Protein AF-A0A7C2PTL1-F1 (afdb_monomer)

Structure (mmCIF, N/CA/C/O backbone):
data_AF-A0A7C2PTL1-F1
#
_entry.id   AF-A0A7C2PTL1-F1
#
loop_
_atom_site.group_PDB
_atom_site.id
_atom_site.type_symbol
_atom_site.label_atom_id
_atom_site.label_alt_id
_atom_site.label_comp_id
_atom_site.label_asym_id
_atom_site.label_entity_id
_atom_site.label_seq_id
_atom_site.pdbx_PDB_ins_code
_atom_site.Cartn_x
_atom_site.Cartn_y
_atom_site.Cartn_z
_atom_site.occupancy
_atom_site.B_iso_or_equiv
_atom_site.auth_seq_id
_atom_site.auth_comp_id
_atom_site.auth_asym_id
_atom_site.auth_atom_id
_atom_site.pdbx_PDB_model_num
ATOM 1 N N . MET A 1 1 ? -68.216 -25.654 84.868 1.00 37.19 1 MET A N 1
ATOM 2 C CA . MET A 1 1 ? -67.290 -25.081 85.870 1.00 37.19 1 MET A CA 1
ATOM 3 C C . MET A 1 1 ? -67.124 -23.590 85.602 1.00 37.19 1 MET A C 1
ATOM 5 O O . MET A 1 1 ? -66.166 -23.191 84.960 1.00 37.19 1 MET A O 1
ATOM 9 N N . ALA A 1 2 ? -68.088 -22.773 86.022 1.00 37.31 2 ALA A N 1
ATOM 10 C CA . ALA A 1 2 ? -68.074 -21.327 85.792 1.00 37.31 2 ALA A CA 1
ATOM 11 C C . ALA A 1 2 ? -68.574 -20.607 87.049 1.00 37.31 2 ALA A C 1
ATOM 13 O O . ALA A 1 2 ? -69.652 -20.033 87.052 1.00 37.31 2 ALA A O 1
ATOM 14 N N . THR A 1 3 ? -67.812 -20.700 88.139 1.00 42.31 3 THR A N 1
ATOM 15 C CA . THR A 1 3 ? -68.099 -20.002 89.405 1.00 42.31 3 THR A CA 1
ATOM 16 C C . THR A 1 3 ? -66.818 -19.838 90.230 1.00 42.31 3 THR A C 1
ATOM 18 O O . THR A 1 3 ? -66.738 -20.317 91.350 1.00 42.31 3 THR A O 1
ATOM 21 N N . GLN A 1 4 ? -65.781 -19.189 89.682 1.00 39.38 4 GLN A N 1
ATOM 22 C CA . GLN A 1 4 ? -64.608 -18.747 90.471 1.00 39.38 4 GLN A CA 1
ATOM 23 C C . GLN A 1 4 ? -63.981 -17.422 89.980 1.00 39.38 4 GLN A C 1
ATOM 25 O O . GLN A 1 4 ? -62.826 -17.139 90.272 1.00 39.38 4 GLN A O 1
ATOM 30 N N . LEU A 1 5 ? -64.711 -16.581 89.236 1.00 38.66 5 LEU A N 1
ATOM 31 C CA . LEU A 1 5 ? -64.148 -15.339 88.668 1.00 38.66 5 LEU A CA 1
ATOM 32 C C . LEU A 1 5 ? -64.574 -14.041 89.371 1.00 38.66 5 LEU A C 1
ATOM 34 O O . LEU A 1 5 ? -64.117 -12.972 88.981 1.00 38.66 5 LEU A O 1
ATOM 38 N N . THR A 1 6 ? -65.403 -14.092 90.414 1.00 44.56 6 THR A N 1
ATOM 39 C CA . THR A 1 6 ? -65.991 -12.875 91.000 1.00 44.56 6 THR A CA 1
ATOM 40 C C . THR A 1 6 ? -65.262 -12.297 92.218 1.00 44.56 6 THR A C 1
ATOM 42 O O . THR A 1 6 ? -65.550 -11.159 92.570 1.00 44.56 6 THR A O 1
ATOM 45 N N . SER A 1 7 ? -64.284 -12.979 92.832 1.00 44.97 7 SER A N 1
ATOM 46 C CA . SER A 1 7 ? -63.563 -12.438 94.009 1.00 44.97 7 SER A CA 1
ATOM 47 C C . SER A 1 7 ? -62.213 -11.765 93.707 1.00 44.97 7 SER A C 1
ATOM 49 O O . SER A 1 7 ? -61.682 -11.074 94.566 1.00 44.97 7 SER A O 1
ATOM 51 N N . LEU A 1 8 ? -61.666 -11.915 92.494 1.00 45.34 8 LEU A N 1
ATOM 52 C CA . LEU A 1 8 ? -60.342 -11.391 92.091 1.00 45.34 8 LEU A CA 1
ATOM 53 C C . LEU A 1 8 ? -60.390 -10.041 91.348 1.00 45.34 8 LEU A C 1
ATOM 55 O O . LEU A 1 8 ? -59.354 -9.503 90.955 1.00 45.34 8 LEU A O 1
ATOM 59 N N . ALA A 1 9 ? -61.585 -9.493 91.126 1.00 53.44 9 ALA A N 1
ATOM 60 C CA . ALA A 1 9 ? -61.781 -8.228 90.423 1.00 53.44 9 ALA A CA 1
ATOM 61 C C . ALA A 1 9 ? -61.337 -6.966 91.205 1.00 53.44 9 ALA A C 1
ATOM 63 O O . ALA A 1 9 ? -60.700 -6.111 90.585 1.00 53.44 9 ALA A O 1
ATOM 64 N N . PRO A 1 10 ? -61.606 -6.810 92.522 1.00 52.00 10 PRO A N 1
ATOM 65 C CA . PRO A 1 10 ? -61.360 -5.536 93.208 1.00 52.00 10 PRO A CA 1
ATOM 66 C C . PRO A 1 10 ? -59.868 -5.248 93.433 1.00 52.00 10 PRO A C 1
ATOM 68 O O . PRO A 1 10 ? -59.429 -4.115 93.250 1.00 52.00 10 PRO A O 1
ATOM 71 N N . GLU A 1 11 ? -59.055 -6.263 93.733 1.00 54.88 11 GLU A N 1
ATOM 72 C CA . GLU A 1 11 ? -57.606 -6.092 93.931 1.00 54.88 11 GLU A CA 1
ATOM 73 C C . GLU A 1 11 ? -56.865 -5.814 92.616 1.00 54.88 11 GLU A C 1
ATOM 75 O O . GLU A 1 11 ? -55.956 -4.982 92.570 1.00 54.88 11 GLU A O 1
ATOM 80 N N . ARG A 1 12 ? -57.291 -6.445 91.512 1.00 54.69 12 ARG A N 1
ATOM 81 C CA . ARG A 1 12 ? -56.763 -6.160 90.167 1.00 54.69 12 ARG A CA 1
ATOM 82 C C . ARG A 1 12 ? -57.153 -4.766 89.676 1.00 54.69 12 ARG A C 1
ATOM 84 O O . ARG A 1 12 ? -56.326 -4.105 89.054 1.00 54.69 12 ARG A O 1
ATOM 91 N N . LEU A 1 13 ? -58.358 -4.294 90.000 1.00 56.09 13 LEU A N 1
ATOM 92 C CA . LEU A 1 13 ? -58.784 -2.915 89.740 1.00 56.09 13 LEU A CA 1
ATOM 93 C C . LEU A 1 13 ? -57.997 -1.900 90.580 1.00 56.09 13 LEU A C 1
ATOM 95 O O . LEU A 1 13 ? -57.605 -0.862 90.054 1.00 56.09 13 LEU A O 1
ATOM 99 N N . ALA A 1 14 ? -57.692 -2.209 91.844 1.00 57.09 14 ALA A N 1
ATOM 100 C CA . ALA A 1 14 ? -56.866 -1.353 92.698 1.00 57.09 14 ALA A CA 1
ATOM 101 C C . ALA A 1 14 ? -55.407 -1.260 92.208 1.00 57.09 14 ALA A C 1
ATOM 103 O O . ALA A 1 14 ? -54.802 -0.186 92.250 1.00 57.09 14 ALA A O 1
ATOM 104 N N . LEU A 1 15 ? -54.850 -2.363 91.697 1.00 58.69 15 LEU A N 1
ATOM 105 C CA . LEU A 1 15 ? -53.513 -2.399 91.094 1.00 58.69 15 LEU A CA 1
ATOM 106 C C . LEU A 1 15 ? -53.455 -1.657 89.752 1.00 58.69 15 LEU A C 1
ATOM 108 O O . LEU A 1 15 ? -52.510 -0.904 89.525 1.00 58.69 15 LEU A O 1
ATOM 112 N N . LEU A 1 16 ? -54.477 -1.799 88.902 1.00 58.22 16 LEU A N 1
ATOM 113 C CA . LEU A 1 16 ? -54.609 -1.015 87.668 1.00 58.22 16 LEU A CA 1
ATOM 114 C C . LEU A 1 16 ? -54.819 0.477 87.962 1.00 58.22 16 LEU A C 1
ATOM 116 O O . LEU A 1 16 ? -54.246 1.319 87.278 1.00 58.22 16 LEU A O 1
ATOM 120 N N . GLY A 1 17 ? -55.562 0.809 89.022 1.00 56.44 17 GLY A N 1
ATOM 121 C CA . GLY A 1 17 ? -55.730 2.180 89.504 1.00 56.44 17 GLY A CA 1
ATOM 122 C C . GLY A 1 17 ? -54.417 2.805 89.981 1.00 56.44 17 GLY A C 1
ATOM 123 O O . GLY A 1 17 ? -54.122 3.942 89.625 1.00 56.44 17 GLY A O 1
ATOM 124 N N . ARG A 1 18 ? -53.580 2.062 90.721 1.00 63.00 18 ARG A N 1
ATOM 125 C CA . ARG A 1 18 ? -52.241 2.542 91.121 1.00 63.00 18 ARG A CA 1
ATOM 126 C C . ARG A 1 18 ? -51.290 2.686 89.933 1.00 63.00 18 ARG A C 1
ATOM 128 O O . ARG A 1 18 ? -50.615 3.706 89.844 1.00 63.00 18 ARG A O 1
ATOM 135 N N . ALA A 1 19 ? -51.293 1.729 89.004 1.00 54.12 19 ALA A N 1
ATOM 136 C CA . ALA A 1 19 ? -50.479 1.795 87.789 1.00 54.12 19 ALA A CA 1
ATOM 137 C C . ALA A 1 19 ? -50.867 2.986 86.891 1.00 54.12 19 ALA A C 1
ATOM 139 O O . ALA A 1 19 ? -49.994 3.653 86.340 1.00 54.12 19 ALA A O 1
ATOM 140 N N . ALA A 1 20 ? -52.163 3.309 86.802 1.00 52.22 20 ALA A N 1
ATOM 141 C CA . ALA A 1 20 ? -52.652 4.474 86.066 1.00 52.22 20 ALA A CA 1
ATOM 142 C C . ALA A 1 20 ? -52.299 5.808 86.757 1.00 52.22 20 ALA A C 1
ATOM 144 O O . ALA A 1 20 ? -51.967 6.790 86.096 1.00 52.22 20 ALA A O 1
ATOM 145 N N . VAL A 1 21 ? -52.323 5.859 88.095 1.00 52.94 21 VAL A N 1
ATOM 146 C CA . VAL A 1 21 ? -51.884 7.041 88.861 1.00 52.94 21 VAL A CA 1
ATOM 147 C C . VAL A 1 21 ? -50.381 7.292 88.687 1.00 52.94 21 VAL A C 1
ATOM 149 O O . VAL A 1 21 ? -49.964 8.447 88.588 1.00 52.94 21 VAL A O 1
ATOM 152 N N . GLU A 1 22 ? -49.571 6.236 88.592 1.00 53.38 22 GLU A N 1
ATOM 153 C CA . GLU A 1 22 ? -48.134 6.352 88.317 1.00 53.38 22 GLU A CA 1
ATOM 154 C C . GLU A 1 22 ? -47.839 6.753 86.861 1.00 53.38 22 GLU A C 1
ATOM 156 O O . GLU A 1 22 ? -46.957 7.587 86.641 1.00 53.38 22 GLU A O 1
ATOM 161 N N . SER A 1 23 ? -48.612 6.278 85.873 1.00 46.31 23 SER A N 1
ATOM 162 C CA . SER A 1 23 ? -48.451 6.696 84.467 1.00 46.31 23 SER A CA 1
ATOM 163 C C . SER A 1 23 ? -48.872 8.151 84.216 1.00 46.31 23 SER A C 1
ATOM 165 O O . SER A 1 23 ? -48.263 8.846 83.404 1.00 46.31 23 SER A O 1
ATOM 167 N N . CYS A 1 24 ? -49.856 8.662 84.963 1.00 46.00 24 CYS A N 1
ATOM 168 C CA . CYS A 1 24 ? -50.312 10.056 84.884 1.00 46.00 24 CYS A CA 1
ATOM 169 C C . CYS A 1 24 ? -49.321 11.081 85.470 1.00 46.00 24 CYS A C 1
ATOM 171 O O . CYS A 1 24 ? -49.565 12.287 85.391 1.00 46.00 24 CYS A O 1
ATOM 173 N N . ARG A 1 25 ? -48.194 10.641 86.047 1.00 48.41 25 ARG A N 1
ATOM 174 C CA . ARG A 1 25 ? -47.146 11.535 86.566 1.00 48.41 25 ARG A CA 1
ATOM 175 C C . ARG A 1 25 ? -46.225 12.091 85.461 1.00 48.41 25 ARG A C 1
ATOM 177 O O . ARG A 1 25 ? -45.471 13.019 85.743 1.00 48.41 25 ARG A O 1
ATOM 184 N N . TYR A 1 26 ? -46.323 11.580 84.224 1.00 48.97 26 TYR A N 1
ATOM 185 C CA . TYR A 1 26 ? -45.408 11.905 83.114 1.00 48.97 26 TYR A CA 1
ATOM 186 C C . TYR A 1 26 ? -46.049 12.360 81.783 1.00 48.97 26 TYR A C 1
ATOM 188 O O . TYR A 1 26 ? -45.313 12.593 80.829 1.00 48.97 26 TYR A O 1
ATOM 196 N N . ALA A 1 27 ? -47.367 12.571 81.689 1.00 43.66 27 ALA A N 1
ATOM 197 C CA . ALA A 1 27 ? -48.002 13.078 80.461 1.00 43.66 27 ALA A CA 1
ATOM 198 C C . ALA A 1 27 ? -48.925 14.272 80.757 1.00 43.66 27 ALA A C 1
ATOM 200 O O . ALA A 1 27 ? -49.854 14.173 81.556 1.00 43.66 27 ALA A O 1
ATOM 201 N N . ALA A 1 28 ? -48.637 15.423 80.142 1.00 46.91 28 ALA A N 1
ATOM 202 C CA . ALA A 1 28 ? -49.230 16.716 80.491 1.00 46.91 28 ALA A CA 1
ATOM 203 C C . ALA A 1 28 ? -50.454 17.138 79.646 1.00 46.91 28 ALA A C 1
ATOM 205 O O . ALA A 1 28 ? -51.025 18.182 79.944 1.00 46.91 28 ALA A O 1
ATOM 206 N N . GLU A 1 29 ? -50.903 16.360 78.651 1.00 47.62 29 GLU A N 1
ATOM 207 C CA . GLU A 1 29 ? -51.901 16.843 77.668 1.00 47.62 29 GLU A CA 1
ATOM 208 C C . GLU A 1 29 ? -53.257 16.106 77.617 1.00 47.62 29 GLU A C 1
ATOM 210 O O . GLU A 1 29 ? -54.142 16.535 76.888 1.00 47.62 29 GLU A O 1
ATOM 215 N N . GLU A 1 30 ? -53.525 15.101 78.458 1.00 49.28 30 GLU A N 1
ATOM 216 C CA . GLU A 1 30 ? -54.837 14.404 78.489 1.00 49.28 30 GLU A CA 1
ATOM 217 C C . GLU A 1 30 ? -55.645 14.674 79.776 1.00 49.28 30 GLU A C 1
ATOM 219 O O . GLU A 1 30 ? -56.275 13.791 80.362 1.00 49.28 30 GLU A O 1
ATOM 224 N N . ARG A 1 31 ? -55.611 15.917 80.273 1.00 46.53 31 ARG A N 1
ATOM 225 C CA . ARG A 1 31 ? -56.102 16.261 81.623 1.00 46.53 31 ARG A CA 1
ATOM 226 C C . ARG A 1 31 ? -57.611 16.486 81.766 1.00 46.53 31 ARG A C 1
ATOM 228 O O . ARG A 1 31 ? -58.099 16.465 82.896 1.00 46.53 31 ARG A O 1
ATOM 235 N N . GLU A 1 32 ? -58.364 16.687 80.687 1.00 45.75 32 GLU A N 1
ATOM 236 C CA . GLU A 1 32 ? -59.770 17.118 80.807 1.00 45.75 32 GLU A CA 1
ATOM 237 C C . GLU A 1 32 ? -60.805 15.999 80.620 1.00 45.75 32 GLU A C 1
ATOM 239 O O . GLU A 1 32 ? -61.831 16.020 81.302 1.00 45.75 32 GLU A O 1
ATOM 244 N N . SER A 1 33 ? -60.541 14.965 79.812 1.00 46.66 33 SER A N 1
ATOM 245 C CA . SER A 1 33 ? -61.534 13.901 79.573 1.00 46.66 33 SER A CA 1
ATOM 246 C C . SER A 1 33 ? -61.585 12.861 80.705 1.00 46.66 33 SER A C 1
ATOM 248 O O . SER A 1 33 ? -62.673 12.516 81.169 1.00 46.66 33 SER A O 1
ATOM 250 N N . LEU A 1 34 ? -60.431 12.446 81.244 1.00 44.16 34 LEU A N 1
ATOM 251 C CA . LEU A 1 34 ? -60.325 11.442 82.319 1.00 44.16 34 LEU A CA 1
ATOM 252 C C . LEU A 1 34 ? -60.703 11.974 83.717 1.00 44.16 34 LEU A C 1
ATOM 254 O O . LEU A 1 34 ? -61.102 11.199 84.589 1.00 44.16 34 LEU A O 1
ATOM 258 N N . SER A 1 35 ? -60.630 13.295 83.925 1.00 47.78 35 SER A N 1
ATOM 259 C CA . SER A 1 35 ? -60.998 13.987 85.177 1.00 47.78 35 SER A CA 1
ATOM 260 C C . SER A 1 35 ? -62.496 13.882 85.494 1.00 47.78 35 SER A C 1
ATOM 262 O O . SER A 1 35 ? -62.881 13.779 86.661 1.00 47.78 35 SER A O 1
ATOM 264 N N . SER A 1 36 ? -63.349 13.842 84.464 1.00 50.69 36 SER A N 1
ATOM 265 C CA . SER A 1 36 ? -64.801 13.700 84.632 1.00 50.69 36 SER A CA 1
ATOM 266 C C . SER A 1 36 ? -65.197 12.277 85.047 1.00 50.69 36 SER A C 1
ATOM 268 O O . SER A 1 36 ? -65.922 12.088 86.022 1.00 50.69 36 SER A O 1
ATOM 270 N N . THR A 1 37 ? -64.611 11.263 84.407 1.00 54.69 37 THR A N 1
ATOM 271 C CA . THR A 1 37 ? -64.869 9.847 84.704 1.00 54.69 37 THR A CA 1
ATOM 272 C C . THR A 1 37 ? -64.277 9.400 86.041 1.00 54.69 37 THR A C 1
ATOM 274 O O . THR A 1 37 ? -64.877 8.583 86.736 1.00 54.69 37 THR A O 1
ATOM 277 N N . LEU A 1 38 ? -63.135 9.962 86.456 1.00 49.41 38 LEU A N 1
ATOM 278 C CA . LEU A 1 38 ? -62.548 9.683 87.772 1.00 49.41 38 LEU A CA 1
ATOM 279 C C . LEU A 1 38 ? -63.353 10.305 88.919 1.00 49.41 38 LEU A C 1
ATOM 281 O O . LEU A 1 38 ? -63.442 9.683 89.978 1.00 49.41 38 LEU A O 1
ATOM 285 N N . LYS A 1 39 ? -63.976 11.477 88.721 1.00 56.53 39 LYS A N 1
ATOM 286 C CA . LYS A 1 39 ? -64.881 12.085 89.715 1.00 56.53 39 LYS A CA 1
ATOM 287 C C . LYS A 1 39 ? -66.165 11.270 89.898 1.00 56.53 39 LYS A C 1
ATOM 289 O O . LYS A 1 39 ? -66.579 11.063 91.036 1.00 56.53 39 LYS A O 1
ATOM 294 N N . ASP A 1 40 ? -66.717 10.713 88.822 1.00 54.97 40 ASP A N 1
ATOM 295 C CA . ASP A 1 40 ? -67.899 9.841 88.897 1.00 54.97 40 ASP A CA 1
ATOM 296 C C . ASP A 1 40 ? -67.607 8.480 89.554 1.00 54.97 40 ASP A C 1
ATOM 298 O O . ASP A 1 40 ? -68.454 7.931 90.262 1.00 54.97 40 ASP A O 1
ATOM 302 N N . VAL A 1 41 ? -66.399 7.933 89.377 1.00 53.09 41 VAL A N 1
ATOM 303 C CA . VAL A 1 41 ? -66.004 6.651 89.989 1.00 53.09 41 VAL A CA 1
ATOM 304 C C . VAL A 1 41 ? -65.584 6.822 91.454 1.00 53.09 41 VAL A C 1
ATOM 306 O O . VAL A 1 41 ? -65.957 6.002 92.291 1.00 53.09 41 VAL A O 1
ATOM 309 N N . THR A 1 42 ? -64.883 7.905 91.805 1.00 52.75 42 THR A N 1
ATOM 310 C CA . THR A 1 42 ? -64.522 8.195 93.209 1.00 52.75 42 THR A CA 1
ATOM 311 C C . THR A 1 42 ? -65.728 8.593 94.060 1.00 52.75 42 THR A C 1
ATOM 313 O O . THR A 1 42 ? -65.784 8.202 95.226 1.00 52.75 42 THR A O 1
ATOM 316 N N . ALA A 1 43 ? -66.740 9.254 93.485 1.00 54.00 43 ALA A N 1
ATOM 317 C CA . ALA A 1 43 ? -68.014 9.495 94.167 1.00 54.00 43 ALA A CA 1
ATOM 318 C C . ALA A 1 43 ? -68.760 8.184 94.495 1.00 54.00 43 ALA A C 1
ATOM 320 O O . ALA A 1 43 ? -69.279 8.028 95.597 1.00 54.00 43 ALA A O 1
ATOM 321 N N . ARG A 1 44 ? -68.738 7.194 93.588 1.00 54.31 44 ARG A N 1
ATOM 322 C CA . ARG A 1 44 ? -69.389 5.884 93.800 1.00 54.31 44 ARG A CA 1
ATOM 323 C C . ARG A 1 44 ? -68.664 4.982 94.802 1.00 54.31 44 ARG A C 1
ATOM 325 O O . ARG A 1 44 ? -69.309 4.170 95.459 1.00 54.31 44 ARG A O 1
ATOM 332 N N . ILE A 1 45 ? -67.345 5.120 94.937 1.00 53.09 45 ILE A N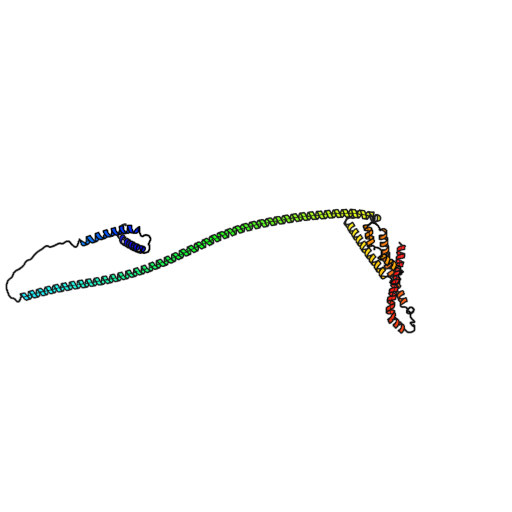 1
ATOM 333 C CA . ILE A 1 45 ? -66.550 4.368 95.923 1.00 53.09 45 ILE A CA 1
ATOM 334 C C . ILE A 1 45 ? -66.710 4.978 97.328 1.00 53.09 45 ILE A C 1
ATOM 336 O O . ILE A 1 45 ? -66.845 4.239 98.303 1.00 53.09 45 ILE A O 1
ATOM 340 N N . ALA A 1 46 ? -66.818 6.308 97.433 1.00 50.25 46 ALA A N 1
ATOM 341 C CA . ALA A 1 46 ? -67.054 6.995 98.705 1.00 50.25 46 ALA A CA 1
ATOM 342 C C . ALA A 1 46 ? -68.438 6.696 99.329 1.00 50.25 46 ALA A C 1
ATOM 344 O O . ALA A 1 46 ? -68.559 6.677 100.557 1.00 50.25 46 ALA A O 1
ATOM 345 N N . ASP A 1 47 ? -69.463 6.410 98.517 1.00 53.31 47 ASP A N 1
ATOM 346 C CA . ASP A 1 47 ? -70.792 5.997 99.003 1.00 53.31 47 ASP A CA 1
ATOM 347 C C . ASP A 1 47 ? -70.839 4.520 99.440 1.00 53.31 47 ASP A C 1
ATOM 349 O O . ASP A 1 47 ? -71.556 4.166 100.380 1.00 53.31 47 ASP A O 1
ATOM 353 N N . ALA A 1 48 ? -70.028 3.651 98.825 1.00 52.47 48 ALA A N 1
ATOM 354 C CA . ALA A 1 48 ? -69.958 2.236 99.186 1.00 52.47 48 ALA A CA 1
ATOM 355 C C . ALA A 1 48 ? -69.243 2.012 100.535 1.00 52.47 48 ALA A C 1
ATOM 357 O O . ALA A 1 48 ? -69.726 1.234 101.364 1.00 52.47 48 ALA A O 1
ATOM 358 N N . GLU A 1 49 ? -68.158 2.748 100.809 1.00 49.06 49 GLU A N 1
ATOM 359 C CA . GLU A 1 49 ? -67.366 2.617 102.046 1.00 49.06 49 GLU A CA 1
ATOM 360 C C . GLU A 1 49 ? -68.027 3.270 103.283 1.00 49.06 49 GLU A C 1
ATOM 362 O O . GLU A 1 49 ? -67.813 2.820 104.414 1.00 49.06 49 GLU A O 1
ATOM 367 N N . ARG A 1 50 ? -68.921 4.258 103.097 1.00 48.94 50 ARG A N 1
ATOM 368 C CA . ARG A 1 50 ? -69.742 4.834 104.189 1.00 48.94 50 ARG A CA 1
ATOM 369 C C . ARG A 1 50 ? -70.898 3.931 104.639 1.00 48.94 50 ARG A C 1
ATOM 371 O O . ARG A 1 50 ? -71.348 4.047 105.778 1.00 48.94 50 ARG A O 1
ATOM 378 N N . SER A 1 51 ? -71.362 3.011 103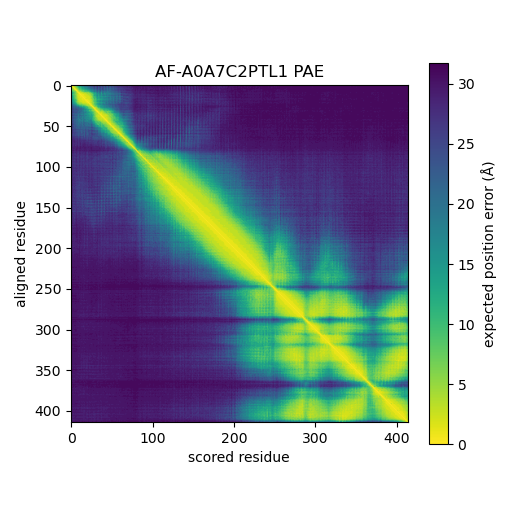.787 1.00 51.34 51 SER A N 1
ATOM 379 C CA . SER A 1 51 ? -72.458 2.078 104.116 1.00 51.34 51 SER A CA 1
ATOM 380 C C . SER A 1 51 ? -72.009 0.834 104.902 1.00 51.34 51 SER A C 1
ATOM 382 O O . SER A 1 51 ? -72.818 0.203 105.585 1.00 51.34 51 SER A O 1
ATOM 384 N N . ALA A 1 52 ? -70.718 0.489 104.824 1.00 48.22 52 ALA A N 1
ATOM 385 C CA . ALA A 1 52 ? -70.136 -0.657 105.524 1.00 48.22 52 ALA A CA 1
ATOM 386 C C . ALA A 1 52 ? -69.680 -0.296 106.950 1.00 48.22 52 ALA A C 1
ATOM 388 O O . ALA A 1 52 ? -69.876 -1.072 107.879 1.00 48.22 52 ALA A O 1
ATOM 389 N N . THR A 1 53 ? -69.173 0.922 107.155 1.00 46.47 53 THR A N 1
ATOM 390 C CA . THR A 1 53 ? -68.704 1.410 108.466 1.00 46.47 53 THR A CA 1
ATOM 391 C C . THR A 1 53 ? -69.831 1.874 109.401 1.00 46.47 53 THR A C 1
ATOM 393 O O . THR A 1 53 ? -69.632 1.959 110.609 1.00 46.47 53 THR A O 1
ATOM 396 N N . THR A 1 54 ? -71.043 2.100 108.884 1.00 48.28 54 THR A N 1
ATOM 397 C CA . THR A 1 54 ? -72.240 2.426 109.686 1.00 48.28 54 THR A CA 1
ATOM 398 C C . THR A 1 54 ? -72.974 1.189 110.222 1.00 48.28 54 THR A C 1
ATOM 400 O O . THR A 1 54 ? -73.650 1.291 111.240 1.00 48.28 54 THR A O 1
ATOM 403 N N . LYS A 1 55 ? -72.780 -0.002 109.631 1.00 48.62 55 LYS A N 1
ATOM 404 C CA . LYS A 1 55 ? -73.426 -1.251 110.088 1.00 48.62 55 LYS A CA 1
ATOM 405 C C . LYS A 1 55 ? -72.681 -1.995 111.202 1.00 48.62 55 LYS A C 1
ATOM 407 O O . LYS A 1 55 ? -73.312 -2.759 111.925 1.00 48.62 55 LYS A O 1
ATOM 412 N N . GLU A 1 56 ? -71.384 -1.757 111.388 1.00 46.03 56 GLU A N 1
ATOM 413 C CA . GLU A 1 56 ? -70.609 -2.381 112.478 1.00 46.03 56 GLU A CA 1
ATOM 414 C C . GLU A 1 56 ? -70.559 -1.533 113.762 1.00 46.03 56 GLU A C 1
ATOM 416 O O . GLU A 1 56 ? -70.307 -2.068 114.839 1.00 46.03 56 GLU A O 1
ATOM 421 N N . VAL A 1 57 ? -70.892 -0.237 113.696 1.00 44.78 57 VAL A N 1
ATOM 422 C CA . VAL A 1 57 ? -70.916 0.655 114.874 1.00 44.78 57 VAL A CA 1
ATOM 423 C C . VAL A 1 57 ? -72.302 0.713 115.550 1.00 44.78 57 VAL A C 1
ATOM 425 O O . VAL A 1 57 ? -72.384 0.970 116.750 1.00 44.78 57 VAL A O 1
ATOM 428 N N . GLU A 1 58 ? -73.392 0.359 114.858 1.00 45.38 58 GLU A N 1
ATOM 429 C CA . GLU A 1 58 ? -74.741 0.252 115.458 1.00 45.38 58 GLU A CA 1
ATOM 430 C C . GLU A 1 58 ? -75.005 -1.072 116.206 1.00 45.38 58 GLU A C 1
ATOM 432 O O . GLU A 1 58 ? -75.924 -1.146 117.021 1.00 45.38 58 GLU A O 1
ATOM 437 N N . ALA A 1 59 ? -74.174 -2.106 116.021 1.00 46.41 59 ALA A N 1
ATOM 438 C CA . ALA A 1 59 ? -74.316 -3.390 116.721 1.00 46.41 59 ALA A CA 1
ATOM 439 C C . ALA A 1 59 ? -73.698 -3.409 118.140 1.00 46.41 59 ALA A C 1
ATOM 441 O O . ALA A 1 59 ? -73.924 -4.354 118.894 1.00 46.41 59 ALA A O 1
ATOM 442 N N . LEU A 1 60 ? -72.954 -2.364 118.530 1.00 40.09 60 LEU A N 1
ATOM 443 C CA . LEU A 1 60 ? -72.253 -2.267 119.822 1.00 40.09 60 LEU A CA 1
ATOM 444 C C . LEU A 1 60 ? -72.901 -1.289 120.829 1.00 40.09 60 LEU A C 1
ATOM 446 O O . LEU A 1 60 ? -72.368 -1.109 121.923 1.00 40.09 60 LEU A O 1
ATOM 450 N N . LEU A 1 61 ? -74.056 -0.682 120.511 1.00 43.03 61 LEU A N 1
ATOM 451 C CA . LEU A 1 61 ? -74.699 0.364 121.334 1.00 43.03 61 LEU A CA 1
ATOM 452 C C . LEU A 1 61 ? -76.180 0.109 121.707 1.00 43.03 61 LEU A C 1
ATOM 454 O O . LEU A 1 61 ? -76.921 1.056 121.967 1.00 43.03 61 LEU A O 1
ATOM 458 N N . ALA A 1 62 ? -76.625 -1.149 121.822 1.00 33.97 62 ALA A N 1
ATOM 459 C CA . ALA A 1 62 ? -77.957 -1.474 122.361 1.00 33.97 62 ALA A CA 1
ATOM 460 C C . ALA A 1 62 ? -77.887 -2.045 123.803 1.00 33.97 62 ALA A C 1
ATOM 462 O O . ALA A 1 62 ? -77.172 -3.020 124.040 1.00 33.97 62 ALA A O 1
ATOM 463 N N . PRO A 1 63 ? -78.632 -1.487 124.782 1.00 41.09 63 PRO A N 1
ATOM 464 C CA . PRO A 1 63 ? -78.555 -1.873 126.190 1.00 41.09 63 PRO A CA 1
ATOM 465 C C . PRO A 1 63 ? -79.474 -3.063 126.512 1.00 41.09 63 PRO A C 1
ATOM 467 O O . PRO A 1 63 ? -80.639 -3.080 126.116 1.00 41.09 63 PRO A O 1
ATOM 470 N N . ARG A 1 64 ? -79.009 -4.017 127.330 1.00 33.25 64 ARG A N 1
ATOM 471 C CA . ARG A 1 64 ? -79.894 -4.943 128.063 1.00 33.25 64 ARG A CA 1
ATOM 472 C C . ARG A 1 64 ? -79.445 -5.112 129.516 1.00 33.25 64 ARG A C 1
ATOM 474 O O . ARG A 1 64 ? -78.305 -5.452 129.805 1.00 33.25 64 ARG A O 1
ATOM 481 N N . ARG A 1 65 ? -80.392 -4.843 130.413 1.00 35.19 65 ARG A N 1
ATOM 482 C CA . ARG A 1 65 ? -80.377 -4.998 131.877 1.00 35.19 65 ARG A CA 1
ATOM 483 C C . ARG A 1 65 ? -81.442 -6.074 132.237 1.00 35.19 65 ARG A C 1
ATOM 485 O O . ARG A 1 65 ? -82.115 -6.550 131.327 1.00 35.19 65 ARG A O 1
ATOM 492 N N . PRO A 1 66 ? -81.663 -6.396 133.521 1.00 47.25 66 PRO A N 1
ATOM 493 C CA . PRO A 1 66 ? -81.211 -7.589 134.244 1.00 47.25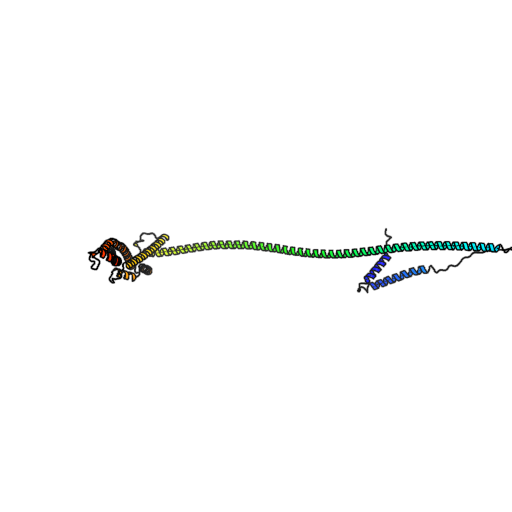 66 PRO A CA 1
ATOM 494 C C . PRO A 1 66 ? -82.328 -8.636 134.478 1.00 47.25 66 PRO A C 1
ATOM 496 O O . PRO A 1 66 ? -83.500 -8.314 134.335 1.00 47.25 66 PRO A O 1
ATOM 499 N N . GLU A 1 67 ? -81.986 -9.827 134.984 1.00 38.00 67 GLU A N 1
ATOM 500 C CA . GLU A 1 67 ? -82.919 -10.649 135.777 1.00 38.00 67 GLU A CA 1
ATOM 501 C C . GLU A 1 67 ? -82.238 -11.259 137.010 1.00 38.00 67 GLU A C 1
ATOM 503 O O . GLU A 1 67 ? -81.017 -11.395 137.081 1.00 38.00 67 GLU A O 1
ATOM 508 N N . ALA A 1 68 ? -83.072 -11.515 138.016 1.00 37.59 68 ALA A N 1
ATOM 5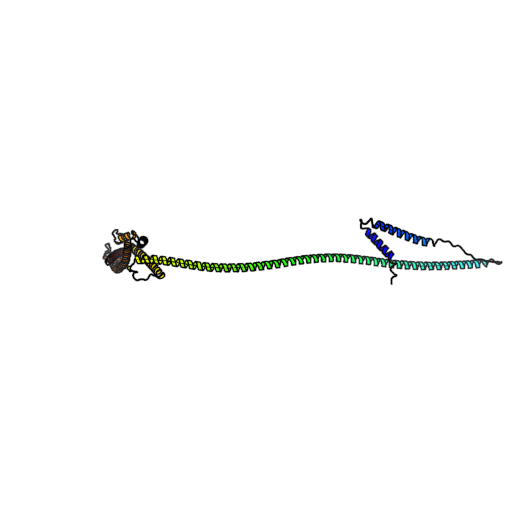09 C CA . ALA A 1 68 ? -82.766 -11.642 139.430 1.00 37.59 68 ALA A CA 1
ATOM 510 C C . ALA A 1 68 ? -82.982 -13.066 139.971 1.00 37.59 68 ALA A C 1
ATOM 512 O O . ALA A 1 68 ? -83.653 -13.888 139.357 1.00 37.59 68 ALA A O 1
ATOM 513 N N . GLY A 1 69 ? -82.502 -13.281 141.200 1.00 33.34 69 GLY A N 1
ATOM 514 C CA . GLY A 1 69 ? -82.861 -14.387 142.099 1.00 33.34 69 GLY A CA 1
ATOM 515 C C . GLY A 1 69 ? -81.611 -14.972 142.761 1.00 33.34 69 GLY A C 1
ATOM 516 O O . GLY A 1 69 ? -80.646 -15.267 142.075 1.00 33.34 69 GLY A O 1
ATOM 517 N N . GLY A 1 70 ? -81.484 -15.150 144.072 1.00 30.70 70 GLY A N 1
ATOM 518 C CA . GLY A 1 70 ? -82.343 -14.920 145.229 1.00 30.70 70 GLY A CA 1
ATOM 519 C C . GLY A 1 70 ? -81.584 -15.446 146.467 1.00 30.70 70 GLY A C 1
ATOM 520 O O . GLY A 1 70 ? -80.953 -16.496 146.394 1.00 30.70 70 GLY A O 1
ATOM 521 N N . SER A 1 71 ? -81.599 -14.690 147.569 1.00 40.38 71 SER A N 1
ATOM 522 C CA . SER A 1 71 ? -81.223 -15.100 148.951 1.00 40.38 71 SER A CA 1
ATOM 523 C C . SER A 1 71 ? -82.225 -16.143 149.506 1.00 40.38 71 SER A C 1
ATOM 525 O O . SER A 1 71 ? -83.282 -16.241 148.875 1.00 40.38 71 SER A O 1
ATOM 527 N N . PRO A 1 72 ? -82.033 -16.885 150.642 1.00 47.22 72 PRO A N 1
ATOM 528 C CA . PRO A 1 72 ? -81.643 -16.417 152.011 1.00 47.22 72 PRO A CA 1
ATOM 529 C C . PRO A 1 72 ? -80.729 -17.402 152.825 1.00 47.22 72 PRO A C 1
ATOM 531 O O . PRO A 1 72 ? -80.525 -18.530 152.400 1.00 47.22 72 PRO A O 1
ATOM 534 N N . ALA A 1 73 ? -79.961 -17.046 153.878 1.00 33.16 73 ALA A N 1
ATOM 535 C CA . ALA A 1 73 ? -80.238 -16.579 155.268 1.00 33.16 73 ALA A CA 1
ATOM 536 C C . ALA A 1 73 ? -80.935 -17.631 156.193 1.00 33.16 73 ALA A C 1
ATOM 538 O O . ALA A 1 73 ? -81.694 -18.437 155.667 1.00 33.16 73 ALA A O 1
ATOM 539 N N . PRO A 1 74 ? -80.916 -17.540 157.550 1.00 60.22 74 PRO A N 1
ATOM 540 C CA . PRO A 1 74 ? -79.841 -17.295 158.545 1.00 60.22 74 PRO A CA 1
ATOM 541 C C . PRO A 1 74 ? -80.043 -18.110 159.881 1.00 60.22 74 PRO A C 1
ATOM 543 O O . PRO A 1 74 ? -80.750 -19.110 159.892 1.00 60.22 74 PRO A O 1
ATOM 546 N N . ALA A 1 75 ? -79.493 -17.593 161.004 1.00 33.41 75 ALA A N 1
ATOM 547 C CA . ALA A 1 75 ? -79.791 -17.821 162.446 1.00 33.41 75 ALA A CA 1
ATOM 548 C C . ALA A 1 75 ? -78.896 -18.848 163.191 1.00 33.41 75 ALA A C 1
ATOM 550 O O . ALA A 1 75 ? -78.895 -20.026 162.871 1.00 33.41 75 ALA A O 1
ATOM 551 N N . ALA A 1 76 ? -77.958 -18.455 164.069 1.00 38.75 76 ALA A N 1
ATOM 552 C CA . ALA A 1 76 ? -78.020 -17.763 165.377 1.00 38.75 76 ALA A CA 1
ATOM 553 C C . ALA A 1 76 ? -78.211 -18.719 166.577 1.00 38.75 76 ALA A C 1
ATOM 555 O O . ALA A 1 76 ? -79.288 -19.278 166.729 1.00 38.75 76 ALA A O 1
ATOM 556 N N . ALA A 1 77 ? -77.186 -18.840 167.441 1.00 35.16 77 ALA A N 1
ATOM 557 C CA . ALA A 1 77 ? -77.279 -18.775 168.916 1.00 35.16 77 ALA A CA 1
ATOM 558 C C . ALA A 1 77 ? -75.937 -19.136 169.609 1.00 35.16 77 ALA A C 1
ATOM 560 O O . ALA A 1 77 ? -75.485 -20.271 169.554 1.00 35.16 77 ALA A O 1
ATOM 561 N N . GLY A 1 78 ? -75.343 -18.139 170.278 1.00 32.84 78 GLY A N 1
ATOM 562 C CA . GLY A 1 78 ? -74.584 -18.189 171.544 1.00 32.84 78 GLY A CA 1
ATOM 563 C C . GLY A 1 78 ? -73.523 -19.268 171.839 1.00 32.84 78 GLY A C 1
ATOM 564 O O . GLY A 1 78 ? -73.861 -20.406 172.140 1.00 32.84 78 GLY A O 1
ATOM 565 N N . GLY A 1 79 ? -72.261 -18.831 172.005 1.00 34.19 79 GLY A N 1
ATOM 566 C CA . GLY A 1 79 ? -71.325 -19.412 172.988 1.00 34.19 79 GLY A CA 1
ATOM 567 C C . GLY A 1 79 ? -69.839 -19.502 172.585 1.00 34.19 79 GLY A C 1
ATOM 568 O O . GLY A 1 79 ? -69.457 -20.408 171.859 1.00 34.19 79 GLY A O 1
ATOM 569 N N . SER A 1 80 ? -68.995 -18.651 173.197 1.00 39.47 80 SER A N 1
ATOM 570 C CA . SER A 1 80 ? -67.509 -18.668 173.275 1.00 39.47 80 SER A CA 1
ATOM 571 C C . SER A 1 80 ? -66.675 -18.065 172.115 1.00 39.47 80 SER A C 1
ATOM 573 O O . SER A 1 80 ? -66.546 -18.616 171.025 1.00 39.47 80 SER A O 1
ATOM 575 N N . ALA A 1 81 ? -66.004 -16.944 172.422 1.00 53.66 81 ALA A N 1
ATOM 576 C CA . ALA A 1 81 ? -65.306 -16.005 171.528 1.00 53.66 81 ALA A CA 1
ATOM 577 C C . ALA A 1 81 ? -63.976 -16.479 170.884 1.00 53.66 81 ALA A C 1
ATOM 579 O O . ALA A 1 81 ? -63.329 -15.701 170.188 1.00 53.66 81 ALA A O 1
ATOM 580 N N . ALA A 1 82 ? -63.545 -17.731 171.067 1.00 54.47 82 ALA A N 1
ATOM 581 C CA . ALA A 1 82 ? -62.275 -18.227 170.504 1.00 54.47 82 ALA A CA 1
ATOM 582 C C . ALA A 1 82 ? -62.435 -19.035 169.196 1.00 54.47 82 ALA A C 1
ATOM 584 O O . ALA A 1 82 ? -61.498 -19.128 168.404 1.00 54.47 82 ALA A O 1
ATOM 585 N N . GLY A 1 83 ? -63.618 -19.604 168.935 1.00 52.53 83 GLY A N 1
ATOM 586 C CA . GLY A 1 83 ? -63.861 -20.458 167.761 1.00 52.53 83 GLY A CA 1
ATOM 587 C C . GLY A 1 83 ? -64.223 -19.700 166.475 1.00 52.53 83 GLY A C 1
ATOM 588 O O . GLY A 1 83 ? -63.949 -20.176 165.373 1.00 52.53 83 GLY A O 1
ATOM 589 N N . GLU A 1 84 ? -64.808 -18.507 166.596 1.00 57.50 84 GLU A N 1
ATOM 590 C CA . GLU A 1 84 ? -65.279 -17.706 165.455 1.00 57.50 84 GLU A CA 1
ATOM 591 C C . GLU A 1 84 ? -64.134 -17.013 164.703 1.00 57.50 84 GLU A C 1
ATOM 593 O O . GLU A 1 84 ? -64.130 -16.985 163.472 1.00 57.50 84 GLU A O 1
ATOM 598 N N . VAL A 1 85 ? -63.097 -16.567 165.420 1.00 59.44 85 VAL A N 1
ATOM 599 C CA . VAL A 1 85 ? -61.903 -15.942 164.823 1.00 59.44 85 VAL A CA 1
ATOM 600 C C . VAL A 1 85 ? -61.084 -16.959 164.015 1.00 59.44 85 VAL A C 1
ATOM 602 O O . VAL A 1 85 ? -60.574 -16.633 162.944 1.00 59.44 85 VAL A O 1
ATOM 605 N N . LEU A 1 86 ? -61.015 -18.219 164.461 1.00 61.31 86 LEU A N 1
ATOM 606 C CA . LEU A 1 86 ? -60.333 -19.294 163.727 1.00 61.31 86 LEU A CA 1
ATOM 607 C C . LEU A 1 86 ? -61.064 -19.680 162.432 1.00 61.31 86 LEU A C 1
ATOM 609 O O . LEU A 1 86 ? -60.412 -19.915 161.414 1.00 61.31 86 LEU A O 1
ATOM 613 N N . ARG A 1 87 ? -62.404 -19.687 162.427 1.00 62.38 87 ARG A N 1
ATOM 614 C CA . ARG A 1 87 ? -63.188 -19.925 161.200 1.00 62.38 87 ARG A CA 1
ATOM 615 C C . ARG A 1 87 ? -63.104 -18.764 160.213 1.00 62.38 87 ARG A C 1
ATOM 617 O O . ARG A 1 87 ? -63.001 -19.009 159.014 1.00 62.38 87 ARG A O 1
ATOM 624 N N . GLN A 1 88 ? -63.109 -17.521 160.693 1.00 64.44 88 GLN A N 1
ATOM 625 C CA . GLN A 1 88 ? -62.955 -16.348 159.826 1.00 64.44 88 GLN A CA 1
ATOM 626 C C . GLN A 1 88 ? -61.540 -16.249 159.232 1.00 64.44 88 GLN A C 1
ATOM 628 O O . GLN A 1 88 ? -61.403 -15.935 158.050 1.00 64.44 88 GLN A O 1
ATOM 633 N N . LYS A 1 89 ? -60.497 -16.611 159.992 1.00 65.81 89 LYS A N 1
ATOM 634 C CA . LYS A 1 89 ? -59.120 -16.714 159.480 1.00 65.81 89 LYS A CA 1
ATOM 635 C C . LYS A 1 89 ? -58.991 -17.789 158.394 1.00 65.81 89 LYS A C 1
ATOM 637 O O . LYS A 1 89 ? -58.486 -17.493 157.316 1.00 65.81 89 LYS A O 1
ATOM 642 N N . ALA A 1 90 ? -59.522 -18.989 158.634 1.00 67.56 90 ALA A N 1
ATOM 643 C CA . ALA A 1 90 ? -59.511 -20.067 157.644 1.00 67.56 90 ALA A CA 1
ATOM 644 C C . ALA A 1 90 ? -60.289 -19.701 156.362 1.00 67.56 90 ALA A C 1
ATOM 646 O O . ALA A 1 90 ? -59.875 -20.066 155.265 1.00 67.56 90 ALA A O 1
ATOM 647 N N . GLY A 1 91 ? -61.388 -18.943 156.479 1.00 67.38 91 GLY A N 1
ATOM 648 C CA . GLY A 1 91 ? -62.166 -18.460 155.332 1.00 67.38 91 GLY A CA 1
ATOM 649 C C . GLY A 1 91 ? -61.430 -17.421 154.478 1.00 67.38 91 GLY A C 1
ATOM 650 O O . GLY A 1 91 ? -61.495 -17.480 153.249 1.00 67.38 91 GLY A O 1
ATOM 651 N N . LEU A 1 92 ? -60.688 -16.506 155.106 1.00 68.62 92 LEU A N 1
ATOM 652 C CA . LEU A 1 92 ? -59.868 -15.522 154.394 1.00 68.62 92 LEU A CA 1
ATOM 653 C C . LEU A 1 92 ? -58.623 -16.156 153.762 1.00 68.62 92 LEU A C 1
ATOM 655 O O . LEU A 1 92 ? -58.277 -15.802 152.639 1.00 68.62 92 LEU A O 1
ATOM 659 N N . GLU A 1 93 ? -57.994 -17.135 154.415 1.00 70.06 93 GLU A N 1
ATOM 660 C CA . GLU A 1 93 ? -56.880 -17.903 153.837 1.00 70.06 93 GLU A CA 1
ATOM 661 C C . GLU A 1 93 ? -57.318 -18.695 152.592 1.00 70.06 93 GLU A C 1
ATOM 663 O O . GLU A 1 93 ? -56.596 -18.729 151.596 1.00 70.06 93 GLU A O 1
ATOM 668 N N . LEU A 1 94 ? -58.539 -19.242 152.592 1.00 73.06 94 LEU A N 1
ATOM 669 C CA . LEU A 1 94 ? -59.135 -19.914 151.430 1.00 73.06 94 LEU A CA 1
ATOM 670 C C . LEU A 1 94 ? -59.457 -18.946 150.282 1.00 73.06 94 LEU A C 1
ATOM 672 O O . LEU A 1 94 ? -59.228 -19.265 149.114 1.00 73.06 94 LEU A O 1
ATOM 676 N N . GLN A 1 95 ? -59.956 -17.746 150.591 1.00 71.25 95 GLN A N 1
ATOM 677 C CA . GLN A 1 95 ? -60.180 -16.714 149.576 1.00 71.25 95 GLN A CA 1
ATOM 678 C C . GLN A 1 95 ? -58.862 -16.219 148.979 1.00 71.25 95 GLN A C 1
ATOM 680 O O . GLN A 1 95 ? -58.773 -16.079 147.759 1.00 71.25 95 GLN A O 1
ATOM 685 N N . LEU A 1 96 ? -57.835 -16.035 149.809 1.00 72.94 96 LEU A N 1
ATOM 686 C CA . LEU A 1 96 ? -56.504 -15.609 149.387 1.00 72.94 96 LEU A CA 1
ATOM 687 C C . LEU A 1 96 ? -55.809 -16.690 148.545 1.00 72.94 96 LEU A C 1
ATOM 689 O O . LEU A 1 96 ? -55.207 -16.360 147.527 1.00 72.94 96 LEU A O 1
ATOM 693 N N . ALA A 1 97 ? -55.994 -17.971 148.878 1.00 72.19 97 ALA A N 1
ATOM 694 C CA . ALA A 1 97 ? -55.573 -19.092 148.037 1.00 72.19 97 ALA A CA 1
ATOM 695 C C . ALA A 1 97 ? -56.312 -19.112 146.686 1.00 72.19 97 ALA A C 1
ATOM 697 O O . ALA A 1 97 ? -55.676 -19.241 145.644 1.00 72.19 97 ALA A O 1
ATOM 698 N N . SER A 1 98 ? -57.634 -18.887 146.667 1.00 77.81 98 SER A N 1
ATOM 699 C CA . SER A 1 98 ? -58.400 -18.850 145.408 1.00 77.81 98 SER A CA 1
ATOM 700 C C . SER A 1 98 ? -58.018 -17.666 144.513 1.00 77.81 98 SER A C 1
ATOM 702 O O . SER A 1 98 ? -58.013 -17.785 143.289 1.00 77.81 98 SER A O 1
ATOM 704 N N . VAL A 1 99 ? -57.696 -16.515 145.112 1.00 75.81 99 VAL A N 1
ATOM 705 C CA . VAL A 1 99 ? -57.238 -15.329 144.384 1.00 75.81 99 VAL A CA 1
ATOM 706 C C . VAL A 1 99 ? -55.814 -15.545 143.884 1.00 75.81 99 VAL A C 1
ATOM 708 O O . VAL A 1 99 ? -55.539 -15.199 142.742 1.00 75.81 99 VAL A O 1
ATOM 711 N N . ALA A 1 100 ? -54.942 -16.184 144.666 1.00 76.00 100 ALA A N 1
ATOM 712 C CA . ALA A 1 100 ? -53.599 -16.560 144.227 1.00 76.00 100 ALA A CA 1
ATOM 713 C C . ALA A 1 100 ? -53.622 -17.573 143.066 1.00 76.00 100 ALA A C 1
ATOM 715 O O . ALA A 1 100 ? -52.850 -17.428 142.120 1.00 76.00 100 ALA A O 1
ATOM 716 N N . ASP A 1 101 ? -54.537 -18.545 143.077 1.00 77.62 101 ASP A N 1
ATOM 717 C CA . ASP A 1 101 ? -54.710 -19.493 141.967 1.00 77.62 101 ASP A CA 1
ATOM 718 C C . ASP A 1 101 ? -55.324 -18.833 140.721 1.00 77.62 101 ASP A C 1
ATOM 720 O O . ASP A 1 101 ? -54.907 -19.109 139.592 1.00 77.62 101 ASP A O 1
ATOM 724 N N . LYS A 1 102 ? -56.265 -17.895 140.895 1.00 77.44 102 LYS A N 1
ATOM 725 C CA . LYS A 1 102 ? -56.780 -17.063 139.791 1.00 77.44 102 LYS A CA 1
ATOM 726 C C . LYS A 1 102 ? -55.701 -16.150 139.205 1.00 77.44 102 LYS A C 1
ATOM 728 O O . LYS A 1 102 ? -55.645 -15.974 137.993 1.00 77.44 102 LYS A O 1
ATOM 733 N N . LEU A 1 103 ? -54.823 -15.609 140.047 1.00 77.94 103 LEU A N 1
ATOM 734 C CA . LEU A 1 103 ? -53.697 -14.793 139.606 1.00 77.94 103 LEU A CA 1
ATOM 735 C C . LEU A 1 103 ? -52.685 -15.647 138.834 1.00 77.94 103 LEU A C 1
ATOM 737 O O . LEU A 1 103 ? -52.329 -15.289 137.721 1.00 77.94 103 LEU A O 1
ATOM 741 N N . ARG A 1 104 ? -52.320 -16.832 139.343 1.00 80.81 104 ARG A N 1
ATOM 742 C CA . ARG A 1 104 ? -51.434 -17.777 138.637 1.00 80.81 104 ARG A CA 1
ATOM 743 C C . ARG A 1 104 ? -51.994 -18.239 137.297 1.00 80.81 104 ARG A C 1
ATOM 745 O O . ARG A 1 104 ? -51.248 -18.368 136.331 1.00 80.81 104 ARG A O 1
ATOM 752 N N . THR A 1 105 ? -53.294 -18.516 137.221 1.00 80.19 105 THR A N 1
ATOM 753 C CA . THR A 1 105 ? -53.932 -18.923 135.960 1.00 80.19 105 THR A CA 1
ATOM 754 C C . THR A 1 105 ? -53.959 -17.773 134.955 1.00 80.19 105 THR A C 1
ATOM 756 O O . THR A 1 105 ? -53.595 -17.995 133.800 1.00 80.19 105 THR A O 1
ATOM 759 N N . ALA A 1 106 ? -54.265 -16.547 135.390 1.00 78.38 106 ALA A N 1
ATOM 760 C CA . ALA A 1 106 ? -54.174 -15.349 134.554 1.00 78.38 106 ALA A CA 1
ATOM 761 C C . ALA A 1 106 ? -52.731 -15.050 134.105 1.00 78.38 106 ALA A C 1
ATOM 763 O O . ALA A 1 106 ? -52.503 -14.785 132.929 1.00 78.38 106 ALA A O 1
ATOM 764 N N . GLU A 1 107 ? -51.745 -15.176 134.995 1.00 83.19 107 GLU A N 1
ATOM 765 C CA . GLU A 1 107 ? -50.319 -15.032 134.672 1.00 83.19 107 GLU A CA 1
ATOM 766 C C . GLU A 1 107 ? -49.857 -16.098 133.671 1.00 83.19 107 GLU A C 1
ATOM 768 O O . GLU A 1 107 ? -49.122 -15.791 132.734 1.00 83.19 107 GLU A O 1
ATOM 773 N N . SER A 1 108 ? -50.327 -17.342 133.807 1.00 83.38 108 SER A N 1
ATOM 774 C CA . SER A 1 108 ? -50.015 -18.416 132.857 1.00 83.38 108 SER A CA 1
ATOM 775 C C . SER A 1 108 ? -50.669 -18.208 131.485 1.00 83.38 108 SER A C 1
ATOM 777 O O . SER A 1 108 ? -50.053 -18.516 130.465 1.00 83.38 108 SER A O 1
ATOM 779 N N . ALA A 1 109 ? -51.888 -17.659 131.443 1.00 82.12 109 ALA A N 1
ATOM 780 C CA . ALA A 1 109 ? -52.581 -17.314 130.205 1.00 82.12 109 ALA A CA 1
ATOM 781 C C . ALA A 1 109 ? -51.892 -16.135 129.509 1.00 82.12 109 ALA A C 1
ATOM 783 O O . ALA A 1 109 ? -51.599 -16.220 128.321 1.00 82.12 109 ALA A O 1
ATOM 784 N N . TYR A 1 110 ? -51.520 -15.103 130.268 1.00 83.81 110 TYR A N 1
ATOM 785 C CA . TYR A 1 110 ? -50.751 -13.968 129.767 1.00 83.81 110 TYR A CA 1
ATOM 786 C C . TYR A 1 110 ? -49.364 -14.390 129.260 1.00 83.81 110 TYR A C 1
ATOM 788 O O . TYR A 1 110 ? -48.921 -13.935 128.210 1.00 83.81 110 TYR A O 1
ATOM 796 N N . ALA A 1 111 ? -48.683 -15.316 129.943 1.00 83.44 111 ALA A N 1
ATOM 797 C CA . ALA A 1 111 ? -47.410 -15.864 129.476 1.00 83.44 111 ALA A CA 1
ATOM 798 C C . ALA A 1 111 ? -47.553 -16.663 128.166 1.00 83.44 111 ALA A C 1
ATOM 800 O O . ALA A 1 111 ? -46.673 -16.581 127.307 1.00 83.44 111 ALA A O 1
ATOM 801 N N . ARG A 1 112 ? -48.656 -17.409 127.988 1.00 85.50 112 ARG A N 1
ATOM 802 C CA . ARG A 1 112 ? -48.967 -18.108 126.727 1.00 85.50 112 ARG A CA 1
ATOM 803 C C . ARG A 1 112 ? -49.287 -17.132 125.604 1.00 85.50 112 ARG A C 1
ATOM 805 O O . ARG A 1 112 ? -48.705 -17.255 124.536 1.00 85.50 112 ARG A O 1
ATOM 812 N N . GLU A 1 113 ? -50.114 -16.129 125.867 1.00 84.31 113 GLU A N 1
ATOM 813 C CA . GLU A 1 113 ? -50.461 -15.094 124.892 1.00 84.31 113 GLU A CA 1
ATOM 814 C C . GLU A 1 113 ? -49.224 -14.284 124.475 1.00 84.31 113 GLU A C 1
ATOM 816 O O . GLU A 1 113 ? -49.010 -14.028 123.292 1.00 84.31 113 GLU A O 1
ATOM 821 N N . GLN A 1 114 ? -48.323 -13.970 125.413 1.00 88.50 114 GLN A N 1
ATOM 822 C CA . GLN A 1 114 ? -47.031 -13.370 125.080 1.00 88.50 114 GLN A CA 1
ATOM 823 C C . GLN A 1 114 ? -46.147 -14.293 124.233 1.00 88.50 114 GLN A C 1
ATOM 825 O O . GLN A 1 114 ? -45.441 -13.805 123.350 1.00 88.50 114 GLN A O 1
ATOM 830 N N . ALA A 1 115 ? -46.142 -15.602 124.491 1.00 86.62 115 ALA A N 1
ATOM 831 C CA . ALA A 1 115 ? -45.373 -16.560 123.699 1.00 86.62 115 ALA A CA 1
ATOM 832 C C . ALA A 1 115 ? -45.943 -16.712 122.277 1.00 86.62 115 ALA A C 1
ATOM 834 O O . ALA A 1 115 ? -45.182 -16.675 121.311 1.00 86.62 115 ALA A O 1
ATOM 835 N N . GLU A 1 116 ? -47.265 -16.804 122.141 1.00 89.12 116 GLU A N 1
ATOM 836 C CA . GLU A 1 116 ? -47.970 -16.843 120.854 1.00 89.12 116 GLU A CA 1
ATOM 837 C C . GLU A 1 116 ? -47.773 -15.540 120.074 1.00 89.12 116 GLU A C 1
ATOM 839 O O . GLU A 1 116 ? -47.486 -15.570 118.878 1.00 89.12 116 GLU A O 1
ATOM 844 N N . HIS A 1 117 ? -47.819 -14.388 120.751 1.00 88.56 117 HIS A N 1
ATOM 845 C CA . HIS A 1 117 ? -47.537 -13.101 120.124 1.00 88.56 117 HIS A CA 1
ATOM 846 C C . HIS A 1 117 ? -46.086 -13.015 119.629 1.00 88.56 117 HIS A C 1
ATOM 848 O O . HIS A 1 117 ? -45.851 -12.562 118.509 1.00 88.56 117 HIS A O 1
ATOM 854 N N . ARG A 1 118 ? -45.107 -13.511 120.400 1.00 89.75 118 ARG A N 1
ATOM 855 C CA . ARG A 1 118 ? -43.705 -13.599 119.946 1.00 89.75 118 ARG A CA 1
ATOM 856 C C . ARG A 1 118 ? -43.564 -14.495 118.714 1.00 89.75 118 ARG A C 1
ATOM 858 O O . ARG A 1 118 ? -42.937 -14.074 117.746 1.00 89.75 118 ARG A O 1
ATOM 865 N N . GLN A 1 119 ? -44.199 -15.667 118.702 1.00 91.94 119 GLN A N 1
ATOM 866 C CA . GLN A 1 119 ? -44.191 -16.567 117.540 1.00 91.94 119 GLN A CA 1
ATOM 867 C C . GLN A 1 119 ? -44.858 -15.935 116.308 1.00 91.94 119 GLN A C 1
ATOM 869 O O . GLN A 1 119 ? -44.341 -16.046 115.194 1.00 91.94 119 GLN A O 1
ATOM 874 N N . ALA A 1 120 ? -45.973 -15.223 116.492 1.00 88.25 120 ALA A N 1
ATOM 875 C CA . ALA A 1 120 ? -46.645 -14.500 115.417 1.00 88.25 120 ALA A CA 1
ATOM 876 C C . ALA A 1 120 ? -45.744 -13.397 114.841 1.00 88.25 120 ALA A C 1
ATOM 878 O O . ALA A 1 120 ? -45.592 -13.313 113.622 1.00 88.25 120 ALA A O 1
ATOM 879 N N . VAL A 1 121 ? -45.079 -12.614 115.696 1.00 91.62 121 VAL A N 1
ATOM 880 C CA . VAL A 1 121 ? -44.115 -11.581 115.281 1.00 91.62 121 VAL A CA 1
ATOM 881 C C . VAL A 1 121 ? -42.929 -12.193 114.529 1.00 91.62 121 VAL A C 1
ATOM 883 O O . VAL A 1 121 ? -42.546 -11.680 113.476 1.00 91.62 121 VAL A O 1
ATOM 886 N N . GLU A 1 122 ? -42.379 -13.312 114.999 1.00 91.88 122 GLU A N 1
ATOM 887 C CA . GLU A 1 122 ? -41.297 -14.028 114.313 1.00 91.88 122 GLU A CA 1
ATOM 888 C C . GLU A 1 122 ? -41.742 -14.545 112.936 1.00 91.88 122 GLU A C 1
ATOM 890 O O . GLU A 1 122 ? -41.055 -14.306 111.937 1.00 91.88 122 GLU A O 1
ATOM 895 N N . SER A 1 123 ? -42.918 -15.173 112.845 1.00 92.50 123 SER A N 1
ATOM 896 C CA . SER A 1 123 ? -43.470 -15.674 111.579 1.00 92.50 123 SER A CA 1
ATOM 897 C C . SER A 1 123 ? -43.755 -14.550 110.578 1.00 92.50 123 SER A C 1
ATOM 899 O O . SER A 1 123 ? -43.429 -14.671 109.395 1.00 92.50 123 SER A O 1
ATOM 901 N N . LEU A 1 124 ? -44.273 -13.417 111.057 1.00 92.75 124 LEU A N 1
ATOM 902 C CA . LEU A 1 124 ? -44.533 -12.233 110.250 1.00 92.75 124 LEU A CA 1
ATOM 903 C C . LEU A 1 124 ? -43.217 -11.603 109.781 1.00 92.75 124 LEU A C 1
ATOM 905 O O . LEU A 1 124 ? -43.111 -11.203 108.623 1.00 92.75 124 LEU A O 1
ATOM 909 N N . SER A 1 125 ? -42.177 -11.600 110.620 1.00 92.19 125 SER A N 1
ATOM 910 C CA . SER A 1 125 ? -40.841 -11.140 110.222 1.00 92.19 125 SER A CA 1
ATOM 911 C C . SER A 1 125 ? -40.220 -12.020 109.125 1.00 92.19 125 SER A C 1
ATOM 913 O O . SER A 1 125 ? -39.614 -11.499 108.187 1.00 92.19 125 SER A O 1
ATOM 915 N N . LEU A 1 126 ? -40.421 -13.344 109.183 1.00 93.56 126 LEU A N 1
ATOM 916 C CA . LEU A 1 126 ? -39.985 -14.287 108.148 1.00 93.56 126 LEU A CA 1
ATOM 917 C C . LEU A 1 126 ? -40.760 -14.085 106.841 1.00 93.56 126 LEU A C 1
ATOM 919 O O . LEU A 1 126 ? -40.151 -14.033 105.772 1.00 93.56 126 LEU A O 1
ATOM 923 N N . GLN A 1 127 ? -42.082 -13.914 106.914 1.00 93.31 127 GLN A N 1
ATOM 924 C CA . GLN A 1 127 ? -42.910 -13.606 105.743 1.00 93.31 127 GLN A CA 1
ATOM 925 C C . GLN A 1 127 ? -42.519 -12.266 105.108 1.00 93.31 127 GLN A C 1
ATOM 927 O O . GLN A 1 127 ? -42.414 -12.182 103.886 1.00 93.31 127 GLN A O 1
ATOM 932 N N . GLN A 1 128 ? -42.229 -11.238 105.912 1.00 94.12 128 GLN A N 1
ATOM 933 C CA . GLN A 1 128 ? -41.740 -9.948 105.419 1.00 94.12 128 GLN A CA 1
ATOM 934 C C . GLN A 1 128 ? -40.373 -10.061 104.736 1.00 94.12 128 GLN A C 1
ATOM 936 O O . GLN A 1 128 ? -40.168 -9.427 103.703 1.00 94.12 128 GLN A O 1
ATOM 941 N N . ARG A 1 129 ? -39.443 -10.871 105.263 1.00 93.81 129 ARG A N 1
ATOM 942 C CA . ARG A 1 129 ? -38.154 -11.137 104.595 1.00 93.81 129 ARG A CA 1
ATOM 943 C C . ARG A 1 129 ? -38.353 -11.845 103.259 1.00 93.81 129 ARG A C 1
ATOM 945 O O . ARG A 1 129 ? -37.838 -11.376 102.253 1.00 93.81 129 ARG A O 1
ATOM 952 N N . LYS A 1 130 ? -39.176 -12.895 103.228 1.00 95.31 130 LYS A N 1
ATOM 953 C CA . LYS A 1 130 ? -39.459 -13.652 102.002 1.00 95.31 130 LYS A CA 1
ATOM 954 C C . LYS A 1 130 ? -40.165 -12.803 100.939 1.00 95.31 130 LYS A C 1
ATOM 956 O O . LYS A 1 130 ? -39.886 -12.930 99.754 1.00 95.31 130 LYS A O 1
ATOM 961 N N . LEU A 1 131 ? -41.053 -11.896 101.356 1.00 94.44 131 LEU A N 1
ATOM 962 C CA . LEU A 1 131 ? -41.661 -10.911 100.458 1.00 94.44 131 LEU A CA 1
ATOM 963 C C . LEU A 1 131 ? -40.629 -9.934 99.888 1.00 94.44 131 LEU A C 1
ATOM 965 O O . LEU A 1 131 ? -40.721 -9.609 98.708 1.00 94.44 131 LEU A O 1
ATOM 969 N N . LYS A 1 132 ? -39.648 -9.490 100.684 1.00 95.19 132 LYS A N 1
ATOM 970 C CA . LYS A 1 132 ? -38.547 -8.651 100.185 1.00 95.19 132 LYS A CA 1
ATOM 971 C C . LYS A 1 132 ? -37.675 -9.398 99.178 1.00 95.19 132 LYS A C 1
ATOM 973 O O . LYS A 1 132 ? -37.412 -8.852 98.117 1.00 95.19 132 LYS A O 1
ATOM 978 N N . GLU A 1 133 ? -37.310 -10.647 99.459 1.00 94.75 133 GLU A N 1
ATOM 979 C CA . GLU A 1 133 ? -36.547 -11.493 98.526 1.00 94.75 133 GLU A CA 1
ATOM 980 C C . GLU A 1 133 ? -37.281 -11.648 97.184 1.00 94.75 133 GLU A C 1
ATOM 982 O O . GLU A 1 133 ? -36.710 -11.383 96.130 1.00 94.75 133 GLU A O 1
ATOM 987 N N . LEU A 1 134 ? -38.584 -11.958 97.210 1.00 94.38 134 LEU A N 1
ATOM 988 C CA . LEU A 1 134 ? -39.401 -12.043 95.993 1.00 94.38 134 LEU A CA 1
ATOM 989 C C . LEU A 1 134 ? -39.541 -10.693 95.268 1.00 94.38 134 LEU A C 1
ATOM 991 O O . LEU A 1 134 ? -39.648 -10.658 94.041 1.00 94.38 134 LEU A O 1
ATOM 995 N N . GLN A 1 135 ? -39.557 -9.574 95.998 1.00 94.62 135 GLN A N 1
ATOM 996 C CA . GLN A 1 135 ? -39.560 -8.234 95.403 1.00 94.62 135 GLN A CA 1
ATOM 997 C C . GLN A 1 135 ? -38.226 -7.911 94.720 1.00 94.62 135 GLN A C 1
ATOM 999 O O . GLN A 1 135 ? -38.237 -7.350 93.625 1.00 94.62 135 GLN A O 1
ATOM 1004 N N . GLU A 1 136 ? -37.099 -8.292 95.321 1.00 95.25 136 GLU A N 1
ATOM 1005 C CA . GLU A 1 136 ? -35.766 -8.142 94.732 1.00 95.25 136 GLU A CA 1
ATOM 1006 C C . GLU A 1 136 ? -35.597 -9.029 93.491 1.00 95.25 136 GLU A C 1
ATOM 1008 O O . GLU A 1 136 ? -35.132 -8.553 92.455 1.00 95.25 136 GLU A O 1
ATOM 1013 N N . GLU A 1 137 ? -36.037 -10.289 93.545 1.00 95.00 137 GLU A N 1
ATOM 1014 C CA . GLU A 1 137 ? -36.043 -11.196 92.390 1.00 95.00 137 GLU A CA 1
ATOM 1015 C C . GLU A 1 137 ? -36.924 -10.669 91.257 1.00 95.00 137 GLU A C 1
ATOM 1017 O O . GLU A 1 137 ? -36.509 -10.666 90.097 1.00 95.00 137 GLU A O 1
ATOM 1022 N N . ARG A 1 138 ? -38.119 -10.157 91.582 1.00 94.44 138 ARG A N 1
ATOM 1023 C CA . ARG A 1 138 ? -38.983 -9.490 90.602 1.00 94.44 138 ARG A CA 1
ATOM 1024 C C . ARG A 1 138 ? -38.285 -8.280 89.980 1.00 94.44 138 ARG A C 1
ATOM 1026 O O . ARG A 1 138 ? -38.405 -8.096 88.773 1.00 94.44 138 ARG A O 1
ATOM 1033 N N . GLY A 1 139 ? -37.568 -7.482 90.773 1.00 95.00 139 GLY A N 1
ATOM 1034 C CA . GLY A 1 139 ? -36.760 -6.363 90.279 1.00 95.00 139 GLY A CA 1
ATOM 1035 C C . GLY A 1 139 ? -35.722 -6.820 89.254 1.00 95.00 139 GLY A C 1
ATOM 1036 O O . GLY A 1 139 ? -35.740 -6.348 88.121 1.00 95.00 139 GLY A O 1
ATOM 1037 N N . ARG A 1 140 ? -34.914 -7.828 89.606 1.00 95.94 140 ARG A N 1
ATOM 1038 C CA . ARG A 1 140 ? -33.892 -8.406 88.712 1.00 95.94 140 ARG A CA 1
ATOM 1039 C C . ARG A 1 140 ? -34.486 -8.985 87.429 1.00 95.94 140 ARG A C 1
ATOM 1041 O O . ARG A 1 140 ? -33.922 -8.820 86.354 1.00 95.94 140 ARG A O 1
ATOM 1048 N N . LEU A 1 141 ? -35.628 -9.670 87.516 1.00 95.75 141 LEU A N 1
ATOM 1049 C CA . LEU A 1 141 ? -36.296 -10.220 86.333 1.00 95.75 141 LEU A CA 1
ATOM 1050 C C . LEU A 1 141 ? -36.822 -9.118 85.409 1.00 95.75 141 LEU A C 1
ATOM 1052 O O . LEU A 1 141 ? -36.722 -9.262 84.194 1.00 95.75 141 LEU A O 1
ATOM 1056 N N . LEU A 1 142 ? -37.356 -8.024 85.958 1.00 95.62 142 LEU A N 1
ATOM 1057 C CA . LEU A 1 142 ? -37.803 -6.879 85.160 1.00 95.62 142 LEU A CA 1
ATOM 1058 C C . LEU A 1 142 ? -36.626 -6.159 84.491 1.00 95.62 142 LEU A C 1
ATOM 1060 O O . LEU A 1 142 ? -36.738 -5.797 83.322 1.00 95.62 142 LEU A O 1
ATOM 1064 N N . GLU A 1 143 ? -35.500 -6.007 85.191 1.00 95.50 143 GLU A N 1
ATOM 1065 C CA . GLU A 1 143 ? -34.256 -5.490 84.608 1.00 95.50 143 GLU A CA 1
ATOM 1066 C C . GLU A 1 143 ? -33.793 -6.377 83.444 1.00 95.50 143 GLU A C 1
ATOM 1068 O O . GLU A 1 143 ? -33.654 -5.881 82.327 1.00 95.50 143 GLU A O 1
ATOM 1073 N N . ASN A 1 144 ? -33.694 -7.696 83.645 1.00 96.62 144 ASN A N 1
ATOM 1074 C CA . ASN A 1 144 ? -33.316 -8.642 82.589 1.00 96.62 144 ASN A CA 1
ATOM 1075 C C . ASN A 1 144 ? -34.266 -8.594 81.381 1.00 96.62 144 ASN A C 1
ATOM 1077 O O . ASN A 1 144 ? -33.819 -8.661 80.237 1.00 96.62 144 ASN A O 1
ATOM 1081 N N . VAL A 1 145 ? -35.579 -8.477 81.614 1.00 95.81 145 VAL A N 1
ATOM 1082 C CA . VAL A 1 145 ? -36.563 -8.307 80.532 1.00 95.81 145 VAL A CA 1
ATOM 1083 C C . VAL A 1 145 ? -36.293 -7.010 79.774 1.00 95.81 145 VAL A C 1
ATOM 1085 O O . VAL A 1 145 ? -36.250 -7.036 78.548 1.00 95.81 145 VAL A O 1
ATOM 1088 N N . SER A 1 146 ? -36.042 -5.899 80.472 1.00 95.19 146 SER A N 1
ATOM 1089 C CA . SER A 1 146 ? -35.729 -4.623 79.819 1.00 95.19 146 SER A CA 1
ATOM 1090 C C . SER A 1 146 ? -34.440 -4.684 78.988 1.00 95.19 146 SER A C 1
ATOM 1092 O O . SER A 1 146 ? -34.396 -4.157 77.873 1.00 95.19 146 SER A O 1
ATOM 1094 N N . GLU A 1 147 ? -33.412 -5.386 79.474 1.00 96.25 147 GLU A N 1
ATOM 1095 C CA . GLU A 1 147 ? -32.158 -5.583 78.748 1.00 96.25 147 GLU A CA 1
ATOM 1096 C C . GLU A 1 147 ? -32.371 -6.430 77.490 1.00 96.25 147 GLU A C 1
ATOM 1098 O O . GLU A 1 147 ? -31.952 -6.027 76.402 1.00 96.25 147 GLU A O 1
ATOM 1103 N N . LEU A 1 148 ? -33.084 -7.553 77.602 1.00 95.69 148 LEU A N 1
ATOM 1104 C CA . LEU A 1 148 ? -33.422 -8.416 76.467 1.00 95.69 148 LEU A CA 1
ATOM 1105 C C . LEU A 1 148 ? -34.302 -7.697 75.438 1.00 95.69 148 LEU A C 1
ATOM 1107 O O . LEU A 1 148 ? -34.076 -7.838 74.237 1.00 95.69 148 LEU A O 1
ATOM 1111 N N . GLU A 1 149 ? -35.264 -6.884 75.876 1.00 95.62 149 GLU A N 1
ATOM 1112 C CA . GLU A 1 149 ? -36.068 -6.047 74.980 1.00 95.62 149 GLU A CA 1
ATOM 1113 C C . GLU A 1 149 ? -35.203 -5.025 74.234 1.00 95.62 149 GLU A C 1
ATOM 1115 O O . GLU A 1 149 ? -35.394 -4.817 73.033 1.00 95.62 149 GLU A O 1
ATOM 1120 N N . SER A 1 150 ? -34.231 -4.405 74.910 1.00 95.25 150 SER A N 1
ATOM 1121 C CA . SER A 1 150 ? -33.300 -3.471 74.267 1.00 95.25 150 SER A CA 1
ATOM 1122 C C . SER A 1 150 ? -32.420 -4.168 73.222 1.00 95.25 150 SER A C 1
ATOM 1124 O O . SER A 1 150 ? -32.271 -3.662 72.108 1.00 95.25 150 SER A O 1
ATOM 1126 N N . GLN A 1 151 ? -31.918 -5.368 73.533 1.00 96.31 151 GLN A N 1
ATOM 1127 C CA . GLN A 1 151 ? -31.126 -6.184 72.612 1.00 96.31 151 GLN A CA 1
ATOM 1128 C C . GLN A 1 151 ? -31.958 -6.632 71.408 1.00 96.31 151 GLN A C 1
ATOM 1130 O O . GLN A 1 151 ? -31.488 -6.546 70.275 1.00 96.31 151 GLN A O 1
ATOM 1135 N N . LEU A 1 152 ? -33.209 -7.043 71.628 1.00 95.88 152 LEU A N 1
ATOM 1136 C CA . LEU A 1 152 ? -34.119 -7.432 70.554 1.00 95.88 152 LEU A CA 1
ATOM 1137 C C . LEU A 1 152 ? -34.410 -6.254 69.617 1.00 95.88 152 LEU A C 1
ATOM 1139 O O . LEU A 1 152 ? -34.379 -6.420 68.400 1.00 95.88 152 LEU A O 1
ATOM 1143 N N . ARG A 1 153 ? -34.638 -5.050 70.159 1.00 96.00 153 ARG A N 1
ATOM 1144 C CA . ARG A 1 153 ? -34.831 -3.837 69.344 1.00 96.00 153 ARG A CA 1
ATOM 1145 C C . ARG A 1 153 ? -33.600 -3.515 68.496 1.00 96.00 153 ARG A C 1
ATOM 1147 O O . ARG A 1 153 ? -33.757 -3.156 67.332 1.00 96.00 153 ARG A O 1
ATOM 1154 N N . LEU A 1 154 ? -32.397 -3.673 69.051 1.00 96.31 154 LEU A N 1
ATOM 1155 C CA . LEU A 1 154 ? -31.150 -3.495 68.300 1.00 96.31 154 LEU A CA 1
ATOM 1156 C C . LEU A 1 154 ? -31.014 -4.531 67.180 1.00 96.31 154 LEU A C 1
ATOM 1158 O O . LEU A 1 154 ? -30.756 -4.152 66.041 1.00 96.31 154 LEU A O 1
ATOM 1162 N N . GLN A 1 155 ? -31.266 -5.810 67.466 1.00 96.50 155 GLN A N 1
ATOM 1163 C CA . GLN A 1 155 ? -31.224 -6.863 66.448 1.00 96.50 155 GLN A CA 1
ATOM 1164 C C . GLN A 1 155 ? -32.247 -6.628 65.333 1.00 96.50 155 GLN A C 1
ATOM 1166 O O . GLN A 1 155 ? -31.916 -6.791 64.160 1.00 96.50 155 GLN A O 1
ATOM 1171 N N . ILE A 1 156 ? -33.467 -6.195 65.667 1.00 95.56 156 ILE A N 1
ATOM 1172 C CA . ILE A 1 156 ? -34.479 -5.833 64.665 1.00 95.56 156 ILE A CA 1
ATOM 1173 C C . ILE A 1 156 ? -33.938 -4.719 63.760 1.00 95.56 156 ILE A C 1
ATOM 1175 O O . ILE A 1 156 ? -33.894 -4.904 62.544 1.00 95.56 156 ILE A O 1
ATOM 1179 N N . ALA A 1 157 ? -33.421 -3.629 64.334 1.00 95.88 157 ALA A N 1
ATOM 1180 C CA . ALA A 1 157 ? -32.862 -2.521 63.559 1.00 95.88 157 ALA A CA 1
ATOM 1181 C C . ALA A 1 157 ? -31.680 -2.951 62.663 1.00 95.88 157 ALA A C 1
ATOM 1183 O O . ALA A 1 157 ? -31.582 -2.529 61.507 1.00 95.88 157 ALA A O 1
ATOM 1184 N N . GLU A 1 158 ? -30.797 -3.825 63.155 1.00 96.38 158 GLU A N 1
ATOM 1185 C CA . GLU A 1 158 ? -29.688 -4.381 62.370 1.00 96.38 158 GLU A CA 1
ATOM 1186 C C . GLU A 1 158 ? -30.184 -5.254 61.209 1.00 96.38 158 GLU A C 1
ATOM 1188 O O . GLU A 1 158 ? -29.683 -5.135 60.083 1.00 96.38 158 GLU A O 1
ATOM 1193 N N . THR A 1 159 ? -31.194 -6.099 61.443 1.00 96.19 159 THR A N 1
ATOM 1194 C CA . THR A 1 159 ? -31.778 -6.938 60.385 1.00 96.19 159 THR A CA 1
ATOM 1195 C C . THR A 1 159 ? -32.500 -6.116 59.321 1.00 96.19 159 THR A C 1
ATOM 1197 O O . THR A 1 159 ? -32.317 -6.384 58.133 1.00 96.19 159 THR A O 1
ATOM 1200 N N . GLU A 1 160 ? -33.237 -5.074 59.707 1.00 96.62 160 GLU A N 1
ATOM 1201 C CA . GLU A 1 160 ? -33.875 -4.141 58.772 1.00 96.62 160 GLU A CA 1
ATOM 1202 C C . GLU A 1 160 ? -32.824 -3.409 57.925 1.00 96.62 160 GLU A C 1
ATOM 1204 O O . GLU A 1 160 ? -32.947 -3.311 56.700 1.00 96.62 160 GLU A O 1
ATOM 1209 N N . GLN A 1 161 ? -31.720 -2.968 58.539 1.00 96.56 161 GLN A N 1
ATOM 1210 C CA . GLN A 1 161 ? -30.626 -2.339 57.802 1.00 96.56 161 GLN A CA 1
ATOM 1211 C C . GLN A 1 161 ? -29.960 -3.315 56.818 1.00 96.56 161 GLN A C 1
ATOM 1213 O O . GLN A 1 161 ? -29.623 -2.927 55.691 1.00 96.56 161 GLN A O 1
ATOM 1218 N N . ALA A 1 162 ? -29.769 -4.576 57.213 1.00 96.00 162 ALA A N 1
ATOM 1219 C CA . ALA A 1 162 ? -29.230 -5.615 56.341 1.00 96.00 162 ALA A CA 1
ATOM 1220 C C . ALA A 1 162 ? -30.173 -5.922 55.164 1.00 96.00 162 ALA A C 1
ATOM 1222 O O . ALA A 1 162 ? -29.704 -6.035 54.028 1.00 96.00 162 ALA A O 1
ATOM 1223 N N . GLN A 1 163 ? -31.487 -5.977 55.403 1.00 96.50 163 GLN A N 1
ATOM 1224 C CA . GLN A 1 163 ? -32.499 -6.155 54.357 1.00 96.50 163 GLN A CA 1
ATOM 1225 C C . GLN A 1 163 ? -32.475 -5.002 53.349 1.00 96.50 163 GLN A C 1
ATOM 1227 O O . GLN A 1 163 ? -32.375 -5.247 52.147 1.00 96.50 163 GLN A O 1
ATOM 1232 N N . LEU A 1 164 ? -32.431 -3.749 53.812 1.00 96.38 164 LEU A N 1
ATOM 1233 C CA . LEU A 1 164 ? -32.326 -2.584 52.924 1.00 96.38 164 LEU A CA 1
ATOM 1234 C C . LEU A 1 164 ? -31.043 -2.606 52.079 1.00 96.38 164 LEU A C 1
ATOM 1236 O O . LEU A 1 164 ? -31.056 -2.234 50.902 1.00 96.38 164 LEU A O 1
ATOM 1240 N N . ARG A 1 165 ? -29.911 -3.042 52.651 1.00 96.19 165 ARG A N 1
ATOM 1241 C CA . ARG A 1 165 ? -28.657 -3.216 51.893 1.00 96.19 165 ARG A CA 1
ATOM 1242 C C . ARG A 1 165 ? -28.789 -4.320 50.847 1.00 96.19 165 ARG A C 1
ATOM 1244 O O . ARG A 1 165 ? -28.345 -4.129 49.715 1.00 96.19 165 ARG A O 1
ATOM 1251 N N . TYR A 1 166 ? -29.411 -5.440 51.203 1.00 97.00 166 TYR A N 1
ATOM 1252 C CA . TYR A 1 166 ? -29.664 -6.541 50.280 1.00 97.00 166 TYR A CA 1
ATOM 1253 C C . TYR A 1 166 ? -30.554 -6.109 49.109 1.00 97.00 166 TYR A C 1
ATOM 1255 O O . TYR A 1 166 ? -30.216 -6.379 47.958 1.00 97.00 166 TYR A O 1
ATOM 1263 N N . GLU A 1 167 ? -31.636 -5.374 49.365 1.00 96.38 167 GLU A N 1
ATOM 1264 C CA . GLU A 1 167 ? -32.521 -4.864 48.312 1.00 96.38 167 GLU A CA 1
ATOM 1265 C C . GLU A 1 167 ? -31.809 -3.889 47.369 1.00 96.38 167 GLU A C 1
ATOM 1267 O O . GLU A 1 167 ? -31.945 -4.009 46.150 1.00 96.38 167 GLU A O 1
ATOM 1272 N N . LYS A 1 168 ? -30.977 -2.984 47.905 1.00 96.44 168 LYS A N 1
ATOM 1273 C CA . LYS A 1 168 ? -30.141 -2.079 47.095 1.00 96.44 168 LYS A CA 1
ATOM 1274 C C . LYS A 1 168 ? -29.135 -2.831 46.223 1.00 96.44 168 LYS A C 1
ATOM 1276 O O . LYS A 1 168 ? -28.934 -2.483 45.062 1.00 96.44 168 LYS A O 1
ATOM 1281 N N . LEU A 1 169 ? -28.494 -3.867 46.763 1.00 95.88 169 LEU A N 1
ATOM 1282 C CA . LEU A 1 169 ? -27.568 -4.701 45.992 1.00 95.88 169 LEU A CA 1
ATOM 1283 C C . LEU A 1 169 ? -28.305 -5.520 44.929 1.00 95.88 169 LEU A C 1
ATOM 1285 O O . LEU A 1 169 ? -27.813 -5.660 43.810 1.00 95.88 169 LEU A O 1
ATOM 1289 N N . LYS A 1 170 ? -29.499 -6.024 45.248 1.00 97.19 170 LYS A N 1
ATOM 1290 C CA . LYS A 1 170 ? -30.349 -6.759 44.311 1.00 97.19 170 LYS A CA 1
ATOM 1291 C C . LYS A 1 170 ? -30.786 -5.874 43.143 1.00 97.19 170 LYS A C 1
ATOM 1293 O O . LYS A 1 170 ? -30.656 -6.309 42.000 1.00 97.19 170 LYS A O 1
ATOM 1298 N N . SER A 1 171 ? -31.246 -4.650 43.405 1.00 95.94 171 SER A N 1
ATOM 1299 C CA . SER A 1 171 ? -31.637 -3.711 42.346 1.00 95.94 171 SER A CA 1
ATOM 1300 C C . SER A 1 171 ? -30.437 -3.274 41.501 1.00 95.94 171 SER A C 1
ATOM 1302 O O . SER A 1 171 ? -30.523 -3.308 40.277 1.00 95.94 171 SER A O 1
ATOM 1304 N N . SER A 1 172 ? -29.289 -2.984 42.124 1.00 95.31 172 SER A N 1
ATOM 1305 C CA . SER A 1 172 ? -28.033 -2.679 41.417 1.00 95.31 172 SER A CA 1
ATOM 1306 C C . SER A 1 172 ? -27.563 -3.834 40.521 1.00 95.31 172 SER A C 1
ATOM 1308 O O . SER A 1 172 ? -27.168 -3.638 39.373 1.00 95.31 172 SER A O 1
ATOM 1310 N N . ARG A 1 173 ? -27.664 -5.080 40.996 1.00 96.06 173 ARG A N 1
ATOM 1311 C CA . ARG A 1 173 ? -27.351 -6.255 40.173 1.00 96.06 173 ARG A CA 1
ATOM 1312 C C . ARG A 1 173 ? -28.309 -6.389 38.990 1.00 96.06 173 ARG A C 1
ATOM 1314 O O . ARG A 1 173 ? -27.865 -6.743 37.902 1.00 96.06 173 ARG A O 1
ATOM 1321 N N . GLN A 1 174 ? -29.602 -6.130 39.188 1.00 96.19 174 GLN A N 1
ATOM 1322 C CA . GLN A 1 174 ? -30.592 -6.177 38.109 1.00 96.19 174 GLN A CA 1
ATOM 1323 C C . GLN A 1 174 ? -30.320 -5.108 37.045 1.00 96.19 174 GLN A C 1
ATOM 1325 O O . GLN A 1 174 ? -30.341 -5.432 35.859 1.00 96.19 174 GLN A O 1
ATOM 1330 N N . THR A 1 175 ? -29.997 -3.873 37.442 1.00 95.69 175 THR A N 1
ATOM 1331 C CA . THR A 1 175 ? -29.663 -2.803 36.489 1.00 95.69 175 THR A CA 1
ATOM 1332 C C . THR A 1 175 ? -28.367 -3.096 35.741 1.00 95.69 175 THR A C 1
ATOM 1334 O O . THR A 1 175 ? -28.351 -2.992 34.517 1.00 95.69 175 THR A O 1
ATOM 1337 N N . MET A 1 176 ? -27.311 -3.547 36.428 1.00 95.44 176 MET A N 1
ATOM 1338 C CA . MET A 1 176 ? -26.069 -3.962 35.762 1.00 95.44 176 MET A CA 1
ATOM 1339 C C . MET A 1 176 ? -26.286 -5.147 34.816 1.00 95.44 176 MET A C 1
ATOM 1341 O O . MET A 1 176 ? -25.708 -5.182 33.734 1.00 95.44 176 MET A O 1
ATOM 1345 N N . SER A 1 177 ? -27.133 -6.110 35.190 1.00 95.88 177 SER A N 1
ATOM 1346 C CA . SER A 1 177 ? -27.477 -7.235 34.316 1.00 95.88 177 SER A CA 1
ATOM 1347 C C . SER A 1 177 ? -28.195 -6.764 33.052 1.00 95.88 177 SER A C 1
ATOM 1349 O O . SER A 1 177 ? -27.835 -7.216 31.971 1.00 95.88 177 SER A O 1
ATOM 1351 N N . ALA A 1 178 ? -29.164 -5.852 33.175 1.00 96.06 178 ALA A N 1
ATOM 1352 C CA . ALA A 1 178 ? -29.888 -5.288 32.035 1.00 96.06 178 ALA A CA 1
ATOM 1353 C C . ALA A 1 178 ? -28.971 -4.456 31.120 1.00 96.06 178 ALA A C 1
ATOM 1355 O O . ALA A 1 178 ? -29.030 -4.576 29.898 1.00 96.06 178 ALA A O 1
ATOM 1356 N N . GLN A 1 179 ? -28.068 -3.663 31.705 1.00 95.75 179 GLN A N 1
ATOM 1357 C CA . GLN A 1 179 ? -27.058 -2.923 30.945 1.00 95.75 179 GLN A CA 1
ATOM 1358 C C . GLN A 1 179 ? -26.094 -3.863 30.220 1.00 95.75 179 GLN A C 1
ATOM 1360 O O . GLN A 1 179 ? -25.756 -3.620 29.068 1.00 95.75 179 GLN A O 1
ATOM 1365 N N . SER A 1 180 ? -25.670 -4.952 30.865 1.00 95.50 180 SER A N 1
ATOM 1366 C CA . SER A 1 180 ? -24.813 -5.960 30.236 1.00 95.50 180 SER A CA 1
ATOM 1367 C C . SER A 1 180 ? -25.500 -6.594 29.027 1.00 95.50 180 SER A C 1
ATOM 1369 O O . SER A 1 180 ? -24.904 -6.647 27.953 1.00 95.50 180 SER A O 1
ATOM 1371 N N . THR A 1 181 ? -26.773 -6.991 29.155 1.00 96.44 181 THR A N 1
ATOM 1372 C CA . THR A 1 181 ? -27.535 -7.559 28.031 1.00 96.44 181 THR A CA 1
ATOM 1373 C C . THR A 1 181 ? -27.705 -6.553 26.892 1.00 96.44 181 THR A C 1
ATOM 1375 O O . THR A 1 181 ? -27.410 -6.883 25.745 1.00 96.44 181 THR A O 1
ATOM 1378 N N . GLU A 1 182 ? -28.056 -5.301 27.195 1.00 96.44 182 GLU A N 1
ATOM 1379 C CA . GLU A 1 182 ? -28.189 -4.242 26.184 1.00 96.44 182 GLU A CA 1
ATOM 1380 C C . GLU A 1 182 ? -26.854 -3.969 25.465 1.00 96.44 182 GLU A C 1
ATOM 1382 O O . GLU A 1 182 ? -26.805 -3.809 24.244 1.00 96.44 182 GLU A O 1
ATOM 1387 N N . MET A 1 183 ? -25.742 -3.957 26.207 1.00 95.38 183 MET A N 1
ATOM 1388 C CA . MET A 1 183 ? -24.410 -3.788 25.628 1.00 95.38 183 MET A CA 1
ATOM 1389 C C . MET A 1 183 ? -24.026 -4.979 24.752 1.00 95.38 183 MET A C 1
ATOM 1391 O O . MET A 1 183 ? -23.469 -4.761 23.679 1.00 95.38 183 MET A O 1
ATOM 1395 N N . THR A 1 184 ? -24.355 -6.216 25.143 1.00 95.94 184 THR A N 1
ATOM 1396 C CA . THR A 1 184 ? -24.115 -7.392 24.290 1.00 95.94 184 THR A CA 1
ATOM 1397 C C . THR A 1 184 ? -24.940 -7.363 23.004 1.00 95.94 184 THR A C 1
ATOM 1399 O O . THR A 1 184 ? -24.410 -7.683 21.944 1.00 95.94 184 THR A O 1
ATOM 1402 N N . GLU A 1 185 ? -26.193 -6.907 23.054 1.00 96.31 185 GLU A N 1
ATOM 1403 C CA . GLU A 1 185 ? -27.036 -6.748 21.862 1.00 96.31 185 GLU A CA 1
ATOM 1404 C C . GLU A 1 185 ? -26.470 -5.691 20.906 1.00 96.31 185 GLU A C 1
ATOM 1406 O O . GLU A 1 185 ? -26.337 -5.948 19.708 1.00 96.31 185 GLU A O 1
ATOM 1411 N N . LYS A 1 186 ? -26.048 -4.535 21.436 1.00 96.75 186 LYS A N 1
ATOM 1412 C CA . LYS A 1 186 ? -25.367 -3.487 20.655 1.00 96.75 186 LYS A CA 1
ATOM 1413 C C . LYS A 1 186 ? -24.066 -3.988 20.033 1.00 96.75 186 LYS A C 1
ATOM 1415 O O . LYS A 1 186 ? -23.783 -3.672 18.880 1.00 96.75 186 LYS A O 1
ATOM 1420 N N . LEU A 1 187 ? -23.282 -4.769 20.774 1.00 97.00 187 LEU A N 1
ATOM 1421 C CA . LEU A 1 187 ? -22.022 -5.333 20.286 1.00 97.00 187 LEU A CA 1
ATOM 1422 C C . LEU A 1 187 ? -22.278 -6.311 19.131 1.00 97.00 187 LEU A C 1
ATOM 1424 O O . LEU A 1 187 ? -21.628 -6.202 18.094 1.00 97.00 187 LEU A O 1
ATOM 1428 N N . ASN A 1 188 ? -23.276 -7.187 19.263 1.00 96.38 188 ASN A N 1
ATOM 1429 C CA . ASN A 1 188 ? -23.671 -8.118 18.204 1.00 96.38 188 ASN A CA 1
ATOM 1430 C C . ASN A 1 188 ? -24.187 -7.385 16.953 1.00 96.38 188 ASN A C 1
ATOM 1432 O O . ASN A 1 188 ? -23.816 -7.744 15.837 1.00 96.38 188 ASN A O 1
ATOM 1436 N N . ALA A 1 189 ? -24.991 -6.328 17.121 1.00 96.12 189 ALA A N 1
ATOM 1437 C CA . ALA A 1 189 ? -25.467 -5.509 16.004 1.00 96.12 189 ALA A CA 1
ATOM 1438 C C . ALA A 1 189 ? -24.307 -4.814 15.268 1.00 96.12 189 ALA A C 1
ATOM 1440 O O . ALA A 1 189 ? -24.218 -4.876 14.043 1.00 96.12 189 ALA A O 1
ATOM 1441 N N . LEU A 1 190 ? -23.367 -4.223 16.014 1.00 96.50 190 LEU A N 1
ATOM 1442 C CA . LEU A 1 190 ? -22.177 -3.592 15.438 1.00 96.50 190 LEU A CA 1
ATOM 1443 C C . LEU A 1 190 ? -21.251 -4.602 14.751 1.00 96.50 190 LEU A C 1
ATOM 1445 O O . LEU A 1 190 ? -20.631 -4.263 13.744 1.00 96.50 190 LEU A O 1
ATOM 1449 N N . GLN A 1 191 ? -21.143 -5.827 15.269 1.00 96.38 191 GLN A N 1
ATOM 1450 C CA . GLN A 1 191 ? -20.397 -6.903 14.612 1.00 96.38 191 GLN A CA 1
ATOM 1451 C C . GLN A 1 191 ? -21.030 -7.275 13.268 1.00 96.38 191 GLN A C 1
ATOM 1453 O O . GLN A 1 191 ? -20.317 -7.302 12.265 1.00 96.38 191 GLN A O 1
ATOM 1458 N N . ALA A 1 192 ? -22.352 -7.463 13.226 1.00 96.88 192 ALA A N 1
ATOM 1459 C CA . ALA A 1 192 ? -23.077 -7.759 11.991 1.00 96.88 192 ALA A CA 1
ATOM 1460 C C . ALA A 1 192 ? -22.935 -6.632 10.949 1.00 96.88 192 ALA A C 1
ATOM 1462 O O . ALA A 1 192 ? -22.673 -6.897 9.774 1.00 96.88 192 ALA A O 1
ATOM 1463 N N . ASP A 1 193 ? -23.027 -5.368 11.374 1.00 96.38 193 ASP A N 1
ATOM 1464 C CA . ASP A 1 193 ? -22.807 -4.221 10.486 1.00 96.38 193 ASP A CA 1
ATOM 1465 C C . ASP A 1 193 ? -21.356 -4.153 9.982 1.00 96.38 193 ASP A C 1
ATOM 1467 O O . ASP A 1 193 ? -21.120 -3.847 8.812 1.00 96.38 193 ASP A O 1
ATOM 1471 N N . ASN A 1 194 ? -20.366 -4.476 10.824 1.00 96.06 194 ASN A N 1
ATOM 1472 C CA . ASN A 1 194 ? -18.964 -4.513 10.400 1.00 96.06 194 ASN A CA 1
ATOM 1473 C C . ASN A 1 194 ? -18.723 -5.599 9.345 1.00 96.06 194 ASN A C 1
ATOM 1475 O O . ASN A 1 194 ? -18.019 -5.355 8.367 1.00 96.06 194 ASN A O 1
ATOM 1479 N N . GLU A 1 195 ? -19.315 -6.781 9.521 1.00 96.75 195 GLU A N 1
ATOM 1480 C CA . GLU A 1 195 ? -19.252 -7.872 8.544 1.00 96.75 195 GLU A CA 1
ATOM 1481 C C . GLU A 1 195 ? -19.920 -7.483 7.222 1.00 96.75 195 GLU A C 1
ATOM 1483 O O . GLU A 1 195 ? -19.332 -7.695 6.157 1.00 96.75 195 GLU A O 1
ATOM 1488 N N . ARG A 1 196 ? -21.086 -6.824 7.279 1.00 97.44 196 ARG A N 1
ATOM 1489 C CA . ARG A 1 196 ? -21.762 -6.304 6.083 1.00 97.44 196 ARG A CA 1
ATOM 1490 C C . ARG A 1 196 ? -20.888 -5.298 5.335 1.00 97.44 196 ARG A C 1
ATOM 1492 O O . ARG A 1 196 ? -20.677 -5.442 4.133 1.00 97.44 196 ARG A O 1
ATOM 1499 N N . LEU A 1 197 ? -20.321 -4.324 6.048 1.00 97.00 197 LEU A N 1
ATOM 1500 C CA . LEU A 1 197 ? -19.442 -3.310 5.458 1.00 97.00 197 LEU A CA 1
ATOM 1501 C C . LEU A 1 197 ? -18.156 -3.917 4.879 1.00 97.00 197 LEU A C 1
ATOM 1503 O O . LEU A 1 197 ? -17.675 -3.461 3.843 1.00 97.00 197 LEU A O 1
ATOM 1507 N N . ARG A 1 198 ? -17.597 -4.962 5.503 1.00 96.56 198 ARG A N 1
ATOM 1508 C CA . ARG A 1 198 ? -16.452 -5.697 4.937 1.00 96.56 198 ARG A CA 1
ATOM 1509 C C . ARG A 1 198 ? -16.817 -6.378 3.623 1.00 96.56 198 ARG A C 1
ATOM 1511 O O . ARG A 1 198 ? -16.060 -6.251 2.663 1.00 96.56 198 ARG A O 1
ATOM 1518 N N . ALA A 1 199 ? -17.975 -7.033 3.559 1.00 96.81 199 ALA A N 1
ATOM 1519 C CA . ALA A 1 199 ? -18.454 -7.661 2.331 1.00 96.81 199 ALA A CA 1
ATOM 1520 C C . ALA A 1 199 ? -18.695 -6.628 1.212 1.00 96.81 199 ALA A C 1
ATOM 1522 O O . ALA A 1 199 ? -18.278 -6.847 0.073 1.00 96.81 199 ALA A O 1
ATOM 1523 N N . GLU A 1 200 ? -19.293 -5.475 1.536 1.00 96.69 200 GLU A N 1
ATOM 1524 C CA . GLU A 1 200 ? -19.484 -4.360 0.595 1.00 96.69 200 GLU A CA 1
ATOM 1525 C C . GLU A 1 200 ? -18.140 -3.811 0.078 1.00 96.69 200 GLU A C 1
ATOM 1527 O O . GLU A 1 200 ? -17.970 -3.607 -1.127 1.00 96.69 200 GLU A O 1
ATOM 1532 N N . LEU A 1 201 ? -17.147 -3.635 0.959 1.00 96.44 201 LEU A N 1
ATOM 1533 C CA . LEU A 1 201 ? -15.803 -3.188 0.577 1.00 96.44 201 LEU A CA 1
ATOM 1534 C C . LEU A 1 201 ? -15.076 -4.196 -0.319 1.00 96.44 201 LEU A C 1
ATOM 1536 O O . LEU A 1 201 ? -14.404 -3.797 -1.273 1.00 96.44 201 LEU A O 1
ATOM 1540 N N . GLU A 1 202 ? -15.182 -5.492 -0.034 1.00 96.50 202 GLU A N 1
ATOM 1541 C CA . GLU A 1 202 ? -14.596 -6.535 -0.879 1.00 96.50 202 GLU A CA 1
ATOM 1542 C C . GLU A 1 202 ? -15.250 -6.584 -2.263 1.00 96.50 202 GLU A C 1
ATOM 1544 O O . GLU A 1 202 ? -14.544 -6.705 -3.268 1.00 96.50 202 GLU A O 1
ATOM 1549 N N . ALA A 1 203 ? -16.576 -6.437 -2.334 1.00 96.06 203 ALA A N 1
ATOM 1550 C CA . ALA A 1 203 ? -17.300 -6.362 -3.599 1.00 96.06 203 ALA A CA 1
ATOM 1551 C C . ALA A 1 203 ? -16.874 -5.134 -4.423 1.00 96.06 203 ALA A C 1
ATOM 1553 O O . ALA A 1 203 ? -16.533 -5.273 -5.600 1.00 96.06 203 ALA A O 1
ATOM 1554 N N . ALA A 1 204 ? -16.796 -3.957 -3.794 1.00 95.00 204 ALA A N 1
ATOM 1555 C CA . ALA A 1 204 ? -16.353 -2.728 -4.451 1.00 95.00 204 ALA A CA 1
ATOM 1556 C C . ALA A 1 204 ? -14.902 -2.824 -4.955 1.00 95.00 204 ALA A C 1
ATOM 1558 O O . ALA A 1 204 ? -14.592 -2.364 -6.055 1.00 95.00 204 ALA A O 1
ATOM 1559 N N . ARG A 1 205 ? -14.007 -3.466 -4.188 1.00 95.31 205 ARG A N 1
ATOM 1560 C CA . ARG A 1 205 ? -12.622 -3.719 -4.622 1.00 95.31 205 ARG A CA 1
ATOM 1561 C C . ARG A 1 205 ? -12.567 -4.616 -5.852 1.00 95.31 205 ARG A C 1
ATOM 1563 O O . ARG A 1 205 ? -11.901 -4.251 -6.814 1.00 95.31 205 ARG A O 1
ATOM 1570 N N . LYS A 1 206 ? -13.304 -5.731 -5.851 1.00 96.19 206 LYS A N 1
ATOM 1571 C CA . LYS A 1 206 ? -13.379 -6.631 -7.014 1.00 96.19 206 LYS A CA 1
ATOM 1572 C C . LYS A 1 206 ? -13.910 -5.906 -8.249 1.00 96.19 206 LYS A C 1
ATOM 1574 O O . LYS A 1 206 ? -13.340 -6.050 -9.324 1.00 96.19 206 LYS A O 1
ATOM 1579 N N . GLN A 1 207 ? -14.953 -5.091 -8.094 1.00 96.31 207 GLN A N 1
ATOM 1580 C CA . GLN A 1 207 ? -15.512 -4.311 -9.199 1.00 96.31 207 GLN A CA 1
ATOM 1581 C C . GLN A 1 207 ? -14.504 -3.299 -9.756 1.00 96.31 207 GLN A C 1
ATOM 1583 O O . GLN A 1 207 ? -14.340 -3.202 -10.971 1.00 96.31 207 GLN A O 1
ATOM 1588 N N . ARG A 1 208 ? -13.792 -2.580 -8.880 1.00 94.31 208 ARG A N 1
ATOM 1589 C CA . ARG A 1 208 ? -12.717 -1.670 -9.288 1.00 94.31 208 ARG A CA 1
ATOM 1590 C C . ARG A 1 208 ? -11.615 -2.415 -10.040 1.00 94.31 208 ARG A C 1
ATOM 1592 O O . ARG A 1 208 ? -11.144 -1.918 -11.053 1.00 94.31 208 ARG A O 1
ATOM 1599 N N . ASP A 1 209 ? -11.193 -3.578 -9.555 1.00 95.62 209 ASP A N 1
ATOM 1600 C CA . ASP A 1 209 ? -10.112 -4.345 -10.184 1.00 95.62 209 ASP A CA 1
ATOM 1601 C C . ASP A 1 209 ? -10.491 -4.800 -11.599 1.00 95.62 209 ASP A C 1
ATOM 1603 O O . ASP A 1 209 ? -9.672 -4.692 -12.512 1.00 95.62 209 ASP A O 1
ATOM 1607 N N . VAL A 1 210 ? -11.750 -5.203 -11.808 1.00 96.31 210 VAL A N 1
ATOM 1608 C CA . VAL A 1 210 ? -12.291 -5.490 -13.146 1.00 96.31 210 VAL A CA 1
ATOM 1609 C C . VAL A 1 210 ? -12.237 -4.242 -14.034 1.00 96.31 210 VAL A C 1
ATOM 1611 O O . VAL A 1 210 ? -11.624 -4.294 -15.097 1.00 96.31 210 VAL A O 1
ATOM 1614 N N . GLN A 1 211 ? -12.757 -3.102 -13.570 1.00 94.25 211 GLN A N 1
ATOM 1615 C CA . GLN A 1 211 ? -12.746 -1.849 -14.343 1.00 94.25 211 GLN A CA 1
ATOM 1616 C C . GLN A 1 211 ? -11.331 -1.374 -14.695 1.00 94.25 211 GLN A C 1
ATOM 1618 O O . GLN A 1 211 ? -11.085 -0.893 -15.797 1.00 94.25 211 GLN A O 1
ATOM 1623 N N . VAL A 1 212 ? -10.379 -1.512 -13.767 1.00 95.69 212 VAL A N 1
ATOM 1624 C CA . VAL A 1 212 ? -8.975 -1.167 -14.017 1.00 95.69 212 VAL A CA 1
ATOM 1625 C C . VAL A 1 212 ? -8.373 -2.094 -15.070 1.00 95.69 212 VAL A C 1
ATOM 1627 O O . VAL A 1 212 ? -7.648 -1.617 -15.940 1.00 95.69 212 VAL A O 1
ATOM 1630 N N . SER A 1 213 ? -8.673 -3.394 -15.020 1.00 94.00 213 SER A N 1
ATOM 1631 C CA . SER A 1 213 ? -8.189 -4.347 -16.024 1.00 94.00 213 SER A CA 1
ATOM 1632 C C . SER A 1 213 ? -8.759 -4.066 -17.420 1.00 94.00 213 SER A C 1
ATOM 1634 O O . SER A 1 213 ? -8.011 -4.092 -18.397 1.00 94.00 213 SER A O 1
ATOM 1636 N N . GLU A 1 214 ? -10.042 -3.705 -17.510 1.00 94.56 214 GLU A N 1
ATOM 1637 C CA . GLU A 1 214 ? -10.703 -3.313 -18.761 1.00 94.56 214 GLU A CA 1
ATOM 1638 C C . GLU A 1 214 ? -10.081 -2.029 -19.326 1.00 94.56 214 GLU A C 1
ATOM 1640 O O . GLU A 1 214 ? -9.644 -2.007 -20.476 1.00 94.56 214 GLU A O 1
ATOM 1645 N N . ALA A 1 215 ? -9.915 -0.998 -18.492 1.00 91.50 215 ALA A N 1
ATOM 1646 C CA . ALA A 1 215 ? -9.284 0.256 -18.897 1.00 91.50 215 ALA A CA 1
ATOM 1647 C C . ALA A 1 215 ? -7.822 0.064 -19.345 1.00 91.50 215 ALA A C 1
ATOM 1649 O O . ALA A 1 215 ? -7.368 0.699 -20.296 1.00 91.50 215 ALA A O 1
ATOM 1650 N N . GLN A 1 216 ? -7.064 -0.821 -18.689 1.00 92.38 216 GLN A N 1
ATOM 1651 C CA . GLN A 1 216 ? -5.701 -1.155 -19.115 1.00 92.38 216 GLN A CA 1
ATOM 1652 C C . GLN A 1 216 ? -5.679 -1.834 -20.488 1.00 92.38 216 GLN A C 1
ATOM 1654 O O . GLN A 1 216 ? -4.822 -1.498 -21.308 1.00 92.38 216 GLN A O 1
ATOM 1659 N N . ALA A 1 217 ? -6.613 -2.750 -20.753 1.00 92.12 217 ALA A N 1
ATOM 1660 C CA . ALA A 1 217 ? -6.730 -3.402 -22.053 1.00 92.12 217 ALA A CA 1
ATOM 1661 C C . ALA A 1 217 ? -7.092 -2.397 -23.162 1.00 92.12 217 ALA A C 1
ATOM 1663 O O . ALA A 1 217 ? -6.477 -2.417 -24.228 1.00 92.12 217 ALA A O 1
ATOM 1664 N N . GLU A 1 218 ? -8.014 -1.467 -22.896 1.00 91.44 218 GLU A N 1
ATOM 1665 C CA . GLU A 1 218 ? -8.378 -0.396 -23.836 1.00 91.44 218 GLU A CA 1
ATOM 1666 C C . GLU A 1 218 ? -7.200 0.536 -24.145 1.00 91.44 218 GLU A C 1
ATOM 1668 O O . GLU A 1 218 ? -6.951 0.867 -25.306 1.00 91.44 218 GLU A O 1
ATOM 1673 N N . VAL A 1 219 ? -6.423 0.924 -23.127 1.00 91.88 219 VAL A N 1
ATOM 1674 C CA . VAL A 1 219 ? -5.219 1.748 -23.321 1.00 91.88 219 VAL A CA 1
ATOM 1675 C C . VAL A 1 219 ? -4.179 1.012 -24.164 1.00 91.88 219 VAL A C 1
ATOM 1677 O O . VAL A 1 219 ? -3.583 1.619 -25.054 1.00 91.88 219 VAL A O 1
ATOM 1680 N N . GLN A 1 220 ? -3.959 -0.281 -23.917 1.00 88.00 220 GLN A N 1
ATOM 1681 C CA . GLN A 1 220 ? -3.032 -1.082 -24.721 1.00 88.00 220 GLN A CA 1
ATOM 1682 C C . GLN A 1 220 ? -3.494 -1.202 -26.176 1.00 88.00 220 GLN A C 1
ATOM 1684 O O . GLN A 1 220 ? -2.668 -1.068 -27.079 1.00 88.00 220 GLN A O 1
ATOM 1689 N N . ALA A 1 221 ? -4.795 -1.389 -26.413 1.00 85.94 221 ALA A N 1
ATOM 1690 C CA . ALA A 1 221 ? -5.362 -1.410 -27.759 1.00 85.94 221 ALA A CA 1
ATOM 1691 C C . ALA A 1 221 ? -5.164 -0.062 -28.475 1.00 85.94 221 ALA A C 1
ATOM 1693 O O . ALA A 1 221 ? -4.622 -0.026 -29.576 1.00 85.94 221 ALA A O 1
ATOM 1694 N N . ALA A 1 222 ? -5.469 1.058 -27.813 1.00 85.56 222 ALA A N 1
ATOM 1695 C CA . ALA A 1 222 ? -5.251 2.391 -28.380 1.00 85.56 222 ALA A CA 1
ATOM 1696 C C . ALA A 1 222 ? -3.761 2.677 -28.670 1.00 85.56 222 ALA A C 1
ATOM 1698 O O . ALA A 1 222 ? -3.410 3.320 -29.665 1.00 85.56 222 ALA A O 1
ATOM 1699 N N . GLN A 1 223 ? -2.852 2.193 -27.818 1.00 82.00 223 GLN A N 1
ATOM 1700 C CA . GLN A 1 223 ? -1.409 2.280 -28.064 1.00 82.00 223 GLN A CA 1
ATOM 1701 C C . GLN A 1 223 ? -0.965 1.421 -29.253 1.00 82.00 223 GLN A C 1
ATOM 1703 O O . GLN A 1 223 ? -0.091 1.840 -30.011 1.00 82.00 223 GLN A O 1
ATOM 1708 N N . ALA A 1 224 ? -1.551 0.238 -29.434 1.00 79.69 224 ALA A N 1
ATOM 1709 C CA . ALA A 1 224 ? -1.288 -0.601 -30.597 1.00 79.69 224 ALA A CA 1
ATOM 1710 C C . ALA A 1 224 ? -1.769 0.075 -31.890 1.00 79.69 224 ALA A C 1
ATOM 1712 O O . ALA A 1 224 ? -0.977 0.214 -32.818 1.00 79.69 224 ALA A O 1
ATOM 1713 N N . ASP A 1 225 ? -2.991 0.613 -31.907 1.00 82.12 225 ASP A N 1
ATOM 1714 C CA . ASP A 1 225 ? -3.556 1.306 -33.073 1.00 82.12 225 ASP A CA 1
ATOM 1715 C C . ASP A 1 225 ? -2.728 2.538 -33.470 1.00 82.12 225 ASP A C 1
ATOM 1717 O O . ASP A 1 225 ? -2.455 2.786 -34.649 1.00 82.12 225 ASP A O 1
ATOM 1721 N N . THR A 1 226 ? -2.284 3.319 -32.480 1.00 81.62 226 THR A N 1
ATOM 1722 C CA . THR A 1 226 ? -1.411 4.476 -32.733 1.00 81.62 226 THR A CA 1
ATOM 1723 C C . THR A 1 226 ? -0.032 4.056 -33.233 1.00 81.62 226 THR A C 1
ATOM 1725 O O . THR A 1 226 ? 0.495 4.697 -34.146 1.00 81.62 226 THR A O 1
ATOM 1728 N N . ALA A 1 227 ? 0.543 2.976 -32.698 1.00 74.62 227 ALA A N 1
ATOM 1729 C CA . ALA A 1 227 ? 1.798 2.426 -33.199 1.00 74.62 227 ALA A CA 1
ATOM 1730 C C . ALA A 1 227 ? 1.656 1.959 -34.654 1.00 74.62 227 ALA A C 1
ATOM 1732 O O . ALA A 1 227 ? 2.467 2.354 -35.491 1.00 74.62 227 ALA A O 1
ATOM 1733 N N . ASP A 1 228 ? 0.604 1.212 -34.987 1.00 78.38 228 ASP A N 1
ATOM 1734 C CA . ASP A 1 228 ? 0.359 0.711 -36.343 1.00 78.38 228 ASP A CA 1
ATOM 1735 C C . ASP A 1 228 ? 0.160 1.853 -37.351 1.00 78.38 228 ASP A C 1
ATOM 1737 O O . ASP A 1 228 ? 0.717 1.821 -38.455 1.00 78.38 228 ASP A O 1
ATOM 1741 N N . ALA A 1 229 ? -0.537 2.924 -36.958 1.00 80.25 229 ALA A N 1
ATOM 1742 C CA . ALA A 1 229 ? -0.675 4.124 -37.781 1.00 80.25 229 ALA A CA 1
ATOM 1743 C C . ALA A 1 229 ? 0.678 4.821 -38.040 1.00 80.25 229 ALA A C 1
ATOM 1745 O O . ALA A 1 229 ? 0.966 5.236 -39.170 1.00 80.25 229 ALA A O 1
ATOM 1746 N N . VAL A 1 230 ? 1.537 4.927 -37.019 1.00 77.31 230 VAL A N 1
ATOM 1747 C CA . VAL A 1 230 ? 2.886 5.506 -37.151 1.00 77.31 230 VAL A CA 1
ATOM 1748 C C . VAL A 1 230 ? 3.784 4.625 -38.021 1.00 77.31 230 VAL A C 1
ATOM 1750 O O . VAL A 1 230 ? 4.499 5.147 -38.879 1.00 77.31 230 VAL A O 1
ATOM 1753 N N . ILE A 1 231 ? 3.721 3.303 -37.850 1.00 75.44 231 ILE A N 1
ATOM 1754 C CA . ILE A 1 231 ? 4.443 2.307 -38.656 1.00 75.44 231 ILE A CA 1
ATOM 1755 C C . ILE A 1 231 ? 4.059 2.458 -40.129 1.00 75.44 231 ILE A C 1
ATOM 1757 O O . ILE A 1 231 ? 4.943 2.578 -40.981 1.00 75.44 231 ILE A O 1
ATOM 1761 N N . ALA A 1 232 ? 2.761 2.528 -40.438 1.00 76.12 232 ALA A N 1
ATOM 1762 C CA . ALA A 1 232 ? 2.274 2.700 -41.804 1.00 76.12 232 ALA A CA 1
ATOM 1763 C C . ALA A 1 232 ? 2.786 4.007 -42.440 1.00 76.12 232 ALA A C 1
ATOM 1765 O O . ALA A 1 232 ? 3.262 4.007 -43.583 1.00 76.12 232 ALA A O 1
ATOM 1766 N N . ALA A 1 233 ? 2.756 5.112 -41.688 1.00 77.31 233 ALA A N 1
ATOM 1767 C CA . ALA A 1 233 ? 3.257 6.405 -42.149 1.00 77.31 233 ALA A CA 1
ATOM 1768 C C . ALA A 1 233 ? 4.782 6.398 -42.377 1.00 77.31 233 ALA A C 1
ATOM 1770 O O . ALA A 1 233 ? 5.263 6.876 -43.413 1.00 77.31 233 ALA A O 1
ATOM 1771 N N . LEU A 1 234 ? 5.550 5.834 -41.438 1.00 74.75 234 LEU A N 1
ATOM 1772 C CA . LEU A 1 234 ? 7.010 5.762 -41.522 1.00 74.75 234 LEU A CA 1
ATOM 1773 C C . LEU A 1 234 ? 7.455 4.857 -42.673 1.00 74.75 234 LEU A C 1
ATOM 1775 O O . LEU A 1 234 ? 8.324 5.244 -43.457 1.00 74.75 234 LEU A O 1
ATOM 1779 N N . TRP A 1 235 ? 6.822 3.693 -42.822 1.00 75.44 235 TRP A N 1
ATOM 1780 C CA . TRP A 1 235 ? 7.121 2.743 -43.890 1.00 75.44 235 TRP A CA 1
ATOM 1781 C C . TRP A 1 235 ? 6.898 3.345 -45.278 1.00 75.44 235 TRP A C 1
ATOM 1783 O O . TRP A 1 235 ? 7.770 3.245 -46.144 1.00 75.44 235 TRP A O 1
ATOM 1793 N N . SER A 1 236 ? 5.775 4.044 -45.477 1.00 75.56 236 SER A N 1
ATOM 1794 C CA . SER A 1 236 ? 5.489 4.746 -46.735 1.00 75.56 236 SER A CA 1
ATOM 1795 C C . SER A 1 236 ? 6.597 5.745 -47.092 1.00 75.56 236 SER A C 1
ATOM 1797 O O . SER A 1 236 ? 7.040 5.815 -48.241 1.00 75.56 236 SER A O 1
ATOM 1799 N N . ARG A 1 237 ? 7.101 6.487 -46.098 1.00 74.38 237 ARG A N 1
ATOM 1800 C CA . ARG A 1 237 ? 8.189 7.455 -46.288 1.00 74.38 237 ARG A CA 1
ATOM 1801 C C . ARG A 1 237 ? 9.531 6.774 -46.580 1.00 74.38 237 ARG A C 1
ATOM 1803 O O . ARG A 1 237 ? 10.247 7.204 -47.480 1.00 74.38 237 ARG A O 1
ATOM 1810 N N . MET A 1 238 ? 9.854 5.695 -45.868 1.00 71.38 238 MET A N 1
ATOM 1811 C CA . MET A 1 238 ? 11.087 4.925 -46.069 1.00 71.38 238 MET A CA 1
ATOM 1812 C C . MET A 1 238 ? 11.158 4.273 -47.452 1.00 71.38 238 MET A C 1
ATOM 1814 O O . MET A 1 238 ? 12.195 4.348 -48.115 1.00 71.38 238 MET A O 1
ATOM 1818 N N . ARG A 1 239 ? 10.048 3.690 -47.916 1.00 72.62 239 ARG A N 1
ATOM 1819 C CA . ARG A 1 239 ? 9.946 3.093 -49.252 1.00 72.62 239 ARG A CA 1
ATOM 1820 C C . ARG A 1 239 ? 10.145 4.129 -50.363 1.00 72.62 239 ARG A C 1
ATOM 1822 O O . ARG A 1 239 ? 10.774 3.818 -51.369 1.00 72.62 239 ARG A O 1
ATOM 1829 N N . GLY A 1 240 ? 9.642 5.351 -50.175 1.00 72.94 240 GLY A N 1
ATOM 1830 C CA . GLY A 1 240 ? 9.822 6.449 -51.131 1.00 72.94 240 GLY A CA 1
ATOM 1831 C C . GLY A 1 240 ? 11.271 6.940 -51.246 1.00 72.94 240 GLY A C 1
ATOM 1832 O O . GLY A 1 240 ? 11.726 7.251 -52.342 1.00 72.94 240 GLY A O 1
ATOM 1833 N N . GLU A 1 241 ? 12.012 6.976 -50.136 1.00 69.69 241 GLU A N 1
ATOM 1834 C CA . GLU A 1 241 ? 13.403 7.461 -50.105 1.00 69.69 241 GLU A CA 1
ATOM 1835 C C . GLU A 1 241 ? 14.444 6.421 -50.544 1.00 69.69 241 GLU A C 1
ATOM 1837 O O . GLU A 1 241 ? 15.520 6.786 -51.035 1.00 69.69 241 GLU A O 1
ATOM 1842 N N . LEU A 1 242 ? 14.138 5.133 -50.357 1.00 68.00 242 LEU A N 1
ATOM 1843 C CA . LEU A 1 242 ? 15.024 4.003 -50.655 1.00 68.00 242 LEU A CA 1
ATOM 1844 C C . LEU A 1 242 ? 14.321 2.950 -51.535 1.00 68.00 242 LEU A C 1
ATOM 1846 O O . LEU A 1 242 ? 14.263 1.774 -51.165 1.00 68.00 242 LEU A O 1
ATOM 1850 N N . PRO A 1 243 ? 13.813 3.333 -52.722 1.00 65.50 243 PRO A N 1
ATOM 1851 C CA . PRO A 1 243 ? 13.009 2.439 -53.551 1.00 65.50 243 PRO A CA 1
ATOM 1852 C C . PRO A 1 243 ? 13.782 1.180 -53.958 1.00 65.50 243 PRO A C 1
ATOM 1854 O O . PRO A 1 243 ? 13.215 0.098 -53.943 1.00 65.50 243 PRO A O 1
ATOM 1857 N N . ASN A 1 244 ? 15.089 1.297 -54.213 1.00 63.03 244 ASN A N 1
ATOM 1858 C CA . ASN A 1 244 ? 15.950 0.197 -54.667 1.00 63.03 244 ASN A CA 1
ATOM 1859 C C . ASN A 1 244 ? 16.309 -0.827 -53.572 1.00 63.03 244 ASN A C 1
ATOM 1861 O O . ASN A 1 244 ? 16.865 -1.872 -53.887 1.00 63.03 244 ASN A O 1
ATOM 1865 N N . VAL A 1 245 ? 16.062 -0.514 -52.295 1.00 63.94 245 VAL A N 1
ATOM 1866 C CA . VAL A 1 245 ? 16.354 -1.409 -51.156 1.00 63.94 245 VAL A CA 1
ATOM 1867 C C . VAL A 1 245 ? 15.111 -2.208 -50.758 1.00 63.94 245 VAL A C 1
ATOM 1869 O O . VAL A 1 245 ? 15.219 -3.327 -50.268 1.00 63.94 245 VAL A O 1
ATOM 1872 N N . PHE A 1 246 ? 13.925 -1.642 -50.994 1.00 65.38 246 PHE A N 1
ATOM 1873 C CA . PHE A 1 246 ? 12.642 -2.176 -50.534 1.00 65.38 246 PHE A CA 1
ATOM 1874 C C . PHE A 1 246 ? 11.720 -2.608 -51.687 1.00 65.38 246 PHE A C 1
ATOM 1876 O O . PHE A 1 246 ? 10.505 -2.688 -51.514 1.00 65.38 246 PHE A O 1
ATOM 1883 N N . THR A 1 247 ? 12.266 -2.869 -52.879 1.00 58.00 247 THR A N 1
ATOM 1884 C CA . THR A 1 247 ? 11.490 -3.288 -54.061 1.00 58.00 247 THR A CA 1
ATOM 1885 C C . THR A 1 247 ? 10.816 -4.653 -53.908 1.00 58.00 247 THR A C 1
ATOM 1887 O O . THR A 1 247 ? 9.817 -4.891 -54.580 1.00 58.00 247 THR A O 1
ATOM 1890 N N . GLU A 1 248 ? 11.314 -5.525 -53.024 1.00 54.47 248 GLU A N 1
ATOM 1891 C CA . GLU A 1 248 ? 10.858 -6.924 -52.903 1.00 54.47 248 GLU A CA 1
ATOM 1892 C C . GLU A 1 248 ? 10.375 -7.324 -51.499 1.00 54.47 248 GLU A C 1
ATOM 1894 O O . GLU A 1 248 ? 9.867 -8.427 -51.313 1.00 54.47 248 GLU A O 1
ATOM 1899 N N . THR A 1 249 ? 10.506 -6.461 -50.489 1.00 56.53 249 THR A N 1
ATOM 1900 C CA . THR A 1 249 ? 10.175 -6.833 -49.110 1.00 56.53 249 THR A CA 1
ATOM 1901 C C . THR A 1 249 ? 8.708 -6.569 -48.780 1.00 56.53 249 THR A C 1
ATOM 1903 O O . THR A 1 249 ? 8.161 -5.495 -49.040 1.00 56.53 249 THR A O 1
ATOM 1906 N N . HIS A 1 250 ? 8.061 -7.580 -48.190 1.00 60.25 250 HIS A N 1
ATOM 1907 C CA . HIS A 1 250 ? 6.749 -7.462 -47.556 1.00 60.25 250 HIS A CA 1
ATOM 1908 C C . HIS A 1 250 ? 6.708 -6.251 -46.611 1.00 60.25 250 HIS A C 1
ATOM 1910 O O . HIS A 1 250 ? 7.733 -5.869 -46.046 1.00 60.25 250 HIS A O 1
ATOM 1916 N N . ILE A 1 251 ? 5.519 -5.665 -46.422 1.00 64.38 251 ILE A N 1
ATOM 1917 C CA . ILE A 1 251 ? 5.293 -4.637 -45.394 1.00 64.38 251 ILE A CA 1
ATOM 1918 C C . ILE A 1 251 ? 5.854 -5.191 -44.071 1.00 64.38 251 ILE A C 1
ATOM 1920 O O . ILE A 1 251 ? 5.418 -6.269 -43.656 1.00 64.38 251 ILE A O 1
ATOM 1924 N N . PRO A 1 252 ? 6.851 -4.537 -43.448 1.00 66.62 252 PRO A N 1
ATOM 1925 C CA . PRO A 1 252 ? 7.494 -5.073 -42.264 1.00 66.62 252 PRO A CA 1
ATOM 1926 C C . PRO A 1 252 ? 6.470 -5.160 -41.139 1.00 66.62 252 PRO A C 1
ATOM 1928 O O . PRO A 1 252 ? 5.682 -4.239 -40.923 1.00 66.62 252 PRO A O 1
ATOM 1931 N N . THR A 1 253 ? 6.501 -6.269 -40.404 1.00 70.88 253 THR A N 1
ATOM 1932 C CA . THR A 1 253 ? 5.805 -6.354 -39.120 1.0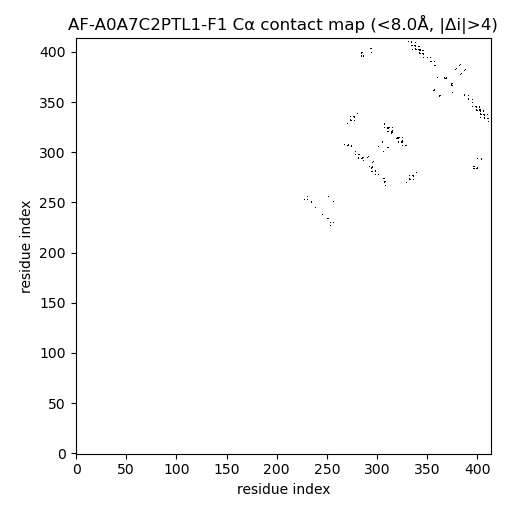0 70.88 253 THR A CA 1
ATOM 1933 C C . THR A 1 253 ? 6.387 -5.319 -38.159 1.00 70.88 253 THR A C 1
ATOM 1935 O O . THR A 1 253 ? 7.534 -4.888 -38.323 1.00 70.88 253 THR A O 1
ATOM 1938 N N . ARG A 1 254 ? 5.627 -4.955 -37.123 1.00 69.25 254 ARG A N 1
ATOM 1939 C CA . ARG A 1 254 ? 6.085 -4.054 -36.058 1.00 69.25 254 ARG A CA 1
ATOM 1940 C C . ARG A 1 254 ? 7.477 -4.418 -35.535 1.00 69.25 254 ARG A C 1
ATOM 1942 O O . ARG A 1 254 ? 8.364 -3.574 -35.541 1.00 69.25 254 ARG A O 1
ATOM 1949 N N . GLU A 1 255 ? 7.696 -5.690 -35.210 1.00 74.25 255 GLU A N 1
ATOM 1950 C CA . GLU A 1 255 ? 8.992 -6.191 -34.730 1.00 74.25 25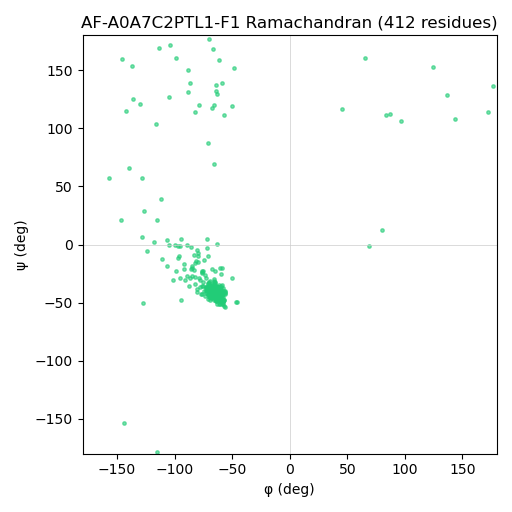5 GLU A CA 1
ATOM 1951 C C . GLU A 1 255 ? 10.126 -5.990 -35.746 1.00 74.25 255 GLU A C 1
ATOM 1953 O O . GLU A 1 255 ? 11.258 -5.669 -35.387 1.00 74.25 255 GLU A O 1
ATOM 1958 N N . SER A 1 256 ? 9.835 -6.174 -37.035 1.00 73.62 256 SER A N 1
ATOM 1959 C CA . SER A 1 256 ? 10.829 -6.018 -38.100 1.00 73.62 256 SER A CA 1
ATOM 1960 C C . SER A 1 256 ? 11.212 -4.551 -38.295 1.00 73.62 256 SER A C 1
ATOM 1962 O O . SER A 1 256 ? 12.382 -4.249 -38.533 1.00 73.62 256 SER A O 1
ATOM 1964 N N . LEU A 1 257 ? 10.244 -3.635 -38.173 1.00 73.00 257 LEU A N 1
ATOM 1965 C CA . LEU A 1 257 ? 10.503 -2.199 -38.257 1.00 73.00 257 LEU A CA 1
ATOM 1966 C C . LEU A 1 257 ? 11.232 -1.680 -37.012 1.00 73.00 257 LEU A C 1
ATOM 1968 O O . LEU A 1 257 ? 12.149 -0.877 -37.152 1.00 73.00 257 LEU A O 1
ATOM 1972 N N . GLU A 1 258 ? 10.881 -2.163 -35.818 1.00 75.06 258 GLU A N 1
ATOM 1973 C CA . GLU A 1 258 ? 11.592 -1.842 -34.572 1.00 75.06 258 GLU A CA 1
ATOM 1974 C C . GLU A 1 258 ? 13.074 -2.238 -34.674 1.00 75.06 258 GLU A C 1
ATOM 1976 O O . GLU A 1 258 ? 13.944 -1.384 -34.494 1.00 75.06 258 GLU A O 1
ATOM 1981 N N . ARG A 1 259 ? 13.375 -3.468 -35.115 1.00 76.50 259 ARG A N 1
ATOM 1982 C CA . ARG A 1 259 ? 14.759 -3.918 -35.369 1.00 76.50 259 ARG A CA 1
ATOM 1983 C C . ARG A 1 259 ? 15.480 -3.076 -36.419 1.00 76.50 259 ARG A C 1
ATOM 1985 O O . ARG A 1 259 ? 16.678 -2.825 -36.310 1.00 76.50 259 ARG A O 1
ATOM 1992 N N . LEU A 1 260 ? 14.770 -2.638 -37.456 1.00 74.56 260 LEU A N 1
ATOM 1993 C CA . LEU A 1 260 ? 15.345 -1.786 -38.493 1.00 74.56 260 LEU A CA 1
ATOM 1994 C C . LEU A 1 260 ? 15.670 -0.383 -37.953 1.00 74.56 260 LEU A C 1
ATOM 1996 O O . LEU A 1 260 ? 16.730 0.163 -38.260 1.00 74.56 260 LEU A O 1
ATOM 2000 N N . CYS A 1 261 ? 14.803 0.184 -37.115 1.00 73.50 261 CYS A N 1
ATOM 2001 C CA . CYS A 1 261 ? 15.060 1.437 -36.410 1.00 73.50 261 CYS A CA 1
ATOM 2002 C C . CYS A 1 261 ? 16.256 1.310 -35.454 1.00 73.50 261 CYS A C 1
ATOM 2004 O O . CYS A 1 261 ? 17.120 2.188 -35.449 1.00 73.50 261 CYS A O 1
ATOM 2006 N N . GLU A 1 262 ? 16.352 0.212 -34.700 1.00 77.06 262 GLU A N 1
ATOM 2007 C CA . GLU A 1 262 ? 17.509 -0.094 -33.847 1.00 77.06 262 GLU A CA 1
ATOM 2008 C C . GLU A 1 262 ? 18.806 -0.159 -34.662 1.00 77.06 262 GLU A C 1
ATOM 2010 O O . GLU A 1 262 ? 19.780 0.517 -34.324 1.00 77.06 262 GLU A O 1
ATOM 2015 N N . ALA A 1 263 ? 18.798 -0.868 -35.794 1.00 75.62 263 ALA A N 1
ATOM 2016 C CA . ALA A 1 263 ? 19.949 -0.959 -36.689 1.00 75.62 263 ALA A CA 1
ATOM 2017 C C . ALA A 1 263 ? 20.357 0.408 -37.274 1.00 75.62 263 ALA A C 1
ATOM 2019 O O . ALA A 1 263 ? 21.547 0.706 -37.392 1.00 75.62 263 ALA A O 1
ATOM 2020 N N . ILE A 1 264 ? 19.393 1.276 -37.605 1.00 78.75 264 ILE A N 1
ATOM 2021 C CA . ILE A 1 264 ? 19.679 2.653 -38.040 1.00 78.75 264 ILE A CA 1
ATOM 2022 C C . ILE A 1 264 ? 20.330 3.450 -36.904 1.00 78.75 264 ILE A C 1
ATOM 2024 O O . ILE A 1 264 ? 21.306 4.162 -37.140 1.00 78.75 264 ILE A O 1
ATOM 2028 N N . VAL A 1 265 ? 19.838 3.322 -35.670 1.00 76.44 265 VAL A N 1
ATOM 2029 C CA . VAL A 1 265 ? 20.436 3.988 -34.502 1.00 76.44 265 VAL A CA 1
ATOM 2030 C C . VAL A 1 265 ? 21.868 3.502 -34.266 1.00 76.44 265 VAL A C 1
ATOM 2032 O O . VAL A 1 265 ? 22.756 4.318 -34.008 1.00 76.44 265 VAL A O 1
ATOM 2035 N N . GLU A 1 266 ? 22.126 2.201 -34.383 1.00 79.56 266 GLU A N 1
ATOM 2036 C CA . GLU A 1 266 ? 23.479 1.642 -34.287 1.00 79.56 266 GLU A CA 1
ATOM 2037 C C . GLU A 1 266 ? 24.398 2.142 -35.403 1.00 79.56 266 GLU A C 1
ATOM 2039 O O . GLU A 1 266 ? 25.532 2.543 -35.132 1.00 79.56 266 GLU A O 1
ATOM 2044 N N . PHE A 1 267 ? 23.901 2.205 -36.639 1.00 79.81 267 PHE A N 1
ATOM 2045 C CA . PHE A 1 267 ? 24.639 2.779 -37.761 1.00 79.81 267 PHE A CA 1
ATOM 2046 C C . PHE A 1 267 ? 25.021 4.241 -37.495 1.00 79.81 267 PHE A C 1
ATOM 2048 O O . PHE A 1 267 ? 26.172 4.633 -37.692 1.00 79.81 267 PHE A O 1
ATOM 2055 N N . VAL A 1 268 ? 24.087 5.043 -36.981 1.00 78.81 268 VAL A N 1
ATOM 2056 C CA . VAL A 1 268 ? 24.328 6.445 -36.613 1.00 78.81 268 VAL A CA 1
ATOM 2057 C C . VAL A 1 268 ? 25.390 6.560 -35.513 1.00 78.81 268 VAL A C 1
ATOM 2059 O O . VAL A 1 268 ? 26.306 7.378 -35.627 1.00 78.81 268 VAL A O 1
ATOM 2062 N N . LYS A 1 269 ? 25.335 5.703 -34.485 1.00 78.50 269 LYS A N 1
ATOM 2063 C CA . LYS A 1 269 ? 26.373 5.637 -33.441 1.00 78.50 269 LYS A CA 1
ATOM 2064 C C . LYS A 1 269 ? 27.742 5.287 -34.027 1.00 78.50 269 LYS A C 1
ATOM 2066 O O . LYS A 1 269 ? 28.729 5.940 -33.695 1.00 78.50 269 LYS A O 1
ATOM 2071 N N . ALA A 1 270 ? 27.810 4.300 -34.919 1.00 80.88 270 ALA A N 1
ATOM 2072 C CA . ALA A 1 270 ? 29.055 3.910 -35.576 1.00 80.88 270 ALA A CA 1
ATOM 2073 C C . ALA A 1 270 ? 29.640 5.058 -36.416 1.00 80.88 270 ALA A C 1
ATOM 2075 O O . ALA A 1 270 ? 30.841 5.320 -36.346 1.00 80.88 270 ALA A O 1
ATOM 2076 N N . MET A 1 271 ? 28.800 5.794 -37.151 1.00 78.19 271 MET A N 1
ATOM 2077 C CA . MET A 1 271 ? 29.233 6.965 -37.919 1.00 78.19 271 MET A CA 1
ATOM 2078 C C . MET A 1 271 ? 29.810 8.070 -37.023 1.00 78.19 271 MET A C 1
ATOM 2080 O O . MET A 1 271 ? 30.852 8.629 -37.363 1.00 78.19 271 MET A O 1
ATOM 2084 N N . ALA A 1 272 ? 29.203 8.333 -35.862 1.00 79.12 272 ALA A N 1
ATOM 2085 C CA . ALA A 1 272 ? 29.725 9.299 -34.892 1.00 79.12 272 ALA A CA 1
ATOM 2086 C C . ALA A 1 272 ? 31.090 8.875 -34.310 1.00 79.12 272 ALA A C 1
ATOM 2088 O O . ALA A 1 272 ? 31.976 9.708 -34.116 1.00 79.12 272 ALA A O 1
ATOM 2089 N N . VAL A 1 273 ? 31.298 7.575 -34.073 1.00 83.06 273 VAL A N 1
ATOM 2090 C CA . VAL A 1 273 ? 32.598 7.043 -33.625 1.00 83.06 273 VAL A CA 1
ATOM 2091 C C . VAL A 1 273 ? 33.659 7.185 -34.717 1.00 83.06 273 VAL A C 1
ATOM 2093 O O . VAL A 1 273 ? 34.782 7.596 -34.425 1.00 83.06 273 VAL A O 1
ATOM 2096 N N . ILE A 1 274 ? 33.315 6.885 -35.973 1.00 80.75 274 ILE A N 1
ATOM 2097 C CA . ILE A 1 274 ? 34.227 7.055 -37.115 1.00 80.75 274 ILE A CA 1
ATOM 2098 C C . ILE A 1 274 ? 34.618 8.529 -37.269 1.00 80.75 274 ILE A C 1
ATOM 2100 O O . ILE A 1 274 ? 35.796 8.827 -37.465 1.00 80.75 274 ILE A O 1
ATOM 2104 N N . GLU A 1 275 ? 33.659 9.448 -37.144 1.00 82.44 275 GLU A N 1
ATOM 2105 C CA . GLU A 1 275 ? 33.911 10.892 -37.144 1.00 82.44 275 GLU A CA 1
ATOM 2106 C C . GLU A 1 275 ? 34.903 11.300 -36.056 1.00 82.44 275 GLU A C 1
ATOM 2108 O O . GLU A 1 275 ? 35.942 11.895 -36.352 1.00 82.44 275 GLU A O 1
ATOM 2113 N N . ALA A 1 276 ? 34.633 10.913 -34.808 1.00 83.69 276 ALA A N 1
ATOM 2114 C CA . ALA A 1 276 ? 35.511 11.207 -33.683 1.00 83.69 276 ALA A CA 1
ATOM 2115 C C . ALA A 1 276 ? 36.924 10.633 -33.889 1.00 83.69 276 ALA A C 1
ATOM 2117 O O . ALA A 1 276 ? 37.915 11.316 -33.620 1.00 83.69 276 ALA A O 1
ATOM 2118 N N . HIS A 1 277 ? 37.024 9.408 -34.411 1.00 84.31 277 HIS A N 1
ATOM 2119 C CA . HIS A 1 277 ? 38.298 8.757 -34.700 1.00 84.31 277 HIS A CA 1
ATOM 2120 C C . HIS A 1 277 ? 39.096 9.506 -35.774 1.00 84.31 277 HIS A C 1
ATOM 2122 O O . HIS A 1 277 ? 40.264 9.824 -35.557 1.00 84.31 277 HIS A O 1
ATOM 2128 N N . VAL A 1 278 ? 38.465 9.857 -36.899 1.00 82.75 278 VAL A N 1
ATOM 2129 C CA . VAL A 1 278 ? 39.099 10.626 -37.983 1.00 82.75 278 VAL A CA 1
ATOM 2130 C C . VAL A 1 278 ? 39.579 11.987 -37.477 1.00 82.75 278 VAL A C 1
ATOM 2132 O O . VAL A 1 278 ? 40.72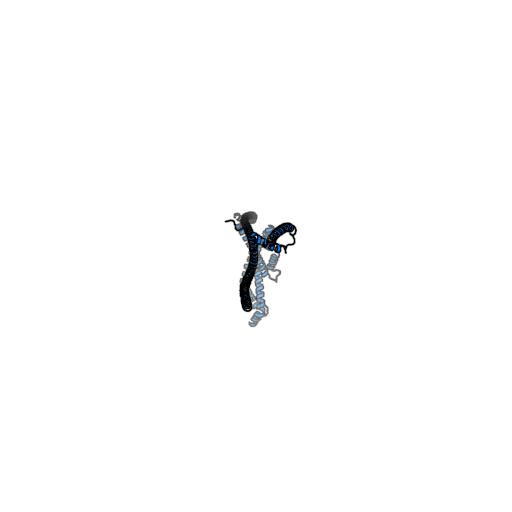2 12.367 -37.735 1.00 82.75 278 VAL A O 1
ATOM 2135 N N . VAL A 1 279 ? 38.752 12.704 -36.710 1.00 84.25 279 VAL A N 1
ATOM 2136 C CA . VAL A 1 279 ? 39.114 14.011 -36.135 1.00 84.25 279 VAL A CA 1
ATOM 2137 C C . VAL A 1 279 ? 40.303 13.891 -35.180 1.00 84.25 279 VAL A C 1
ATOM 2139 O O . VAL A 1 279 ? 41.202 14.738 -35.212 1.00 84.25 279 VAL A O 1
ATOM 2142 N N . GLN A 1 280 ? 40.336 12.847 -34.351 1.00 83.62 280 GLN A N 1
ATOM 2143 C CA . GLN A 1 280 ? 41.424 12.615 -33.406 1.00 83.62 280 GLN A CA 1
ATOM 2144 C C . GLN A 1 280 ? 42.728 12.229 -34.123 1.00 83.62 280 GLN A C 1
ATOM 2146 O O . GLN A 1 280 ? 43.763 12.836 -33.857 1.00 83.62 280 GLN A O 1
ATOM 2151 N N . CYS A 1 281 ? 42.685 11.323 -35.103 1.00 80.69 281 CYS A N 1
ATOM 2152 C CA . CYS A 1 281 ? 43.863 10.966 -35.898 1.00 80.69 281 CYS A CA 1
ATOM 2153 C C . CYS A 1 281 ? 44.415 12.160 -36.696 1.00 80.69 281 CYS A C 1
ATOM 2155 O O . CYS A 1 281 ? 45.630 12.356 -36.748 1.00 80.69 281 CYS A O 1
ATOM 2157 N N . LEU A 1 282 ? 43.543 13.005 -37.262 1.00 80.94 282 LEU A N 1
ATOM 2158 C CA . LEU A 1 282 ? 43.955 14.253 -37.917 1.00 80.94 282 LEU A CA 1
ATOM 2159 C C . LEU A 1 282 ? 44.626 15.226 -36.940 1.00 80.94 282 LEU A C 1
ATOM 2161 O O . LEU A 1 282 ? 45.589 15.897 -37.310 1.00 80.94 282 LEU A O 1
ATOM 2165 N N . LYS A 1 283 ? 44.137 15.308 -35.698 1.00 82.12 283 LYS A N 1
ATOM 2166 C CA . LYS A 1 283 ? 44.738 16.133 -34.642 1.00 82.12 283 LYS A CA 1
ATOM 2167 C C . LYS A 1 283 ? 46.124 15.617 -34.243 1.00 82.12 283 LYS A C 1
ATOM 2169 O O . LYS A 1 283 ? 47.023 16.433 -34.059 1.00 82.12 283 LYS A O 1
ATOM 2174 N N . ASP A 1 284 ? 46.295 14.303 -34.132 1.00 78.12 284 ASP A N 1
ATOM 2175 C CA . ASP A 1 284 ? 47.541 13.681 -33.665 1.00 78.12 284 ASP A CA 1
ATOM 2176 C C . ASP A 1 284 ? 48.653 13.699 -34.725 1.00 78.12 284 ASP A C 1
ATOM 2178 O O . ASP A 1 284 ? 49.834 13.837 -34.391 1.00 78.12 284 ASP A O 1
ATOM 2182 N N . LEU A 1 285 ? 48.283 13.619 -36.009 1.00 73.81 285 LEU A N 1
ATOM 2183 C CA . LEU A 1 285 ? 49.213 13.746 -37.137 1.00 73.81 285 LEU A CA 1
ATOM 2184 C C . LEU A 1 285 ? 49.463 15.200 -37.566 1.00 73.81 285 LEU A C 1
ATOM 2186 O O . LEU A 1 285 ? 50.265 15.446 -38.468 1.00 73.81 285 LEU A O 1
ATOM 2190 N N . ARG A 1 286 ? 48.808 16.175 -36.927 1.00 70.19 286 ARG A N 1
ATOM 2191 C CA . ARG A 1 286 ? 48.974 17.596 -37.239 1.00 70.19 286 ARG A CA 1
ATOM 2192 C C . ARG A 1 286 ? 50.395 18.058 -36.906 1.00 70.19 286 ARG A C 1
ATOM 2194 O O . ARG A 1 286 ? 50.809 18.039 -35.747 1.00 70.19 286 ARG A O 1
ATOM 2201 N N . GLN A 1 287 ? 51.125 18.549 -37.905 1.00 65.56 287 GLN A N 1
ATOM 2202 C CA . GLN A 1 287 ? 52.429 19.177 -37.697 1.00 65.56 287 GLN A CA 1
ATOM 2203 C C . GLN A 1 287 ? 52.233 20.614 -37.196 1.00 65.56 287 GLN A C 1
ATOM 2205 O O . GLN A 1 287 ? 51.610 21.437 -37.859 1.00 65.56 287 GLN A O 1
ATOM 2210 N N . VAL A 1 288 ? 52.751 20.924 -36.004 1.00 55.53 288 VAL A N 1
ATOM 2211 C CA . VAL A 1 288 ? 52.582 22.236 -35.341 1.00 55.53 288 VAL A CA 1
ATOM 2212 C C . VAL A 1 288 ? 53.376 23.363 -36.037 1.00 55.53 288 VAL A C 1
ATOM 2214 O O . VAL A 1 288 ? 53.157 24.528 -35.734 1.00 55.53 288 VAL A O 1
ATOM 2217 N N . GLY A 1 289 ? 54.260 23.045 -36.992 1.00 53.78 289 GLY A N 1
ATOM 2218 C CA . GLY A 1 289 ? 55.192 24.009 -37.595 1.00 53.78 289 GLY A CA 1
ATOM 2219 C C . GLY A 1 289 ? 54.899 24.487 -39.024 1.00 53.78 289 GLY A C 1
ATOM 2220 O O . GLY A 1 289 ? 55.430 25.525 -39.397 1.00 53.78 289 GLY A O 1
ATOM 2221 N N . ASP A 1 290 ? 54.077 23.788 -39.819 1.00 64.06 290 ASP A N 1
ATOM 2222 C CA . ASP A 1 290 ? 53.855 24.128 -41.238 1.00 64.06 290 ASP A CA 1
ATOM 2223 C C . ASP A 1 290 ? 52.393 24.544 -41.492 1.00 64.06 290 ASP A C 1
ATOM 2225 O O . ASP A 1 290 ? 51.481 23.718 -41.602 1.00 64.06 290 ASP A O 1
ATOM 2229 N N . GLU A 1 291 ? 52.149 25.851 -41.639 1.00 61.34 291 GLU A N 1
ATOM 2230 C CA . GLU A 1 291 ? 50.824 26.412 -41.976 1.00 61.34 291 GLU A CA 1
ATOM 2231 C C . GLU A 1 291 ? 50.291 25.917 -43.337 1.00 61.34 291 GLU A C 1
ATOM 2233 O O . GLU A 1 291 ? 49.085 25.927 -43.595 1.00 61.34 291 GLU A O 1
ATOM 2238 N N . ASN A 1 292 ? 51.184 25.421 -44.198 1.00 66.06 292 ASN A N 1
ATOM 2239 C CA . ASN A 1 292 ? 50.865 24.893 -45.521 1.00 66.06 292 ASN A CA 1
ATOM 2240 C C . ASN A 1 292 ? 50.654 23.370 -45.572 1.00 66.06 292 ASN A C 1
ATOM 2242 O O . ASN A 1 292 ? 50.425 22.841 -46.663 1.00 66.06 292 ASN A O 1
ATOM 2246 N N . ASP A 1 293 ? 50.683 22.666 -44.435 1.00 72.31 293 ASP A N 1
ATOM 2247 C CA . ASP A 1 293 ? 50.444 21.220 -44.398 1.00 72.31 293 ASP A CA 1
ATOM 2248 C C . ASP A 1 293 ? 49.012 20.878 -44.866 1.00 72.31 293 ASP A C 1
ATOM 2250 O O . ASP A 1 293 ? 48.006 21.441 -44.413 1.00 72.31 293 ASP A O 1
ATOM 2254 N N . LYS A 1 294 ? 48.917 19.927 -45.800 1.00 71.94 294 LYS A N 1
ATOM 2255 C CA . LYS A 1 294 ? 47.664 19.489 -46.421 1.00 71.94 294 LYS A CA 1
ATOM 2256 C C . LYS A 1 294 ? 46.717 18.884 -45.384 1.00 71.94 294 LYS A C 1
ATOM 2258 O O . LYS A 1 294 ? 45.524 19.183 -45.423 1.00 71.94 294 LYS A O 1
ATOM 2263 N N . LEU A 1 295 ? 47.227 18.114 -44.419 1.00 75.31 295 LEU A N 1
ATOM 2264 C CA . LEU A 1 295 ? 46.400 17.529 -43.354 1.00 75.31 295 LEU A CA 1
ATOM 2265 C C . LEU A 1 295 ? 45.865 18.578 -42.381 1.00 75.31 295 LEU A C 1
ATOM 2267 O O . LEU A 1 295 ? 44.722 18.484 -41.935 1.00 75.31 295 LEU A O 1
ATOM 2271 N N . ASN A 1 296 ? 46.658 19.614 -42.104 1.00 76.56 296 ASN A N 1
ATOM 2272 C CA . ASN A 1 296 ? 46.249 20.738 -41.267 1.00 76.56 296 ASN A CA 1
ATOM 2273 C C . ASN A 1 296 ? 45.085 21.512 -41.916 1.00 76.56 296 ASN A C 1
ATOM 2275 O O . ASN A 1 296 ? 44.090 21.808 -41.252 1.00 76.56 296 ASN A O 1
ATOM 2279 N N . ARG A 1 297 ? 45.149 21.753 -43.235 1.00 75.69 297 ARG A N 1
ATOM 2280 C CA . ARG A 1 297 ? 44.042 22.362 -43.998 1.00 75.69 297 ARG A CA 1
ATOM 2281 C C . ARG A 1 297 ? 42.771 21.510 -43.951 1.00 75.69 297 ARG A C 1
ATOM 2283 O O . ARG A 1 297 ? 41.693 22.053 -43.713 1.00 75.69 297 ARG A O 1
ATOM 2290 N N . PHE A 1 298 ? 42.886 20.191 -44.118 1.00 74.44 298 PHE A N 1
ATOM 2291 C CA . PHE A 1 298 ? 41.740 19.280 -44.003 1.00 74.44 298 PHE A CA 1
ATOM 2292 C C . PHE A 1 298 ? 41.138 19.274 -42.594 1.00 74.44 298 PHE A C 1
ATOM 2294 O O . PHE A 1 298 ? 39.929 19.421 -42.454 1.00 74.44 298 PHE A O 1
ATOM 2301 N N . TYR A 1 299 ? 41.958 19.190 -41.548 1.00 80.12 299 TYR A N 1
ATOM 2302 C CA . TYR A 1 299 ? 41.495 19.248 -40.160 1.00 80.12 299 TYR A CA 1
ATOM 2303 C C . TYR A 1 299 ? 40.735 20.546 -39.837 1.00 80.12 299 TYR A C 1
ATOM 2305 O O . TYR A 1 299 ? 39.684 20.508 -39.195 1.00 80.12 299 TYR A O 1
ATOM 2313 N N . ILE A 1 300 ? 41.226 21.697 -40.314 1.00 77.94 300 ILE A N 1
ATOM 2314 C CA . ILE A 1 300 ? 40.549 22.994 -40.144 1.00 77.94 300 ILE A CA 1
ATOM 2315 C C . ILE A 1 300 ? 39.195 23.004 -40.867 1.00 77.94 300 ILE A C 1
ATOM 2317 O O . ILE A 1 300 ? 38.204 23.460 -40.296 1.00 77.94 300 ILE A O 1
ATOM 2321 N N . LEU A 1 301 ? 39.132 22.477 -42.095 1.00 74.38 301 LEU A N 1
ATOM 2322 C CA . LEU A 1 301 ? 37.881 22.360 -42.851 1.00 74.38 301 LEU A CA 1
ATOM 2323 C C . LEU A 1 301 ? 36.869 21.445 -42.144 1.00 74.38 301 LEU A C 1
ATOM 2325 O O . LEU A 1 301 ? 35.700 21.805 -42.051 1.00 74.38 301 LEU A O 1
ATOM 2329 N N . PHE A 1 302 ? 37.312 20.311 -41.599 1.00 75.00 302 PHE A N 1
ATOM 2330 C CA . PHE A 1 302 ? 36.460 19.386 -40.841 1.00 75.00 302 PHE A CA 1
ATOM 2331 C C . PHE A 1 302 ? 35.907 20.007 -39.557 1.00 75.00 302 PHE A C 1
ATOM 2333 O O . PHE A 1 302 ? 34.748 19.796 -39.237 1.00 75.00 302 PHE A O 1
ATOM 2340 N N . LYS A 1 303 ? 36.702 20.805 -38.835 1.00 77.94 303 LYS A N 1
ATOM 2341 C CA . LYS A 1 303 ? 36.229 21.488 -37.619 1.00 77.94 303 LYS A CA 1
ATOM 2342 C C . LYS A 1 303 ? 35.284 22.657 -37.880 1.00 77.94 303 LYS A C 1
ATOM 2344 O O . LYS A 1 303 ? 34.536 23.035 -36.984 1.00 77.94 303 LYS A O 1
ATOM 2349 N N . ARG A 1 304 ? 35.387 23.287 -39.051 1.00 78.25 304 ARG A N 1
ATOM 2350 C CA . ARG A 1 304 ? 34.596 24.472 -39.404 1.00 78.25 304 ARG A CA 1
ATOM 2351 C C . ARG A 1 304 ? 33.261 24.111 -40.055 1.00 78.25 304 ARG A C 1
ATOM 2353 O O . ARG A 1 304 ? 32.326 24.901 -39.973 1.00 78.25 304 ARG A O 1
ATOM 2360 N N . ASN A 1 305 ? 33.190 22.957 -40.711 1.00 75.12 305 ASN A N 1
ATOM 2361 C CA . ASN A 1 305 ? 31.969 22.461 -41.327 1.00 75.12 305 ASN A CA 1
ATOM 2362 C C . ASN A 1 305 ? 31.147 21.633 -40.324 1.00 75.12 305 ASN A C 1
ATOM 2364 O O . ASN A 1 305 ? 31.729 21.021 -39.429 1.00 75.12 305 ASN A O 1
ATOM 2368 N N . PRO A 1 306 ? 29.809 21.606 -40.463 1.00 73.19 306 PRO A N 1
ATOM 2369 C CA . PRO A 1 306 ? 28.954 20.757 -39.641 1.00 73.19 306 PRO A CA 1
ATOM 2370 C C . PRO A 1 306 ? 29.341 19.283 -39.793 1.00 73.19 306 PRO A C 1
ATOM 2372 O O . PRO A 1 306 ? 29.639 18.817 -40.898 1.00 73.19 306 PRO A O 1
ATOM 2375 N N . GLY A 1 307 ? 29.333 18.565 -38.670 1.00 77.69 307 GLY A N 1
ATOM 2376 C CA . GLY A 1 307 ? 29.722 17.161 -38.614 1.00 77.69 307 GLY A CA 1
ATOM 2377 C C . GLY A 1 307 ? 28.725 16.227 -39.302 1.00 77.69 307 GLY A C 1
ATOM 2378 O O . GLY A 1 307 ? 27.659 16.650 -39.764 1.00 77.69 307 GLY A O 1
ATOM 2379 N N . LEU A 1 308 ? 29.038 14.931 -39.345 1.00 79.12 308 LEU A N 1
ATOM 2380 C CA . LEU A 1 308 ? 28.155 13.916 -39.938 1.00 79.12 308 LEU A CA 1
ATOM 2381 C C . LEU A 1 308 ? 26.775 13.905 -39.283 1.00 79.12 308 LEU A C 1
ATOM 2383 O O . LEU A 1 308 ? 25.766 13.790 -39.978 1.00 79.12 308 LEU A O 1
ATOM 2387 N N . MET A 1 309 ? 26.736 14.057 -37.961 1.00 78.75 309 MET A N 1
ATOM 2388 C CA . MET A 1 309 ? 25.500 14.062 -37.179 1.00 78.75 309 MET A CA 1
ATOM 2389 C C . MET A 1 309 ? 24.628 15.291 -37.435 1.00 78.75 309 MET A C 1
ATOM 2391 O O . MET A 1 309 ? 23.407 15.163 -37.530 1.00 78.75 309 MET A O 1
ATOM 2395 N N . ASP A 1 310 ? 25.240 16.464 -37.584 1.00 81.62 310 ASP A N 1
ATOM 2396 C CA . ASP A 1 310 ? 24.517 17.705 -37.867 1.00 81.62 310 ASP A CA 1
ATOM 2397 C C . ASP A 1 310 ? 24.005 17.710 -39.312 1.00 81.62 310 ASP A C 1
ATOM 2399 O O . ASP A 1 310 ? 22.833 17.992 -39.548 1.00 81.62 310 ASP A O 1
ATOM 2403 N N . CYS A 1 311 ? 24.824 17.257 -40.269 1.00 80.69 311 CYS A N 1
ATOM 2404 C CA . CYS A 1 311 ? 24.394 17.081 -41.657 1.00 80.69 311 CYS A CA 1
ATOM 2405 C C . CYS A 1 311 ? 23.272 16.037 -41.796 1.00 80.69 311 CYS A C 1
ATOM 2407 O O . CYS A 1 311 ? 22.372 16.209 -42.619 1.00 80.69 311 CYS A O 1
ATOM 2409 N N . LEU A 1 312 ? 23.305 14.957 -41.002 1.00 78.88 312 LEU A N 1
ATOM 2410 C CA . LEU A 1 312 ? 22.230 13.964 -40.958 1.00 78.88 312 LEU A CA 1
ATOM 2411 C C . LEU A 1 312 ? 20.949 14.561 -40.376 1.00 78.88 312 LEU A C 1
ATOM 2413 O O . LEU A 1 312 ? 19.873 14.347 -40.931 1.00 78.88 312 LEU A O 1
ATOM 2417 N N . ARG A 1 313 ? 21.053 15.312 -39.274 1.00 79.62 313 ARG A N 1
ATOM 2418 C CA . ARG A 1 313 ? 19.907 15.976 -38.644 1.00 79.62 313 ARG A CA 1
ATOM 2419 C C . ARG A 1 313 ? 19.251 16.961 -39.605 1.00 79.62 313 ARG A C 1
ATOM 2421 O O . ARG A 1 313 ? 18.035 16.908 -39.772 1.00 79.62 313 ARG A O 1
ATOM 2428 N N . ASP A 1 314 ? 20.044 17.792 -40.272 1.00 79.62 314 ASP A N 1
ATOM 2429 C CA . ASP A 1 314 ? 19.555 18.760 -41.255 1.00 79.62 314 ASP A CA 1
ATOM 2430 C C . ASP A 1 314 ? 18.897 18.064 -42.448 1.00 79.62 314 ASP A C 1
ATOM 2432 O O . ASP A 1 314 ? 17.824 18.484 -42.895 1.00 79.62 314 ASP A O 1
ATOM 2436 N N . TYR A 1 315 ? 19.481 16.960 -42.924 1.00 79.00 315 TYR A N 1
ATOM 2437 C CA . TYR A 1 315 ? 18.887 16.146 -43.980 1.00 79.00 315 TYR A CA 1
ATOM 2438 C C . TYR A 1 315 ? 17.546 15.534 -43.560 1.00 79.00 315 TYR A C 1
ATOM 2440 O O . TYR A 1 315 ? 16.565 15.654 -44.292 1.00 79.00 315 TYR A O 1
ATOM 2448 N N . VAL A 1 316 ? 17.463 14.933 -42.372 1.00 74.81 316 VAL A N 1
ATOM 2449 C CA . VAL A 1 316 ? 16.226 14.314 -41.868 1.00 74.81 316 VAL A CA 1
ATOM 2450 C C . VAL A 1 316 ? 15.139 15.363 -41.605 1.00 74.81 316 VAL A C 1
ATOM 2452 O O . VAL A 1 316 ? 13.970 15.127 -41.920 1.00 74.81 316 VAL A O 1
ATOM 2455 N N . ALA A 1 317 ? 15.512 16.526 -41.064 1.00 74.06 317 ALA A N 1
ATOM 2456 C CA . ALA A 1 317 ? 14.578 17.594 -40.721 1.00 74.06 317 ALA A CA 1
ATOM 2457 C C . ALA A 1 317 ? 14.051 18.349 -41.951 1.00 74.06 317 ALA A C 1
ATOM 2459 O O . ALA A 1 317 ? 12.869 18.681 -42.006 1.00 74.06 317 ALA A O 1
ATOM 2460 N N . THR A 1 318 ? 14.909 18.626 -42.939 1.00 77.44 318 THR A N 1
ATOM 2461 C CA . THR A 1 318 ? 14.566 19.516 -44.067 1.00 77.44 318 THR A CA 1
ATOM 2462 C C . THR A 1 318 ? 14.425 18.802 -45.412 1.00 77.44 318 THR A C 1
ATOM 2464 O O . THR A 1 318 ? 13.959 19.408 -46.377 1.00 77.44 318 THR A O 1
ATOM 2467 N N . GLY A 1 319 ? 14.855 17.540 -45.516 1.00 68.31 319 GLY A N 1
ATOM 2468 C CA . GLY A 1 319 ? 14.918 16.779 -46.770 1.00 68.31 319 GLY A CA 1
ATOM 2469 C C . GLY A 1 319 ? 15.979 17.276 -47.763 1.00 68.31 319 GLY A C 1
ATOM 2470 O O . GLY A 1 319 ? 16.142 16.700 -48.838 1.00 68.31 319 GLY A O 1
ATOM 2471 N N . ARG A 1 320 ? 16.718 18.344 -47.436 1.00 74.38 320 ARG A N 1
ATOM 2472 C CA . ARG A 1 320 ? 17.757 18.947 -48.286 1.00 74.38 320 ARG A CA 1
ATOM 2473 C C . ARG A 1 320 ? 19.145 18.467 -47.855 1.00 74.38 320 ARG A C 1
ATOM 2475 O O . ARG A 1 320 ? 19.330 17.983 -46.751 1.00 74.38 320 ARG A O 1
ATOM 2482 N N . GLY A 1 321 ? 20.146 18.575 -48.731 1.00 73.12 321 GLY A N 1
ATOM 2483 C CA . GLY A 1 321 ? 21.534 18.245 -48.364 1.00 73.12 321 GLY A CA 1
ATOM 2484 C C . GLY A 1 321 ? 21.893 16.751 -48.373 1.00 73.12 321 GLY A C 1
ATOM 2485 O O . GLY A 1 321 ? 22.989 16.398 -47.945 1.00 73.12 321 GLY A O 1
ATOM 2486 N N . LYS A 1 322 ? 21.038 15.885 -48.939 1.00 76.00 322 LYS A N 1
ATOM 2487 C CA . LYS A 1 322 ? 21.287 14.441 -49.141 1.00 76.00 322 LYS A CA 1
ATOM 2488 C C . LYS A 1 322 ? 22.677 14.150 -49.728 1.00 76.00 322 LYS A C 1
ATOM 2490 O O . LYS A 1 322 ? 23.433 13.348 -49.189 1.00 76.00 322 LYS A O 1
ATOM 2495 N N . ALA A 1 323 ? 23.041 14.849 -50.805 1.00 77.44 323 ALA A N 1
ATOM 2496 C CA . ALA A 1 323 ? 24.341 14.694 -51.463 1.00 77.44 323 ALA A CA 1
ATOM 2497 C C . ALA A 1 323 ? 25.520 15.096 -50.558 1.00 77.44 323 ALA A C 1
ATOM 2499 O O . ALA A 1 323 ? 26.549 14.425 -50.559 1.00 77.44 323 ALA A O 1
ATOM 2500 N N . ASN A 1 324 ? 25.361 16.150 -49.749 1.00 79.12 324 ASN A N 1
ATOM 2501 C CA . ASN A 1 324 ? 26.398 16.607 -48.822 1.00 79.12 324 ASN A CA 1
ATOM 2502 C C . ASN A 1 324 ? 26.645 15.566 -47.727 1.00 79.12 324 ASN A C 1
ATOM 2504 O O . ASN A 1 324 ? 27.799 15.234 -47.463 1.00 79.12 324 ASN A O 1
ATOM 2508 N N . PHE A 1 325 ? 25.577 14.997 -47.157 1.00 80.88 325 PHE A N 1
ATOM 2509 C CA . PHE A 1 325 ? 25.684 13.919 -46.176 1.00 80.88 325 PHE A CA 1
ATOM 2510 C C . PHE A 1 325 ? 26.394 12.688 -46.762 1.00 80.88 325 PHE A C 1
ATOM 2512 O O . PHE A 1 325 ? 27.370 12.219 -46.181 1.00 80.88 325 PHE A O 1
ATOM 2519 N N . TYR A 1 326 ? 25.994 12.206 -47.946 1.00 79.94 326 TYR A N 1
ATOM 2520 C CA . TYR A 1 326 ? 26.653 11.051 -48.576 1.00 79.94 326 TYR A CA 1
ATOM 2521 C C . TYR A 1 326 ? 28.131 11.294 -48.892 1.00 79.94 326 TYR A C 1
ATOM 2523 O O . TYR A 1 326 ? 28.969 10.428 -48.631 1.00 79.94 326 TYR A O 1
ATOM 2531 N N . ASN A 1 327 ? 28.467 12.472 -49.420 1.00 81.81 327 ASN A N 1
ATOM 2532 C CA . ASN A 1 327 ? 29.853 12.833 -49.711 1.00 81.81 327 ASN A CA 1
ATOM 2533 C C . ASN A 1 327 ? 30.695 12.889 -48.432 1.00 81.81 327 ASN A C 1
ATOM 2535 O O . ASN A 1 327 ? 31.831 12.412 -48.421 1.00 81.81 327 ASN A O 1
ATOM 2539 N N . LEU A 1 328 ? 30.124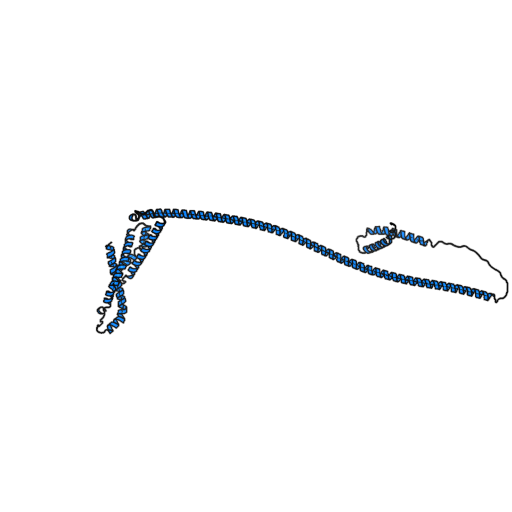 13.406 -47.341 1.00 81.62 328 LEU A N 1
ATOM 2540 C CA . LEU A 1 328 ? 30.787 13.465 -46.045 1.00 81.62 328 LEU A CA 1
ATOM 2541 C C . LEU A 1 328 ? 30.982 12.062 -45.450 1.00 81.62 328 LEU A C 1
ATOM 2543 O O . LEU A 1 328 ? 32.084 11.748 -45.002 1.00 81.62 328 LEU A O 1
ATOM 2547 N N . VAL A 1 329 ? 29.966 11.190 -45.501 1.00 83.00 329 VAL A N 1
ATOM 2548 C CA . VAL A 1 329 ? 30.056 9.782 -45.054 1.00 83.00 329 VAL A CA 1
ATOM 2549 C C . VAL A 1 329 ? 31.166 9.059 -45.813 1.00 83.00 329 VAL A C 1
ATOM 2551 O O . VAL A 1 329 ? 32.028 8.418 -45.206 1.00 83.00 329 VAL A O 1
ATOM 2554 N N . ARG A 1 330 ? 31.187 9.210 -47.142 1.00 83.44 330 ARG A N 1
ATOM 2555 C CA . ARG A 1 330 ? 32.212 8.622 -48.008 1.00 83.44 330 ARG A CA 1
ATOM 2556 C C . ARG A 1 330 ? 33.604 9.121 -47.630 1.00 83.44 330 ARG A C 1
ATOM 2558 O O . ARG A 1 330 ? 34.508 8.306 -47.460 1.00 83.44 330 ARG A O 1
ATOM 2565 N N . ALA A 1 331 ? 33.779 10.431 -47.468 1.00 82.69 331 ALA A N 1
ATOM 2566 C CA . ALA A 1 331 ? 35.065 11.010 -47.093 1.00 82.69 331 ALA A CA 1
ATOM 2567 C C . ALA A 1 331 ? 35.580 10.434 -45.762 1.00 82.69 331 ALA A C 1
ATOM 2569 O O . ALA A 1 331 ? 36.735 10.021 -45.688 1.00 82.69 331 ALA A O 1
ATOM 2570 N N . HIS A 1 332 ? 34.723 10.321 -44.744 1.00 83.62 332 HIS A N 1
ATOM 2571 C CA . HIS A 1 332 ? 35.085 9.746 -43.444 1.00 83.62 332 HIS A CA 1
ATOM 2572 C C . HIS A 1 332 ? 35.493 8.272 -43.528 1.00 83.62 332 HIS A C 1
ATOM 2574 O O . HIS A 1 332 ? 36.494 7.874 -42.932 1.00 83.62 332 HIS A O 1
ATOM 2580 N N . GLN A 1 333 ? 34.766 7.461 -44.300 1.00 82.12 333 GLN A N 1
ATOM 2581 C CA . GLN A 1 333 ? 35.121 6.055 -44.509 1.00 82.12 333 GLN A CA 1
ATOM 2582 C C . GLN A 1 333 ? 36.464 5.899 -45.232 1.00 82.12 333 GLN A C 1
ATOM 2584 O O . GLN A 1 333 ? 37.254 5.017 -44.890 1.00 82.12 333 GLN A O 1
ATOM 2589 N N . VAL A 1 334 ? 36.736 6.750 -46.226 1.00 85.50 334 VAL A N 1
ATOM 2590 C CA . VAL A 1 334 ? 38.015 6.739 -46.949 1.00 85.50 334 VAL A CA 1
ATOM 2591 C C . VAL A 1 334 ? 39.154 7.190 -46.034 1.00 85.50 334 VAL A C 1
ATOM 2593 O O . VAL A 1 334 ? 40.192 6.533 -46.017 1.00 85.50 334 VAL A O 1
ATOM 2596 N N . TRP A 1 335 ? 38.953 8.229 -45.218 1.00 85.12 335 TRP A N 1
ATOM 2597 C CA . TRP A 1 335 ? 39.931 8.660 -44.215 1.00 85.12 335 TRP A CA 1
ATOM 2598 C C . TRP A 1 335 ? 40.235 7.570 -43.191 1.00 85.12 335 TRP A C 1
ATOM 2600 O O . TRP A 1 335 ? 41.402 7.270 -42.970 1.00 85.12 335 TRP A O 1
ATOM 2610 N N . ALA A 1 336 ? 39.218 6.927 -42.613 1.00 82.19 336 ALA A N 1
ATOM 2611 C CA . ALA A 1 336 ? 39.418 5.840 -41.654 1.00 82.19 336 ALA A CA 1
ATOM 2612 C C . ALA A 1 336 ? 40.267 4.696 -42.244 1.00 82.19 336 ALA A C 1
ATOM 2614 O O . ALA A 1 336 ? 41.162 4.170 -41.584 1.00 82.19 336 ALA A O 1
ATOM 2615 N N . ARG A 1 337 ? 40.044 4.355 -43.521 1.00 83.94 337 ARG A N 1
ATOM 2616 C CA . ARG A 1 337 ? 40.862 3.364 -44.240 1.00 83.94 337 ARG A CA 1
ATOM 2617 C C . ARG A 1 337 ? 42.283 3.855 -44.499 1.00 83.94 337 ARG A C 1
ATOM 2619 O O . ARG A 1 337 ? 43.222 3.105 -44.256 1.00 83.94 337 ARG A O 1
ATOM 2626 N N . ALA A 1 338 ? 42.434 5.096 -44.953 1.00 85.00 338 ALA A N 1
ATOM 2627 C CA . ALA A 1 338 ? 43.736 5.699 -45.215 1.00 85.00 338 ALA A CA 1
ATOM 2628 C C . ALA A 1 338 ? 44.589 5.801 -43.939 1.00 85.00 338 ALA A C 1
ATOM 2630 O O . ALA A 1 338 ? 45.794 5.569 -43.993 1.00 85.00 338 ALA A O 1
ATOM 2631 N N . PHE A 1 339 ? 43.981 6.085 -42.780 1.00 82.56 339 PHE A N 1
ATOM 2632 C CA . PHE A 1 339 ? 44.679 6.065 -41.491 1.00 82.56 339 PHE A CA 1
ATOM 2633 C C . PHE A 1 339 ? 45.189 4.671 -41.146 1.00 82.56 339 PHE A C 1
ATOM 2635 O O . PHE A 1 339 ? 46.357 4.525 -40.785 1.00 82.56 339 PHE A O 1
ATOM 2642 N N . ALA A 1 340 ? 44.353 3.644 -41.307 1.00 79.12 340 ALA A N 1
ATOM 2643 C CA . ALA A 1 340 ? 44.750 2.268 -41.031 1.00 79.12 340 ALA A CA 1
ATOM 2644 C C . ALA A 1 340 ? 45.936 1.820 -41.908 1.00 79.12 340 ALA A C 1
ATOM 2646 O O . ALA A 1 340 ? 46.892 1.230 -41.402 1.00 79.12 340 ALA A O 1
ATOM 2647 N N . THR A 1 341 ? 45.919 2.133 -43.209 1.00 82.12 341 THR A N 1
ATOM 2648 C CA . THR A 1 341 ? 46.991 1.731 -44.137 1.00 82.12 341 THR A CA 1
ATOM 2649 C C . THR A 1 341 ? 48.244 2.592 -44.006 1.00 82.12 341 THR A C 1
ATOM 2651 O O . THR A 1 341 ? 49.357 2.060 -44.003 1.00 82.12 341 THR A O 1
ATOM 2654 N N . GLY A 1 342 ? 48.089 3.909 -43.870 1.00 78.38 342 GLY A N 1
ATOM 2655 C CA . GLY A 1 342 ? 49.203 4.846 -43.774 1.00 78.38 342 GLY A CA 1
ATOM 2656 C C . GLY A 1 342 ? 50.014 4.662 -42.492 1.00 78.38 342 GLY A C 1
ATOM 2657 O O . GLY A 1 342 ? 51.242 4.604 -42.559 1.00 78.38 342 GLY A O 1
ATOM 2658 N N . LEU A 1 343 ? 49.357 4.458 -41.343 1.00 76.12 343 LEU A N 1
ATOM 2659 C CA . LEU A 1 343 ? 50.047 4.158 -40.081 1.00 76.12 343 LEU A CA 1
ATOM 2660 C C . LEU A 1 343 ? 50.811 2.830 -40.152 1.00 76.12 343 LEU A C 1
ATOM 2662 O O . LEU A 1 343 ? 51.960 2.756 -39.718 1.00 76.12 343 LEU A O 1
ATOM 2666 N N . TYR A 1 344 ? 50.222 1.799 -40.764 1.00 80.25 344 TYR A N 1
ATOM 2667 C CA . TYR A 1 344 ? 50.899 0.517 -40.961 1.00 80.25 344 TYR A CA 1
ATOM 2668 C C . TYR A 1 344 ? 52.162 0.657 -41.828 1.00 80.25 344 TYR A C 1
ATOM 2670 O O . TYR A 1 344 ? 53.227 0.157 -41.462 1.00 80.25 344 TYR A O 1
ATOM 2678 N N . LYS A 1 345 ? 52.089 1.402 -42.940 1.00 84.25 345 LYS A N 1
ATOM 2679 C CA . LYS A 1 345 ? 53.251 1.667 -43.810 1.00 84.25 345 LYS A CA 1
ATOM 2680 C C . LYS A 1 345 ? 54.389 2.368 -43.066 1.00 84.25 345 LYS A C 1
ATOM 2682 O O . LYS A 1 345 ? 55.554 2.095 -43.349 1.00 84.25 345 LYS A O 1
ATOM 2687 N N . VAL A 1 346 ? 54.068 3.246 -42.119 1.00 81.56 346 VAL A N 1
ATOM 2688 C CA . VAL A 1 346 ? 55.066 3.946 -41.297 1.00 81.56 346 VAL A CA 1
ATOM 2689 C C . VAL A 1 346 ? 55.739 2.986 -40.340 1.00 81.56 346 VAL A C 1
ATOM 2691 O O . VAL A 1 346 ? 56.960 2.988 -40.273 1.00 81.56 346 VAL A O 1
ATOM 2694 N N . ILE A 1 347 ? 54.976 2.129 -39.658 1.00 81.38 347 ILE A N 1
ATOM 2695 C CA . ILE A 1 347 ? 55.529 1.113 -38.750 1.00 81.38 347 ILE A CA 1
ATOM 2696 C C . ILE A 1 347 ? 56.531 0.220 -39.493 1.00 81.38 347 ILE A C 1
ATOM 2698 O O . ILE A 1 347 ? 57.616 -0.041 -38.982 1.00 81.38 347 ILE A O 1
ATOM 2702 N N . VAL A 1 348 ? 56.209 -0.184 -40.725 1.00 84.25 348 VAL A N 1
ATOM 2703 C CA . VAL A 1 348 ? 57.103 -1.002 -41.563 1.00 84.25 348 VAL A CA 1
ATOM 2704 C C . VAL A 1 348 ? 58.360 -0.236 -42.000 1.00 84.25 348 VAL A C 1
ATOM 2706 O O . VAL A 1 348 ? 59.430 -0.829 -42.104 1.00 84.25 348 VAL A O 1
ATOM 2709 N N . ARG A 1 349 ? 58.265 1.078 -42.251 1.00 82.06 349 ARG A N 1
ATOM 2710 C CA . ARG A 1 349 ? 59.403 1.924 -42.668 1.00 82.06 349 ARG A CA 1
ATOM 2711 C C . ARG A 1 349 ? 60.237 2.457 -41.500 1.00 82.06 349 ARG A C 1
ATOM 2713 O O . ARG A 1 349 ? 61.383 2.849 -41.712 1.00 82.06 349 ARG A O 1
ATOM 2720 N N . LEU A 1 350 ? 59.686 2.458 -40.287 1.00 79.44 350 LEU A N 1
ATOM 2721 C CA . LEU A 1 350 ? 60.293 3.038 -39.091 1.00 79.44 350 LEU A CA 1
ATOM 2722 C C . LEU A 1 350 ? 61.692 2.476 -38.781 1.00 79.44 350 LEU A C 1
ATOM 2724 O O . LEU A 1 350 ? 62.560 3.288 -38.473 1.00 79.44 350 LEU A O 1
ATOM 2728 N N . PRO A 1 351 ? 61.977 1.162 -38.913 1.00 81.75 351 PRO A N 1
ATOM 2729 C CA . PRO A 1 351 ? 63.322 0.634 -38.677 1.00 81.75 351 PRO A CA 1
ATOM 2730 C C . PRO A 1 351 ? 64.397 1.278 -39.561 1.00 81.75 351 PRO A C 1
ATOM 2732 O O . PRO A 1 351 ? 65.490 1.555 -39.076 1.00 81.75 351 PRO A O 1
ATOM 2735 N N . ASN A 1 352 ? 64.077 1.582 -40.823 1.00 82.19 352 ASN A N 1
ATOM 2736 C CA . ASN A 1 352 ? 65.016 2.225 -41.746 1.00 82.19 352 ASN A CA 1
ATOM 2737 C C . ASN A 1 352 ? 65.251 3.691 -41.358 1.00 82.19 352 ASN A C 1
ATOM 2739 O O . ASN A 1 352 ? 66.388 4.138 -41.298 1.00 82.19 352 ASN A O 1
ATOM 2743 N N . VAL A 1 353 ? 64.185 4.413 -40.997 1.00 76.38 353 VAL A N 1
ATOM 2744 C CA . VAL A 1 353 ? 64.275 5.811 -40.534 1.00 76.38 353 VAL A CA 1
ATOM 2745 C C . VAL A 1 353 ? 65.084 5.918 -39.239 1.00 76.38 353 VAL A C 1
ATOM 2747 O O . VAL A 1 353 ? 65.897 6.825 -39.080 1.00 76.38 353 VAL A O 1
ATOM 2750 N N . VAL A 1 354 ? 64.885 4.976 -38.315 1.00 79.19 354 VAL A N 1
ATOM 2751 C CA . VAL A 1 354 ? 65.646 4.887 -37.063 1.00 79.19 354 VAL A CA 1
ATOM 2752 C C . VAL A 1 354 ? 67.116 4.575 -37.346 1.00 79.19 354 VAL A C 1
ATOM 2754 O O . VAL A 1 354 ? 67.987 5.199 -36.744 1.00 79.19 354 VAL A O 1
ATOM 2757 N N . ALA A 1 355 ? 67.404 3.649 -38.266 1.00 78.88 355 ALA A N 1
ATOM 2758 C CA . ALA A 1 355 ? 68.771 3.310 -38.657 1.00 78.88 355 ALA A CA 1
ATOM 2759 C C . ALA A 1 355 ? 69.505 4.500 -39.302 1.00 78.88 355 ALA A C 1
ATOM 2761 O O . ALA A 1 355 ? 70.672 4.740 -38.988 1.00 78.88 355 ALA A O 1
ATOM 2762 N N . ASP A 1 356 ? 68.814 5.276 -40.139 1.00 79.50 356 ASP A N 1
ATOM 2763 C CA . ASP A 1 356 ? 69.373 6.462 -40.791 1.00 79.50 356 ASP A CA 1
ATOM 2764 C C . ASP A 1 356 ? 69.666 7.592 -39.788 1.00 79.50 356 ASP A C 1
ATOM 2766 O O . ASP A 1 356 ? 70.713 8.235 -39.866 1.00 79.50 356 ASP A O 1
ATOM 2770 N N . GLU A 1 357 ? 68.789 7.822 -38.806 1.00 74.44 357 GLU A N 1
ATOM 2771 C CA . GLU A 1 357 ? 68.964 8.877 -37.791 1.00 74.44 357 GLU A CA 1
ATOM 2772 C C . GLU A 1 357 ? 69.946 8.493 -36.669 1.00 74.44 357 GLU A C 1
ATOM 2774 O O . GLU A 1 357 ? 70.627 9.353 -36.105 1.00 74.44 357 GLU A O 1
ATOM 2779 N N . LEU A 1 358 ? 70.073 7.203 -36.348 1.00 72.81 358 LEU A N 1
ATOM 2780 C CA . LEU A 1 358 ? 71.084 6.704 -35.408 1.00 72.81 358 LEU A CA 1
ATOM 2781 C C . LEU A 1 358 ? 72.470 6.549 -36.044 1.00 72.81 358 LEU A C 1
ATOM 2783 O O . LEU A 1 358 ? 73.424 6.242 -35.330 1.00 72.81 358 LEU A O 1
ATOM 2787 N N . ASN A 1 359 ? 72.603 6.773 -37.353 1.00 75.31 359 ASN A N 1
ATOM 2788 C CA . ASN A 1 359 ? 73.890 6.728 -38.029 1.00 75.31 359 ASN A CA 1
ATOM 2789 C C . ASN A 1 359 ? 74.780 7.892 -37.547 1.00 75.31 359 ASN A C 1
ATOM 2791 O O . ASN A 1 359 ? 74.452 9.053 -37.812 1.00 75.31 359 ASN A O 1
ATOM 2795 N N . PRO A 1 360 ? 75.940 7.621 -36.914 1.00 68.31 360 PRO A N 1
ATOM 2796 C CA . PRO A 1 360 ? 76.827 8.664 -36.393 1.00 68.31 360 PRO A CA 1
ATOM 2797 C C . PRO A 1 360 ? 77.323 9.650 -37.459 1.00 68.31 360 PRO A C 1
ATOM 2799 O O . PRO A 1 360 ? 77.715 10.765 -37.130 1.00 68.31 360 PRO A O 1
ATOM 2802 N N . ARG A 1 361 ? 77.282 9.264 -38.744 1.00 69.56 361 ARG A N 1
ATOM 2803 C CA . ARG A 1 361 ? 77.631 10.133 -39.882 1.00 69.56 361 ARG A CA 1
ATOM 2804 C C . ARG A 1 361 ? 76.651 11.290 -40.091 1.00 69.56 361 ARG A C 1
ATOM 2806 O O . ARG A 1 361 ? 77.018 12.278 -40.717 1.00 69.56 361 ARG A O 1
ATOM 2813 N N . ASN A 1 362 ? 75.431 11.165 -39.575 1.00 68.19 362 ASN A N 1
ATOM 2814 C CA . ASN A 1 362 ? 74.354 12.140 -39.739 1.00 68.19 362 ASN A CA 1
ATOM 2815 C C . ASN A 1 362 ? 74.198 13.059 -38.514 1.00 68.19 362 ASN A C 1
ATOM 2817 O O . ASN A 1 362 ? 73.324 13.928 -38.492 1.00 68.19 362 ASN A O 1
ATOM 2821 N N . TRP A 1 363 ? 75.024 12.878 -37.479 1.00 71.31 363 TRP A N 1
ATOM 2822 C CA . TRP A 1 363 ? 74.984 13.685 -36.263 1.00 71.31 363 TRP A CA 1
ATOM 2823 C C . TRP A 1 363 ? 75.748 14.992 -36.489 1.00 71.31 363 TRP A C 1
ATOM 2825 O O . TRP A 1 363 ? 76.954 14.995 -36.714 1.00 71.31 363 TRP A O 1
ATOM 2835 N N . GLY A 1 364 ? 75.029 16.116 -36.476 1.00 60.97 364 GLY A N 1
ATOM 2836 C CA . GLY A 1 364 ? 75.610 17.436 -36.716 1.00 60.97 364 GLY A CA 1
ATOM 2837 C C . GLY A 1 364 ? 76.627 17.835 -35.641 1.00 60.97 364 GLY A C 1
ATOM 2838 O O . GLY A 1 364 ? 76.342 17.747 -34.445 1.00 60.97 364 GLY A O 1
ATOM 2839 N N . GLY A 1 365 ? 77.792 18.308 -36.093 1.00 57.94 365 GLY A N 1
ATOM 2840 C CA . GLY A 1 365 ? 78.944 18.715 -35.281 1.00 57.94 365 GLY A CA 1
ATOM 2841 C C . GLY A 1 365 ? 80.207 17.958 -35.702 1.00 57.94 365 GLY A C 1
ATOM 2842 O O . GLY A 1 365 ? 80.107 16.850 -36.217 1.00 57.94 365 GLY A O 1
ATOM 2843 N N . GLU A 1 366 ? 81.399 18.532 -35.500 1.00 54.34 366 GLU A N 1
ATOM 2844 C CA . GLU A 1 366 ? 82.674 17.807 -35.650 1.00 54.34 366 GLU A CA 1
ATOM 2845 C C . GLU A 1 366 ? 82.788 16.710 -34.573 1.00 54.34 366 GLU A C 1
ATOM 2847 O O . GLU A 1 366 ? 83.591 16.788 -33.639 1.00 54.34 366 GLU A O 1
ATOM 2852 N N . VAL A 1 367 ? 81.975 15.659 -34.670 1.00 54.91 367 VAL A N 1
ATOM 2853 C CA . VAL A 1 367 ? 82.217 14.413 -33.953 1.00 54.91 367 VAL A CA 1
ATOM 2854 C C . VAL A 1 367 ? 83.417 13.787 -34.648 1.00 54.91 367 VAL A C 1
ATOM 2856 O O . VAL A 1 367 ? 83.279 13.042 -35.615 1.00 54.91 367 VAL A O 1
ATOM 2859 N N . ARG A 1 368 ? 84.625 14.161 -34.210 1.00 53.97 368 ARG A N 1
ATOM 2860 C CA . ARG A 1 368 ? 85.854 13.518 -34.681 1.00 53.97 368 ARG A CA 1
ATOM 2861 C C . ARG A 1 368 ? 85.727 12.031 -34.369 1.00 53.97 368 ARG A C 1
ATOM 2863 O O . ARG A 1 368 ? 85.702 11.641 -33.200 1.00 53.97 368 ARG A O 1
ATOM 2870 N N . LEU A 1 369 ? 85.610 11.244 -35.437 1.00 54.75 369 LEU A N 1
ATOM 2871 C CA . LEU A 1 369 ? 85.312 9.808 -35.463 1.00 54.75 369 LEU A CA 1
ATOM 2872 C C . LEU A 1 369 ? 86.384 8.939 -34.779 1.00 54.75 369 LEU A C 1
ATOM 2874 O O . LEU A 1 369 ? 86.230 7.726 -34.704 1.00 54.75 369 LEU A O 1
ATOM 2878 N N . ASP A 1 370 ? 87.442 9.546 -34.242 1.00 55.69 370 ASP A N 1
ATOM 2879 C CA . ASP A 1 370 ? 88.657 8.841 -33.843 1.00 55.69 370 ASP A CA 1
ATOM 2880 C C . ASP A 1 370 ? 88.656 8.324 -32.394 1.00 55.69 370 ASP A C 1
ATOM 2882 O O . ASP A 1 370 ? 89.641 7.721 -31.969 1.00 55.69 370 ASP A O 1
ATOM 2886 N N . LYS A 1 371 ? 87.596 8.534 -31.592 1.00 58.31 371 LYS A N 1
ATOM 2887 C CA . LYS A 1 371 ? 87.517 7.980 -30.222 1.00 58.31 371 LYS A CA 1
ATOM 2888 C C . LYS A 1 371 ? 86.103 7.522 -29.863 1.00 58.31 371 LYS A C 1
ATOM 2890 O O . LYS A 1 371 ? 85.223 8.344 -29.656 1.00 58.31 371 LYS A O 1
ATOM 2895 N N . GLU A 1 372 ? 85.902 6.223 -29.657 1.00 61.38 372 GLU A N 1
ATOM 2896 C CA . GLU A 1 372 ? 84.625 5.626 -29.207 1.00 61.38 372 GLU A CA 1
ATOM 2897 C C . GLU A 1 372 ? 84.017 6.324 -27.966 1.00 61.38 372 GLU A C 1
ATOM 2899 O O . GLU A 1 372 ? 82.798 6.424 -27.820 1.00 61.38 372 GLU A O 1
ATOM 2904 N N . ALA A 1 373 ? 84.860 6.904 -27.103 1.00 63.72 373 ALA A N 1
ATOM 2905 C CA . ALA A 1 373 ? 84.445 7.678 -25.934 1.00 63.72 373 ALA A CA 1
ATOM 2906 C C . ALA A 1 373 ? 83.694 8.990 -26.265 1.00 63.72 373 ALA A C 1
ATOM 2908 O O . ALA A 1 373 ? 82.822 9.397 -25.495 1.00 63.72 373 ALA A O 1
ATOM 2909 N N . SER A 1 374 ? 83.995 9.660 -27.388 1.00 64.81 374 SER A N 1
ATOM 2910 C CA . SER A 1 374 ? 83.288 10.887 -27.802 1.00 64.81 374 SER A CA 1
ATOM 2911 C C . SER A 1 374 ? 81.901 10.573 -28.369 1.00 64.81 374 SER A C 1
ATOM 2913 O O . SER A 1 374 ? 80.947 11.296 -28.078 1.00 64.81 374 SER A O 1
ATOM 2915 N N . ILE A 1 375 ? 81.768 9.446 -29.079 1.00 68.56 375 ILE A N 1
ATOM 2916 C CA . ILE A 1 375 ? 80.490 8.914 -29.577 1.00 68.56 375 ILE A CA 1
ATOM 2917 C C . ILE A 1 375 ? 79.580 8.551 -28.397 1.00 68.56 375 ILE A C 1
ATOM 2919 O O . ILE A 1 375 ? 78.426 8.979 -28.353 1.00 68.56 375 ILE A O 1
ATOM 2923 N N . GLY A 1 376 ? 80.107 7.833 -27.397 1.00 70.19 376 GLY A N 1
ATOM 2924 C CA . GLY A 1 376 ? 79.353 7.474 -26.191 1.00 70.19 376 GLY A CA 1
ATOM 2925 C C . GLY A 1 376 ? 78.880 8.688 -25.381 1.00 70.19 376 GLY A C 1
ATOM 2926 O O . GLY A 1 376 ? 77.751 8.699 -24.884 1.00 70.19 376 GLY A O 1
ATOM 2927 N N . LYS A 1 377 ? 79.707 9.741 -25.290 1.00 71.06 377 LYS A N 1
ATOM 2928 C CA . LYS A 1 377 ? 79.353 10.989 -24.598 1.00 71.06 377 LYS A CA 1
ATOM 2929 C C . LYS A 1 377 ? 78.266 11.774 -25.342 1.00 71.06 377 LYS A C 1
ATOM 2931 O O . LYS A 1 377 ? 77.268 12.138 -24.725 1.00 71.06 377 LYS A O 1
ATOM 2936 N N . TYR A 1 378 ? 78.403 11.959 -26.658 1.00 71.81 378 TYR A N 1
ATOM 2937 C CA . TYR A 1 378 ? 77.383 12.621 -27.483 1.00 71.81 378 TYR A CA 1
ATOM 2938 C C . TYR A 1 378 ? 76.051 11.861 -27.462 1.00 71.81 378 TYR A C 1
ATOM 2940 O O . TYR A 1 378 ? 74.983 12.467 -27.337 1.00 71.81 378 TYR A O 1
ATOM 2948 N N . PHE A 1 379 ? 76.104 10.525 -27.511 1.00 74.19 379 PHE A N 1
ATOM 2949 C CA . PHE A 1 379 ? 74.906 9.700 -27.429 1.00 74.19 379 PHE A CA 1
ATOM 2950 C C . PHE A 1 379 ? 74.160 9.916 -26.108 1.00 74.19 379 PHE A C 1
ATOM 2952 O O . PHE A 1 379 ? 72.954 10.148 -26.114 1.00 74.19 379 PHE A O 1
ATOM 2959 N N . LYS A 1 380 ? 74.878 9.906 -24.980 1.00 76.50 380 LYS A N 1
ATOM 2960 C CA . LYS A 1 380 ? 74.296 10.052 -23.638 1.00 76.50 380 LYS A CA 1
ATOM 2961 C C . LYS A 1 380 ? 73.805 11.473 -23.331 1.00 76.50 380 LYS A C 1
ATOM 2963 O O . LYS A 1 380 ? 72.788 11.631 -22.661 1.00 76.50 380 LYS A O 1
ATOM 2968 N N . GLU A 1 381 ? 74.519 12.502 -23.786 1.00 72.62 381 GLU A N 1
ATOM 2969 C CA . GLU A 1 381 ? 74.234 13.902 -23.428 1.00 72.62 381 GLU A CA 1
ATOM 2970 C C . GLU A 1 381 ? 73.270 14.596 -24.402 1.00 72.62 381 GLU A C 1
ATOM 2972 O O . GLU A 1 381 ? 72.503 15.465 -23.983 1.00 72.62 381 GLU A O 1
ATOM 2977 N N . THR A 1 382 ? 73.271 14.214 -25.684 1.00 69.44 382 THR A N 1
ATOM 2978 C CA . THR A 1 382 ? 72.541 14.938 -26.740 1.00 69.44 382 THR A CA 1
ATOM 2979 C C . THR A 1 382 ? 71.625 14.022 -27.548 1.00 69.44 382 THR A C 1
ATOM 2981 O O . THR A 1 382 ? 70.433 14.312 -27.676 1.00 69.44 382 THR A O 1
ATOM 2984 N N . ALA A 1 383 ? 72.128 12.886 -28.043 1.00 70.25 383 ALA A N 1
ATOM 2985 C CA . ALA A 1 383 ? 71.344 12.032 -28.935 1.00 70.25 383 ALA A CA 1
ATOM 2986 C C . ALA A 1 383 ? 70.166 11.350 -28.216 1.00 70.25 383 ALA A C 1
ATOM 2988 O O . ALA A 1 383 ? 69.057 11.356 -28.734 1.00 70.25 383 ALA A O 1
ATOM 2989 N N . GLN A 1 384 ? 70.355 10.844 -26.993 1.00 76.00 384 GLN A N 1
ATOM 2990 C CA . GLN A 1 384 ? 69.296 10.184 -26.212 1.00 76.00 384 GLN A CA 1
ATOM 2991 C C . GLN A 1 384 ? 68.081 11.077 -25.929 1.00 76.00 384 GLN A C 1
ATOM 2993 O O . GLN A 1 384 ? 66.990 10.553 -25.723 1.00 76.00 384 GLN A O 1
ATOM 2998 N N . ARG A 1 385 ? 68.250 12.405 -25.913 1.00 76.00 385 ARG A N 1
ATOM 2999 C CA . ARG A 1 385 ? 67.145 13.353 -25.710 1.00 76.00 385 ARG A CA 1
ATOM 3000 C C . ARG A 1 385 ? 66.574 13.852 -27.036 1.00 76.00 385 ARG A C 1
ATOM 3002 O O . ARG A 1 385 ? 65.367 13.804 -27.227 1.00 76.00 385 ARG A O 1
ATOM 3009 N N . ALA A 1 386 ? 67.428 14.273 -27.970 1.00 75.94 386 ALA A N 1
ATOM 3010 C CA . ALA A 1 386 ? 66.985 14.907 -29.213 1.00 75.94 386 ALA A CA 1
ATOM 3011 C C . ALA A 1 386 ? 66.559 13.910 -30.308 1.00 75.94 386 ALA A C 1
ATOM 3013 O O . ALA A 1 386 ? 65.644 14.196 -31.079 1.00 75.94 386 ALA A O 1
ATOM 3014 N N . VAL A 1 387 ? 67.200 12.738 -30.398 1.00 75.31 387 VAL A N 1
ATOM 3015 C CA . VAL A 1 387 ? 66.944 11.767 -31.478 1.00 75.31 387 VAL A CA 1
ATOM 3016 C C . VAL A 1 387 ? 65.569 11.108 -31.350 1.00 75.31 387 VAL A C 1
ATOM 3018 O O . VAL A 1 387 ? 64.872 11.067 -32.360 1.00 75.31 387 VAL A O 1
ATOM 3021 N N . PRO A 1 388 ? 65.094 10.661 -30.169 1.00 79.19 388 PRO A N 1
ATOM 3022 C CA . PRO A 1 388 ? 63.734 10.131 -30.047 1.00 79.19 388 PRO A CA 1
ATOM 3023 C C . PRO A 1 388 ? 62.652 11.150 -30.426 1.00 79.19 388 PRO A C 1
ATOM 3025 O O . PRO A 1 388 ? 61.695 10.802 -31.117 1.00 79.19 388 PRO A O 1
ATOM 3028 N N . GLU A 1 389 ? 62.817 12.420 -30.042 1.00 79.44 389 GLU A N 1
ATOM 3029 C CA . GLU A 1 389 ? 61.887 13.494 -30.415 1.00 79.44 389 GLU A CA 1
ATOM 3030 C C . GLU A 1 389 ? 61.928 13.791 -31.924 1.00 79.44 389 GLU A C 1
ATOM 3032 O O . GLU A 1 389 ? 60.882 13.944 -32.566 1.00 79.44 389 GLU A O 1
ATOM 3037 N N . LYS A 1 390 ? 63.123 13.801 -32.526 1.00 78.69 390 LYS A N 1
ATOM 3038 C CA . LYS A 1 390 ? 63.312 13.977 -33.974 1.00 78.69 390 LYS A CA 1
ATOM 3039 C C . LYS A 1 390 ? 62.742 12.801 -34.778 1.00 78.69 390 LYS A C 1
ATOM 3041 O O . LYS A 1 390 ? 62.012 13.016 -35.741 1.00 78.69 390 LYS A O 1
ATOM 3046 N N . ILE A 1 391 ? 62.980 11.562 -34.350 1.00 80.44 391 ILE A N 1
ATOM 3047 C CA . ILE A 1 391 ? 62.384 10.359 -34.952 1.00 80.44 391 ILE A CA 1
ATOM 3048 C C . ILE A 1 391 ? 60.861 10.404 -34.800 1.00 80.44 391 ILE A C 1
ATOM 3050 O O . ILE A 1 391 ? 60.142 10.143 -35.761 1.00 80.44 391 ILE A O 1
ATOM 3054 N N . GLY A 1 392 ? 60.346 10.798 -33.633 1.00 79.19 392 GLY A N 1
ATOM 3055 C CA . GLY A 1 392 ? 58.909 10.927 -33.391 1.00 79.19 392 GLY A CA 1
ATOM 3056 C C . GLY A 1 392 ? 58.232 12.014 -34.236 1.00 79.19 392 GLY A C 1
ATOM 3057 O O . GLY A 1 392 ? 57.070 11.866 -34.619 1.00 79.19 392 GLY A O 1
ATOM 3058 N N . THR A 1 393 ? 58.920 13.114 -34.551 1.00 80.25 393 THR A N 1
ATOM 3059 C CA . THR A 1 393 ? 58.400 14.147 -35.467 1.00 80.25 393 THR A CA 1
ATOM 3060 C C . THR A 1 393 ? 58.478 13.705 -36.929 1.00 80.25 393 THR A C 1
ATOM 3062 O O . THR A 1 393 ? 57.489 13.849 -37.648 1.00 80.25 393 THR A O 1
ATOM 3065 N N . LEU A 1 394 ? 59.582 13.084 -37.356 1.00 79.75 394 LEU A N 1
ATOM 3066 C CA . LEU A 1 394 ? 59.740 12.530 -38.706 1.00 79.75 394 LEU A CA 1
ATOM 3067 C C . LEU A 1 394 ? 58.749 11.398 -38.994 1.00 79.75 394 LEU A C 1
ATOM 3069 O O . LEU A 1 394 ? 58.121 11.394 -40.050 1.00 79.75 394 LEU A O 1
ATOM 3073 N N . ALA A 1 395 ? 58.549 10.479 -38.048 1.00 79.94 395 ALA A N 1
ATOM 3074 C CA . ALA A 1 395 ? 57.587 9.389 -38.179 1.00 79.94 395 ALA A CA 1
ATOM 3075 C C . ALA A 1 395 ? 56.151 9.918 -38.308 1.00 79.94 395 ALA A C 1
ATOM 3077 O O . ALA A 1 395 ? 55.409 9.461 -39.174 1.00 79.94 395 ALA A O 1
ATOM 3078 N N . ARG A 1 396 ? 55.770 10.929 -37.512 1.00 79.88 396 ARG A N 1
ATOM 3079 C CA . ARG A 1 396 ? 54.459 11.594 -37.639 1.00 79.88 396 ARG A CA 1
ATOM 3080 C C . ARG A 1 396 ? 54.302 12.321 -38.974 1.00 79.88 396 ARG A C 1
ATOM 3082 O O . ARG A 1 396 ? 53.235 12.236 -39.574 1.00 79.88 396 ARG A O 1
ATOM 3089 N N . LYS A 1 397 ? 55.358 12.977 -39.464 1.00 82.00 397 LYS A N 1
ATOM 3090 C CA . LYS A 1 397 ? 55.365 13.646 -40.773 1.00 82.00 397 LYS A CA 1
ATOM 3091 C C . LYS A 1 397 ? 55.179 12.656 -41.922 1.00 82.00 397 LYS A C 1
ATOM 3093 O O . LYS A 1 397 ? 54.258 12.807 -42.717 1.00 82.00 397 LYS A O 1
ATOM 3098 N N . GLN A 1 398 ? 55.976 11.589 -41.944 1.00 82.38 398 GLN A N 1
ATOM 3099 C CA . GLN A 1 398 ? 55.851 10.524 -42.941 1.00 82.38 398 GLN A CA 1
ATOM 3100 C C . GLN A 1 398 ? 54.498 9.809 -42.859 1.00 82.38 398 GLN A C 1
ATOM 3102 O O . GLN A 1 398 ? 53.930 9.459 -43.892 1.00 82.38 398 GLN A O 1
ATOM 3107 N N . ALA A 1 399 ? 53.961 9.616 -41.649 1.00 82.62 399 ALA A N 1
ATOM 3108 C CA . ALA A 1 399 ? 52.616 9.085 -41.462 1.00 82.62 399 ALA A CA 1
ATOM 3109 C C . ALA A 1 399 ? 51.565 9.992 -42.076 1.00 82.62 399 ALA A C 1
ATOM 3111 O O . ALA A 1 399 ? 50.714 9.513 -42.822 1.00 82.62 399 ALA A O 1
ATOM 3112 N N . GLY A 1 400 ? 51.658 11.294 -41.827 1.00 82.56 400 GLY A N 1
ATOM 3113 C CA . GLY A 1 400 ? 50.756 12.259 -42.426 1.00 82.56 400 GLY A CA 1
ATOM 3114 C C . GLY A 1 400 ? 50.781 12.224 -43.958 1.00 82.56 400 GLY A C 1
ATOM 3115 O O . GLY A 1 400 ? 49.732 12.106 -44.597 1.00 82.56 400 GLY A O 1
ATOM 3116 N N . ASP A 1 401 ? 51.976 12.238 -44.549 1.00 83.31 401 ASP A N 1
ATOM 3117 C CA . ASP A 1 401 ? 52.154 12.228 -46.004 1.00 83.31 401 ASP A CA 1
ATOM 3118 C C . ASP A 1 401 ? 51.596 10.950 -46.652 1.00 83.31 401 ASP A C 1
ATOM 3120 O O . ASP A 1 401 ? 50.887 11.019 -47.660 1.00 83.31 401 ASP A O 1
ATOM 3124 N N . LEU A 1 402 ? 51.862 9.785 -46.049 1.00 84.25 402 LEU A N 1
ATOM 3125 C CA . LEU A 1 402 ? 51.396 8.489 -46.551 1.00 84.25 402 LEU A CA 1
ATOM 3126 C C . LEU A 1 402 ? 49.883 8.316 -46.416 1.00 84.25 402 LEU A C 1
ATOM 3128 O O . LEU A 1 402 ? 49.244 7.833 -47.348 1.00 84.25 402 LEU A O 1
ATOM 3132 N N . VAL A 1 403 ? 49.296 8.738 -45.293 1.00 85.25 403 VAL A N 1
ATOM 3133 C CA . VAL A 1 403 ? 47.836 8.723 -45.112 1.00 85.25 403 VAL A CA 1
ATOM 3134 C C . VAL A 1 403 ? 47.172 9.647 -46.136 1.00 85.25 403 VAL A C 1
ATOM 3136 O O . VAL A 1 403 ? 46.183 9.271 -46.762 1.00 85.25 403 VAL A O 1
ATOM 3139 N N . HIS A 1 404 ? 47.705 10.853 -46.342 1.00 84.75 404 HIS A N 1
ATOM 3140 C CA . HIS A 1 404 ? 47.150 11.787 -47.319 1.00 84.75 404 HIS A CA 1
ATOM 3141 C C . HIS A 1 404 ? 47.266 11.255 -48.758 1.00 84.75 404 HIS A C 1
ATOM 3143 O O . HIS A 1 404 ? 46.352 11.446 -49.565 1.00 84.75 404 HIS A O 1
ATOM 3149 N N . GLN A 1 405 ? 48.373 10.592 -49.101 1.00 85.38 405 GLN A N 1
ATOM 3150 C CA . GLN A 1 405 ? 48.526 9.923 -50.392 1.00 85.38 405 GLN A CA 1
ATOM 3151 C C . GLN A 1 405 ? 47.477 8.814 -50.567 1.00 85.38 405 GLN A C 1
ATOM 3153 O O . GLN A 1 405 ? 46.723 8.847 -51.539 1.00 85.38 405 GLN A O 1
ATOM 3158 N N . ASP A 1 406 ? 47.349 7.920 -49.584 1.00 85.06 406 ASP A N 1
ATOM 3159 C CA . ASP A 1 406 ? 46.381 6.818 -49.613 1.00 85.06 406 ASP A CA 1
ATOM 3160 C C . ASP A 1 406 ? 44.938 7.322 -49.715 1.00 85.06 406 ASP A C 1
ATOM 3162 O O . ASP A 1 406 ? 44.141 6.766 -50.467 1.00 85.06 406 ASP A O 1
ATOM 3166 N N . TYR A 1 407 ? 44.596 8.406 -49.013 1.00 86.19 407 TYR A N 1
ATOM 3167 C CA . TYR A 1 407 ? 43.287 9.042 -49.138 1.00 86.19 407 TYR A CA 1
ATOM 3168 C C . TYR A 1 407 ? 43.005 9.494 -50.580 1.00 86.19 407 TYR A C 1
ATOM 3170 O O . TYR A 1 407 ? 41.930 9.212 -51.113 1.00 86.19 407 TYR A O 1
ATOM 3178 N N . ASN A 1 408 ? 43.963 10.171 -51.225 1.00 84.88 408 ASN A N 1
ATOM 3179 C CA . ASN A 1 408 ? 43.799 10.649 -52.602 1.00 84.88 408 ASN A CA 1
ATOM 3180 C C . ASN A 1 408 ? 43.681 9.503 -53.609 1.00 84.88 408 ASN A C 1
ATOM 3182 O O . ASN A 1 408 ? 42.915 9.613 -54.566 1.00 84.88 408 ASN A O 1
ATOM 3186 N N . ASP A 1 409 ? 44.404 8.411 -53.391 1.00 85.12 409 ASP A N 1
ATOM 3187 C CA . ASP A 1 409 ? 44.331 7.242 -54.261 1.00 85.12 409 ASP A CA 1
ATOM 3188 C C . ASP A 1 409 ? 42.985 6.521 -54.076 1.00 85.12 409 ASP A C 1
ATOM 3190 O O . ASP A 1 409 ? 42.269 6.253 -55.044 1.00 85.12 409 ASP A O 1
ATOM 3194 N N . LEU A 1 410 ? 42.566 6.297 -52.827 1.00 82.31 410 LEU A N 1
ATOM 3195 C CA . LEU A 1 410 ? 41.314 5.609 -52.500 1.00 82.31 410 LEU A CA 1
ATOM 3196 C C . LEU A 1 410 ? 40.064 6.389 -52.917 1.00 82.31 410 LEU A C 1
ATOM 3198 O O . LEU A 1 410 ? 39.062 5.773 -53.289 1.00 82.31 410 LEU A O 1
ATOM 3202 N N . ILE A 1 411 ? 40.093 7.723 -52.853 1.00 82.50 411 ILE A N 1
ATOM 3203 C CA . ILE A 1 411 ? 38.944 8.537 -53.258 1.00 82.50 411 ILE A CA 1
ATOM 3204 C C . ILE A 1 411 ? 38.794 8.633 -54.781 1.00 82.50 411 ILE A C 1
ATOM 3206 O O . ILE A 1 411 ? 37.675 8.860 -55.229 1.00 82.50 411 ILE A O 1
ATOM 3210 N N . ARG A 1 412 ? 39.880 8.446 -55.552 1.00 79.88 412 ARG A N 1
ATOM 3211 C CA . ARG A 1 412 ? 39.903 8.494 -57.030 1.00 79.88 412 ARG A CA 1
ATOM 3212 C C . ARG A 1 412 ? 39.553 7.165 -57.703 1.00 79.88 412 ARG A C 1
ATOM 3214 O O . ARG A 1 412 ? 39.064 7.174 -58.825 1.00 79.88 412 ARG A O 1
ATOM 3221 N N . VAL A 1 413 ? 39.842 6.035 -57.053 1.00 64.69 413 VAL A N 1
ATOM 3222 C CA . VAL A 1 413 ? 39.633 4.673 -57.597 1.00 64.69 413 VAL A CA 1
ATOM 3223 C C . VAL A 1 413 ? 38.165 4.203 -57.488 1.00 64.69 413 VAL A C 1
ATOM 3225 O O . VAL A 1 413 ? 37.798 3.159 -58.023 1.00 64.69 413 VAL A O 1
ATOM 3228 N N . ARG A 1 414 ? 37.302 4.967 -56.814 1.00 51.38 414 ARG A N 1
ATOM 3229 C CA . ARG A 1 414 ? 35.860 4.717 -56.631 1.00 51.38 414 ARG A CA 1
ATOM 3230 C C . ARG A 1 414 ? 35.076 5.994 -56.902 1.00 51.38 414 ARG A C 1
ATOM 3232 O O . ARG A 1 414 ? 33.832 5.983 -56.776 1.00 51.38 414 ARG A O 1
#

pLDDT: mean 74.7, std 17.52, range [30.7, 97.44]

Solvent-accessible surface area (backbone atoms only — not comparable to full-atom values): 23686 Å² total; per-residue (Å²): 143,89,87,85,76,82,83,64,52,66,65,53,50,52,52,50,51,51,53,50,59,61,57,60,74,79,61,92,84,72,68,70,72,57,54,57,58,50,52,59,50,53,54,56,50,57,59,54,59,57,61,59,62,55,62,67,60,64,75,77,73,75,90,84,85,90,89,86,87,80,87,85,90,88,87,91,84,91,87,72,90,72,61,60,59,55,52,54,49,53,52,50,54,51,51,52,50,52,49,50,51,51,48,51,51,51,52,51,50,50,53,49,51,53,48,51,49,50,51,49,52,52,52,50,52,51,52,51,50,52,52,48,52,53,49,51,51,50,49,53,52,51,52,52,49,53,51,52,52,52,53,49,53,50,50,50,54,52,51,53,53,50,48,56,51,49,52,53,51,50,53,52,50,52,52,53,50,52,50,50,53,54,51,51,52,52,49,53,52,53,48,53,51,50,53,51,52,49,53,53,51,52,51,52,50,52,53,48,52,51,53,51,51,52,53,50,51,53,51,51,50,54,51,47,54,52,47,53,53,50,50,54,54,50,49,57,52,51,43,70,78,38,47,91,82,49,76,83,62,71,86,68,52,71,71,56,47,52,54,49,52,50,51,50,52,52,50,52,53,51,51,52,50,51,50,52,50,46,54,48,52,44,58,73,42,43,66,94,83,50,93,80,40,67,63,50,54,51,46,53,51,57,72,73,43,79,48,74,68,54,39,45,48,48,22,73,75,67,72,45,58,59,68,59,38,53,53,50,54,50,51,51,56,44,45,52,50,14,48,59,52,15,48,48,54,35,64,72,46,42,65,57,56,52,52,57,69,68,32,76,91,68,52,89,66,92,70,67,86,86,42,74,66,57,57,55,49,44,38,70,75,45,41,68,65,51,46,59,54,50,52,55,50,51,51,36,49,53,24,41,54,41,18,53,50,41,31,56,51,60,65,69,79,106

Sequence (414 aa):
MATQLTSLAPERLALLGRAAVESCRYAAEERESLSSTLKDVTARIADAERSATTKEVEALLAPRRPEAGGSPAPAAAGGSAAGEVLRQKAGLELQLASVADKLRTAESAYAREQAEHRQAVESLSLQQRKLKELQEERGRLLENVSELESQLRLQI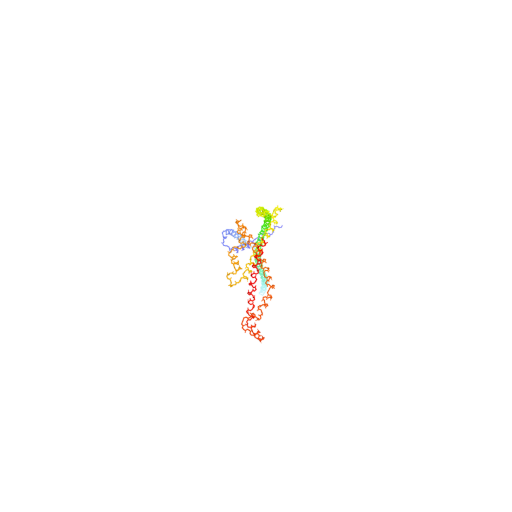AETEQAQLRYEKLKSSRQTMSAQSTEMTEKLNALQADNERLRAELEAARKQRDVQVSEAQAEVQAAQADTADAVIAALWSRMRGELPNVFTETHIPTRESLERLCEAIVEFVKAMAVIEAHVVQCLKDLRQVGDENDKLNRFYILFKRNPGLMDCLRDYVATGRGKANFYNLVRAHQVWARAFATGLYKVIVRLPNVVADELNPRNWGGEVRLDKEASIGKYFKETAQRAVPEKIGTLARKQAGDLVHQDYNDLIRVR

Mean predicted aligned error: 21.74 Å

Foldseek 3Di:
DPPDDPPPPPVVVVVVVVVVVVVVVPDDPPPPPVVVVVVVVVVVVVVVVVVVVVVVVVVPPDDDDDDDDDDDDDDDDDDDDPPVVVVVVVVVVVVVVVVVVVVVVVVVVVVVVVVVVVVVVVVVVVVVVVVVVVVVVVVVVVVVVVVVVVVVVVVVVVVVVVVVVVVVVVVVVVVVVVVVVVVVVVVVVVVVVVVVVVVVVVVVVVVVVVVVVVVVVVVVVVVVVVLVVVLVVVQVVVCVVCVVVCVDDDSDDSVRVVVVVVVVVVVVVVLVVLLVVLLVLLVQLDDPPDPPQPSVVVSVVQVVDDALNVLVVCCVVPVPNPVVNVVRSVLSVLLSVLLVVLLVVLVVCLVVLLVVLLPPVPDPDPLPPPDPVSVVVCCVPPCVPVVVVVSVNVSSNSSSVSSVVSSVVSVVVD

Secondary structure (DSSP, 8-state):
---SSSSSHHHHHHHHHHHHHHHTTS--S-TTHHHHHHHHHHHHHHHHHHHHHHHHHGGG--------------------TTHHHHHHHHHHHHHHHHHHHHHHHHHHHHHHHHHHHHHHHHHHHHHHHHHHHHHHHHHHHHHHHHHHHHHHHHHHHHHHHHHHHHHHHHHHHHHHHHHHHHHHHHHHHHHHHHHHHHHHHHHHHHHHHHHHHHHHHHHHHHHHHHHHHHHHHHHHHHHHH-TTTSSSPPPPPHHHHHHHHHHHHHHHHHHHHHHHHHHHHHHHT--TT-TT-HHHHHHHHHHHS--HHHHHHHHHHHS--HHHHHHHHHHHHHHHHHHHHHHHHHHHHHHHHHHHHS-GGGSSS---TT-HHHHHHHIIIIIHHHHHHHHHHHHHHHHHHHHHHHHHHHHH--

Radius of gyration: 88.07 Å; Cα contacts (8 Å, |Δi|>4): 111; chains: 1; bounding box: 172×52×231 Å